Protein AF-A0A813K759-F1 (afdb_monomer_lite)

Structure (mmCIF, N/CA/C/O backbone):
data_AF-A0A813K759-F1
#
_entry.id   AF-A0A813K759-F1
#
loop_
_atom_site.group_PDB
_atom_site.id
_atom_site.type_symbol
_atom_site.label_atom_id
_atom_site.label_alt_id
_atom_site.label_comp_id
_atom_site.label_asym_id
_atom_site.label_entity_id
_atom_site.label_seq_id
_atom_site.pdbx_PDB_ins_code
_atom_site.Cartn_x
_atom_site.Cartn_y
_atom_site.Cartn_z
_atom_site.occupancy
_atom_site.B_iso_or_equiv
_atom_site.auth_seq_id
_atom_site.auth_comp_id
_atom_site.auth_asym_id
_atom_site.auth_atom_id
_atom_site.pdbx_PDB_model_num
ATOM 1 N N . MET A 1 1 ? -4.776 25.142 25.916 1.00 70.75 1 MET A N 1
ATOM 2 C CA . MET A 1 1 ? -4.117 26.171 25.071 1.00 70.75 1 MET A CA 1
ATOM 3 C C . MET A 1 1 ? -2.811 26.699 25.660 1.00 70.75 1 MET A C 1
ATOM 5 O O . MET A 1 1 ? -1.801 26.489 25.009 1.00 70.75 1 MET A O 1
ATOM 9 N N . LEU A 1 2 ? -2.775 27.335 26.846 1.00 80.38 2 LEU A N 1
ATOM 10 C CA . LEU A 1 2 ? -1.529 27.923 27.394 1.00 80.38 2 LEU A CA 1
ATOM 11 C C . LEU A 1 2 ? -0.340 26.954 27.397 1.00 80.38 2 LEU A C 1
ATOM 13 O O . LEU A 1 2 ? 0.755 27.316 26.984 1.00 80.38 2 LEU A O 1
ATOM 17 N N . ARG A 1 3 ? -0.578 25.700 27.784 1.00 83.56 3 ARG A N 1
ATOM 18 C CA . ARG A 1 3 ? 0.448 24.656 27.794 1.00 83.56 3 ARG A CA 1
ATOM 19 C C . ARG A 1 3 ? 1.053 24.363 26.417 1.00 83.56 3 ARG A C 1
ATOM 21 O O . ARG A 1 3 ? 2.258 24.180 26.320 1.00 83.56 3 ARG A O 1
ATOM 28 N N . VAL A 1 4 ? 0.232 24.357 25.363 1.00 83.62 4 VAL A N 1
ATOM 29 C CA . VAL A 1 4 ? 0.685 24.142 23.977 1.00 83.62 4 VAL A CA 1
ATOM 30 C C . VAL A 1 4 ? 1.629 25.267 23.560 1.00 83.62 4 VAL A C 1
ATOM 32 O O . VAL A 1 4 ? 2.707 25.005 23.038 1.00 83.62 4 VAL A O 1
ATOM 35 N N . PHE A 1 5 ? 1.256 26.519 23.843 1.00 85.25 5 PHE A N 1
ATOM 36 C CA . PHE A 1 5 ? 2.098 27.678 23.544 1.00 85.25 5 PHE A CA 1
ATOM 37 C C . PHE A 1 5 ? 3.389 27.686 24.364 1.00 85.25 5 PHE A C 1
ATOM 39 O O . PHE A 1 5 ? 4.449 27.971 23.817 1.00 85.25 5 PHE A O 1
ATOM 46 N N . TRP A 1 6 ? 3.322 27.323 25.646 1.00 89.81 6 TRP A N 1
ATOM 47 C CA . TRP A 1 6 ? 4.504 27.188 26.495 1.00 89.81 6 TRP A CA 1
ATOM 48 C C . TRP A 1 6 ? 5.460 26.106 25.978 1.00 89.81 6 TRP A C 1
ATOM 50 O O . TRP A 1 6 ? 6.651 26.368 25.820 1.00 89.81 6 TRP A O 1
ATOM 60 N N . ALA A 1 7 ? 4.942 24.919 25.647 1.00 86.19 7 ALA A N 1
ATOM 61 C CA . ALA A 1 7 ? 5.741 23.821 25.113 1.00 86.19 7 ALA A CA 1
ATOM 62 C C . ALA A 1 7 ? 6.399 24.204 23.779 1.00 86.19 7 ALA A C 1
ATOM 64 O O . ALA A 1 7 ? 7.601 24.008 23.605 1.00 86.19 7 ALA A O 1
ATOM 65 N N . ALA A 1 8 ? 5.641 24.816 22.866 1.00 83.19 8 ALA A N 1
ATOM 66 C CA . ALA A 1 8 ? 6.173 25.301 21.597 1.00 83.19 8 ALA A CA 1
ATOM 67 C C . ALA A 1 8 ? 7.227 26.405 21.788 1.00 83.19 8 ALA A C 1
ATOM 69 O O . ALA A 1 8 ? 8.268 26.380 21.133 1.00 83.19 8 ALA A O 1
ATOM 70 N N . GLY A 1 9 ? 6.999 27.334 22.721 1.00 85.12 9 GLY A N 1
ATOM 71 C CA . GLY A 1 9 ? 7.954 28.382 23.077 1.00 85.12 9 GLY A CA 1
ATOM 72 C C . GLY A 1 9 ? 9.261 27.818 23.636 1.00 85.12 9 GLY A C 1
ATOM 73 O O . GLY A 1 9 ? 10.335 28.238 23.217 1.00 85.12 9 GLY A O 1
ATOM 74 N N . MET A 1 10 ? 9.194 26.813 24.514 1.00 87.38 10 MET A N 1
ATOM 75 C CA . MET A 1 10 ? 10.377 26.125 25.047 1.00 87.38 10 MET A CA 1
ATOM 76 C C . MET A 1 10 ? 11.209 25.457 23.949 1.00 87.38 10 MET A C 1
ATOM 78 O O . MET A 1 10 ? 12.435 25.591 23.938 1.00 87.38 10 MET A O 1
ATOM 82 N N . VAL A 1 11 ? 10.550 24.756 23.021 1.00 85.50 11 VAL A N 1
ATOM 83 C CA . VAL A 1 11 ? 11.212 24.138 21.863 1.00 85.50 11 VAL A CA 1
ATOM 84 C C . VAL A 1 11 ? 11.891 25.214 21.017 1.00 85.50 11 VAL A C 1
ATOM 86 O O . VAL A 1 11 ? 13.083 25.109 20.732 1.00 85.50 11 VAL A O 1
ATOM 89 N N . TYR A 1 12 ? 11.164 26.281 20.679 1.00 84.00 12 TYR A N 1
ATOM 90 C CA . TYR A 1 12 ? 11.673 27.383 19.867 1.00 84.00 12 TYR A CA 1
ATOM 91 C C . TYR A 1 12 ? 12.899 28.058 20.496 1.00 84.00 12 TYR A C 1
ATOM 93 O O . TYR A 1 12 ? 13.926 28.219 19.836 1.00 84.00 12 TYR A O 1
ATOM 101 N N . VAL A 1 13 ? 12.832 28.388 21.790 1.00 87.50 13 VAL A N 1
ATOM 102 C CA . VAL A 1 13 ? 13.943 29.006 22.527 1.00 87.50 13 VAL A CA 1
ATOM 103 C C . VAL A 1 13 ? 15.171 28.100 22.515 1.00 87.50 13 VAL A C 1
ATOM 105 O O . VAL A 1 13 ? 16.265 28.570 22.216 1.00 87.50 13 VAL A O 1
ATOM 108 N N . LYS A 1 14 ? 15.017 26.796 22.774 1.00 88.62 14 LYS A N 1
ATOM 109 C CA . LYS A 1 14 ? 16.148 25.854 22.759 1.00 88.62 14 LYS A CA 1
ATOM 110 C C . LYS A 1 14 ? 16.779 25.716 21.371 1.00 88.62 14 LYS A C 1
ATOM 112 O O . LYS A 1 14 ? 18.002 25.699 21.269 1.00 88.62 14 LYS A O 1
ATOM 117 N N . VAL A 1 15 ? 15.968 25.678 20.313 1.00 85.62 15 VAL A N 1
ATOM 118 C CA . VAL A 1 15 ? 16.451 25.640 18.923 1.00 85.62 15 VAL A CA 1
ATOM 119 C C . VAL A 1 15 ? 17.219 26.919 18.568 1.00 85.62 15 VAL A C 1
ATOM 121 O O . VAL A 1 15 ? 18.301 26.838 17.988 1.00 85.62 15 VAL A O 1
ATOM 124 N N . LYS A 1 16 ? 16.712 28.101 18.945 1.00 84.88 16 LYS A N 1
ATOM 125 C CA . LYS A 1 16 ? 17.405 29.379 18.703 1.00 84.88 16 LYS A CA 1
ATOM 126 C C . LYS A 1 16 ? 18.686 29.510 19.528 1.00 84.88 16 LYS A C 1
ATOM 128 O O . LYS A 1 16 ? 19.692 29.954 18.985 1.00 84.88 16 LYS A O 1
ATOM 133 N N . LEU A 1 17 ? 18.684 29.074 20.789 1.00 88.38 17 LEU A N 1
ATOM 134 C CA . LEU A 1 17 ? 19.885 29.045 21.630 1.00 88.38 17 LEU A CA 1
ATOM 135 C C . LEU A 1 17 ? 20.963 28.133 21.041 1.00 88.38 17 LEU A C 1
ATOM 137 O O . LEU A 1 17 ? 22.130 28.515 21.032 1.00 88.38 17 LEU A O 1
ATOM 141 N N . LEU A 1 18 ? 20.585 26.966 20.507 1.00 87.25 18 LEU A N 1
ATOM 142 C CA . LEU A 1 18 ? 21.541 26.096 19.830 1.00 87.25 18 LEU A CA 1
ATOM 143 C C . LEU A 1 18 ? 22.076 26.742 18.549 1.00 87.25 18 LEU A C 1
ATOM 145 O O . LEU A 1 18 ? 23.286 26.773 18.365 1.00 87.25 18 LEU A O 1
ATOM 149 N N . ARG A 1 19 ? 21.215 27.313 17.693 1.00 84.62 19 ARG A N 1
ATOM 150 C CA . ARG A 1 19 ? 21.674 28.042 16.492 1.00 84.62 19 ARG A CA 1
ATOM 151 C C . ARG A 1 19 ? 22.650 29.164 16.847 1.00 84.62 19 ARG A C 1
ATOM 153 O O . ARG A 1 19 ? 23.684 29.290 16.201 1.00 84.62 19 ARG A O 1
ATOM 160 N N . TRP A 1 20 ? 22.345 29.940 17.887 1.00 85.75 20 TRP A N 1
ATOM 161 C CA . TRP A 1 20 ? 23.231 30.992 18.377 1.00 85.75 20 TRP A CA 1
ATOM 162 C C . TRP A 1 20 ? 24.560 30.434 18.891 1.00 85.75 20 TRP A C 1
ATOM 164 O O . TRP A 1 20 ? 25.599 30.990 18.563 1.00 85.75 20 TRP A O 1
ATOM 174 N N . ARG A 1 21 ? 24.547 29.319 19.634 1.00 85.81 21 ARG A N 1
ATOM 175 C CA . ARG A 1 21 ? 25.760 28.655 20.133 1.00 85.81 21 ARG A CA 1
ATOM 176 C C . ARG A 1 21 ? 26.629 28.093 19.010 1.00 85.81 21 ARG A C 1
ATOM 178 O O . ARG A 1 21 ? 27.842 28.235 19.063 1.00 85.81 21 ARG A O 1
ATOM 185 N N . LEU A 1 22 ? 26.024 27.459 18.008 1.00 86.00 22 LEU A N 1
ATOM 186 C CA . LEU A 1 22 ? 26.751 26.944 16.847 1.00 86.00 22 LEU A CA 1
ATOM 187 C C . LEU A 1 22 ? 27.431 28.082 16.084 1.00 86.00 22 LEU A C 1
ATOM 189 O O . LEU A 1 22 ? 28.597 27.963 15.727 1.00 86.00 22 LEU A O 1
ATOM 193 N N . TRP A 1 23 ? 26.720 29.199 15.907 1.00 84.69 23 TRP A N 1
ATOM 194 C CA . TRP A 1 23 ? 27.266 30.397 15.279 1.00 84.69 23 TRP A CA 1
ATOM 195 C C . TRP A 1 23 ? 28.364 31.061 16.124 1.00 84.69 23 TRP A C 1
ATOM 197 O O . TRP A 1 23 ? 29.421 31.383 15.596 1.00 84.69 23 TRP A O 1
ATOM 207 N N . SER A 1 24 ? 28.157 31.238 17.433 1.00 84.81 24 SER A N 1
ATOM 208 C CA . SER A 1 24 ? 29.118 31.927 18.306 1.00 84.81 24 SER A CA 1
ATOM 209 C C . SER A 1 24 ? 30.388 31.121 18.575 1.00 84.81 24 SER A C 1
ATOM 211 O O . SER A 1 24 ? 31.442 31.708 18.801 1.00 84.81 24 SER A O 1
ATOM 213 N N . ALA A 1 25 ? 30.299 29.791 18.534 1.00 84.81 25 ALA A N 1
ATOM 214 C CA . ALA A 1 25 ? 31.434 28.889 18.691 1.00 84.81 25 ALA A CA 1
ATOM 215 C C . ALA A 1 25 ? 32.054 28.439 17.353 1.00 84.81 25 ALA A C 1
ATOM 217 O O . ALA A 1 25 ? 32.980 27.632 17.373 1.00 84.81 25 ALA A O 1
ATOM 218 N N . SER A 1 26 ? 31.547 28.925 16.209 1.00 84.88 26 SER A N 1
ATOM 219 C CA . SER A 1 26 ? 31.965 28.517 14.855 1.00 84.88 26 SER A CA 1
ATOM 220 C C . SER A 1 26 ? 32.021 26.992 14.665 1.00 84.88 26 SER A C 1
ATOM 222 O O . SER A 1 26 ? 32.930 26.462 14.028 1.00 84.88 26 SER A O 1
ATOM 224 N N . LEU A 1 27 ? 31.067 26.272 15.264 1.00 80.19 27 LEU A N 1
ATOM 225 C CA . LEU A 1 27 ? 30.991 24.816 15.173 1.00 80.19 27 LEU A CA 1
ATOM 226 C C . LEU A 1 27 ? 30.359 24.422 13.838 1.00 80.19 27 LEU A C 1
ATOM 228 O O . LEU A 1 27 ? 29.204 24.754 13.568 1.00 80.19 27 LEU A O 1
ATOM 232 N N . GLU A 1 28 ? 31.095 23.659 13.034 1.00 80.62 28 GLU A N 1
ATOM 233 C CA . GLU A 1 28 ? 30.667 23.191 11.714 1.00 80.62 28 GLU A CA 1
ATOM 234 C C . GLU A 1 28 ? 30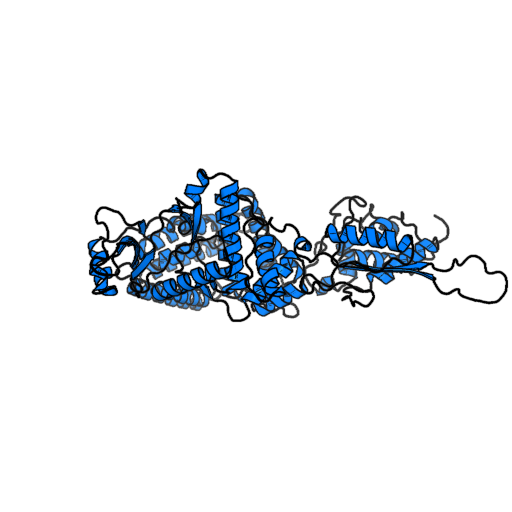.870 21.676 11.555 1.00 80.62 28 GLU A C 1
ATOM 236 O O . GLU A 1 28 ? 31.492 21.001 12.379 1.00 80.62 28 GLU A O 1
ATOM 241 N N . GLY A 1 29 ? 30.310 21.106 10.487 1.00 81.19 29 GLY A N 1
ATOM 242 C CA . GLY A 1 29 ? 30.503 19.698 10.148 1.00 81.19 29 GLY A CA 1
ATOM 243 C C . GLY A 1 29 ? 30.003 18.736 11.233 1.00 81.19 29 GLY A C 1
ATOM 244 O O . GLY A 1 29 ? 28.847 18.793 11.652 1.00 81.19 29 GLY A O 1
ATOM 245 N N . LYS A 1 30 ? 30.863 17.804 11.660 1.00 77.75 30 LYS A N 1
ATOM 246 C CA . LYS A 1 30 ? 30.482 16.707 12.568 1.00 77.75 30 LYS A CA 1
ATOM 247 C C . LYS A 1 30 ? 30.082 17.189 13.964 1.00 77.75 30 LYS A C 1
ATOM 249 O O . LYS A 1 30 ? 29.148 16.631 14.537 1.00 77.75 30 LYS A O 1
ATOM 254 N N . ASP A 1 31 ? 30.728 18.232 14.476 1.00 78.19 31 ASP A N 1
ATOM 255 C CA . ASP A 1 31 ? 30.485 18.727 15.836 1.00 78.19 31 ASP A CA 1
ATOM 256 C C . ASP A 1 31 ? 29.140 19.453 15.931 1.00 78.19 31 ASP A C 1
ATOM 258 O O . ASP A 1 31 ? 28.370 19.239 16.870 1.00 78.19 31 ASP A O 1
ATOM 262 N N . ALA A 1 32 ? 28.784 20.216 14.893 1.00 78.12 32 ALA A N 1
ATOM 263 C CA . ALA A 1 32 ? 27.457 20.813 14.779 1.00 78.12 32 ALA A CA 1
ATOM 264 C C . ALA A 1 32 ? 26.353 19.745 14.724 1.00 78.12 32 ALA A C 1
ATOM 266 O O . ALA A 1 32 ? 25.326 19.869 15.392 1.00 78.12 32 ALA A O 1
ATOM 267 N N . VAL A 1 33 ? 26.571 18.669 13.957 1.00 78.69 33 VAL A N 1
ATOM 268 C CA . VAL A 1 33 ? 25.629 17.541 13.862 1.00 78.69 33 VAL A CA 1
ATOM 269 C C . VAL A 1 33 ? 25.470 16.829 15.209 1.00 78.69 33 VAL A C 1
ATOM 271 O O . VAL A 1 33 ? 24.354 16.452 15.570 1.00 78.69 33 VAL A O 1
ATOM 274 N N . ALA A 1 34 ? 26.549 16.665 15.977 1.00 83.88 34 ALA A N 1
ATOM 275 C CA . ALA A 1 34 ? 26.499 16.053 17.303 1.00 83.88 34 ALA A CA 1
ATOM 276 C C . ALA A 1 34 ? 25.655 16.876 18.295 1.00 83.88 34 ALA A C 1
ATOM 278 O O . ALA A 1 34 ? 24.796 16.318 18.981 1.00 83.88 34 ALA A O 1
ATOM 279 N N . GLU A 1 35 ? 25.830 18.199 18.322 1.00 86.50 35 GLU A N 1
ATOM 280 C CA . GLU A 1 35 ? 25.031 19.103 19.164 1.00 86.50 35 GLU A CA 1
ATOM 281 C C . GLU A 1 35 ? 23.541 19.105 18.761 1.00 86.50 35 GLU A C 1
ATOM 283 O O . GLU A 1 35 ? 22.663 19.041 19.627 1.00 86.50 35 GLU A O 1
ATOM 288 N N . TRP A 1 36 ? 23.228 19.081 17.456 1.00 85.75 36 TRP A N 1
ATOM 289 C CA . TRP A 1 36 ? 21.848 18.911 16.974 1.00 85.75 36 TRP A CA 1
ATOM 290 C C . TRP A 1 36 ? 21.233 17.586 17.421 1.00 85.75 36 TRP A C 1
ATOM 292 O O . TRP A 1 36 ? 20.102 17.569 17.909 1.00 85.75 36 TRP A O 1
ATOM 302 N N . ASN A 1 37 ? 21.974 16.483 17.299 1.00 85.62 37 ASN A N 1
ATOM 303 C CA . ASN A 1 37 ? 21.507 15.164 17.722 1.00 85.62 37 ASN A CA 1
ATOM 304 C C . ASN A 1 37 ? 21.220 15.110 19.229 1.00 85.62 37 ASN A C 1
ATOM 306 O O . ASN A 1 37 ? 20.182 14.577 19.622 1.00 85.62 37 ASN A O 1
ATOM 310 N N . SER A 1 38 ? 22.090 15.706 20.050 1.00 88.88 38 SER A N 1
ATOM 311 C CA . SER A 1 38 ? 21.897 15.817 21.501 1.00 88.88 38 SER A CA 1
ATOM 312 C C . SER A 1 38 ? 20.634 16.615 21.843 1.00 88.88 38 SER A C 1
ATOM 314 O O . SER A 1 38 ? 19.792 16.172 22.630 1.00 88.88 38 SER A O 1
ATOM 316 N N . LEU A 1 39 ? 20.422 17.759 21.179 1.00 89.38 39 LEU A N 1
ATOM 317 C CA . LEU A 1 39 ? 19.199 18.535 21.368 1.00 89.38 39 LEU A CA 1
ATOM 318 C C . LEU A 1 39 ? 17.953 17.751 20.929 1.00 89.38 39 LEU A C 1
ATOM 320 O O . LEU A 1 39 ? 16.938 17.788 21.624 1.00 89.38 39 LEU A O 1
ATOM 324 N N . HIS A 1 40 ? 18.006 17.041 19.800 1.00 87.56 40 HIS A N 1
ATOM 325 C CA . HIS A 1 40 ? 16.892 16.223 19.316 1.00 87.56 40 HIS A CA 1
ATOM 326 C C . HIS A 1 40 ? 16.530 15.084 20.273 1.00 87.56 40 HIS A C 1
ATOM 328 O O . HIS A 1 40 ? 15.351 14.766 20.394 1.00 87.56 40 HIS A O 1
ATOM 334 N N . GLU A 1 41 ? 17.493 14.511 20.993 1.00 88.88 41 GLU A N 1
ATOM 335 C CA . GLU A 1 41 ? 17.228 13.484 22.006 1.00 88.88 41 GLU A CA 1
ATOM 336 C C . GLU A 1 41 ? 16.443 14.050 23.197 1.00 88.88 41 GLU A C 1
ATOM 338 O O . GLU A 1 41 ? 15.406 13.505 23.589 1.00 88.88 41 GLU A O 1
ATOM 343 N N . VAL A 1 42 ? 16.855 15.217 23.702 1.00 90.69 42 VAL A N 1
ATOM 344 C CA . VAL A 1 42 ? 16.142 15.916 24.783 1.00 90.69 42 VAL A CA 1
ATOM 345 C C . VAL A 1 42 ? 14.752 16.369 24.332 1.00 90.69 42 VAL A C 1
ATOM 347 O O . VAL A 1 42 ? 13.765 16.185 25.050 1.00 90.69 42 VAL A O 1
ATOM 350 N N . LEU A 1 43 ? 14.655 16.968 23.143 1.00 89.12 43 LEU A N 1
ATOM 351 C CA . LEU A 1 43 ? 13.391 17.470 22.611 1.00 89.12 43 LEU A CA 1
ATOM 352 C C . LEU A 1 43 ? 12.428 16.343 22.235 1.00 89.12 43 LEU A C 1
ATOM 354 O O . LEU A 1 43 ? 11.229 16.516 22.430 1.00 89.12 43 LEU A O 1
ATOM 358 N N . GLY A 1 44 ? 12.919 15.197 21.757 1.00 86.19 44 GLY A N 1
ATOM 359 C CA . GLY A 1 44 ? 12.098 14.019 21.475 1.00 86.19 44 GLY A CA 1
ATOM 360 C C . GLY A 1 44 ? 11.376 13.520 22.725 1.00 86.19 44 GLY A C 1
ATOM 361 O O . GLY A 1 44 ? 10.151 13.383 22.719 1.00 86.19 44 GLY A O 1
ATOM 362 N N . CYS A 1 45 ? 12.112 13.354 23.828 1.00 89.06 45 CYS A N 1
ATOM 363 C CA . CYS A 1 45 ? 11.540 12.958 25.116 1.00 89.06 45 CYS A CA 1
ATOM 364 C C . CYS A 1 45 ? 10.552 14.013 25.645 1.00 89.06 45 CYS A C 1
ATOM 366 O O . CYS A 1 45 ? 9.429 13.691 26.039 1.00 89.06 45 CYS A O 1
ATOM 368 N N . PHE A 1 46 ? 10.925 15.298 25.586 1.00 90.31 46 PHE A N 1
ATOM 369 C CA . PHE A 1 46 ? 10.037 16.394 25.981 1.00 90.31 46 PHE A CA 1
ATOM 370 C C . PHE A 1 46 ? 8.730 16.391 25.176 1.00 90.31 46 PHE A C 1
ATOM 372 O O . PHE A 1 46 ? 7.646 16.509 25.750 1.00 90.31 46 PHE A O 1
ATOM 379 N N . PHE A 1 47 ? 8.820 16.221 23.856 1.00 87.06 47 PHE A N 1
ATOM 380 C CA . PHE A 1 47 ? 7.672 16.210 22.959 1.00 87.06 47 PHE A CA 1
ATOM 381 C C . PHE A 1 47 ? 6.744 15.021 23.240 1.00 87.06 47 PHE A C 1
ATOM 383 O O . PHE A 1 47 ? 5.527 15.205 23.297 1.00 87.06 47 PHE A O 1
ATOM 390 N N . TYR A 1 48 ? 7.296 13.831 23.497 1.00 86.50 48 TYR A N 1
ATOM 391 C CA . TYR A 1 48 ? 6.527 12.663 23.935 1.00 86.50 48 TYR A CA 1
ATOM 392 C C . TYR A 1 48 ? 5.747 12.946 25.228 1.00 86.50 48 TYR A C 1
ATOM 394 O O . TYR A 1 48 ? 4.528 12.774 25.259 1.00 86.50 48 TYR A O 1
ATOM 402 N N . LEU A 1 49 ? 6.415 13.461 26.267 1.00 87.31 49 LEU A N 1
ATOM 403 C CA . LEU A 1 49 ? 5.776 13.764 27.553 1.00 87.31 49 LEU A CA 1
ATOM 404 C C . LEU A 1 49 ? 4.639 14.781 27.406 1.00 87.31 49 LEU A C 1
ATOM 406 O O . LEU A 1 49 ? 3.543 14.561 27.921 1.00 87.31 49 LEU A O 1
ATOM 410 N N . GLN A 1 50 ? 4.866 15.866 26.654 1.00 88.00 50 GLN A N 1
ATOM 411 C CA . GLN A 1 50 ? 3.809 16.850 26.401 1.00 88.00 50 GLN A CA 1
ATOM 412 C C . GLN A 1 50 ? 2.642 16.239 25.622 1.00 88.00 50 GLN A C 1
ATOM 414 O O . GLN A 1 50 ? 1.487 16.554 25.897 1.00 88.00 50 GLN A O 1
ATOM 419 N N . THR A 1 51 ? 2.927 15.339 24.683 1.00 82.56 51 THR A N 1
ATOM 420 C CA . THR A 1 51 ? 1.908 14.667 23.876 1.00 82.56 51 THR A CA 1
ATOM 421 C C . THR A 1 51 ? 1.009 13.756 24.717 1.00 82.56 51 THR A C 1
ATOM 423 O O . THR A 1 51 ? -0.217 13.841 24.615 1.00 82.56 51 THR A O 1
ATOM 426 N N . VAL A 1 52 ? 1.600 12.928 25.585 1.00 80.44 52 VAL A N 1
ATOM 427 C CA . VAL A 1 52 ? 0.860 12.052 26.514 1.00 80.44 52 VAL A CA 1
ATOM 428 C C . VAL A 1 52 ? -0.035 12.868 27.441 1.00 80.44 52 VAL A C 1
ATOM 430 O O . VAL A 1 52 ? -1.174 12.489 27.719 1.00 80.44 52 VAL A O 1
ATOM 433 N N . GLU A 1 53 ? 0.468 14.000 27.918 1.00 80.94 53 GLU A N 1
ATOM 434 C CA . GLU A 1 53 ? -0.240 14.818 28.890 1.00 80.94 53 GLU A CA 1
ATOM 435 C C . GLU A 1 53 ? -1.371 15.646 28.272 1.00 80.94 53 GLU A C 1
ATOM 437 O O . GLU A 1 53 ? -2.428 15.793 28.886 1.00 80.94 53 GLU A O 1
ATOM 442 N N . LEU A 1 54 ? -1.182 16.150 27.049 1.00 79.00 54 LEU A N 1
ATOM 443 C CA . LEU A 1 54 ? -2.213 16.886 26.315 1.00 79.00 54 LEU A CA 1
ATOM 444 C C . LEU A 1 54 ? -3.338 15.976 25.790 1.00 79.00 54 LEU A C 1
ATOM 446 O O . LEU A 1 54 ? -4.475 16.430 25.691 1.00 79.00 54 LEU A O 1
ATOM 450 N N . ARG A 1 55 ? -3.044 14.694 25.523 1.00 75.00 55 ARG A N 1
ATOM 451 C CA . ARG A 1 55 ? -3.997 13.670 25.051 1.00 75.00 55 ARG A CA 1
ATOM 452 C C . ARG A 1 55 ? -4.671 14.012 23.707 1.00 75.00 55 ARG A C 1
ATOM 454 O O . ARG A 1 55 ? -4.337 14.984 23.032 1.00 75.00 55 ARG A O 1
ATOM 461 N N . GLY A 1 56 ? -5.577 13.131 23.270 1.00 74.56 56 GLY A N 1
ATOM 462 C CA . GLY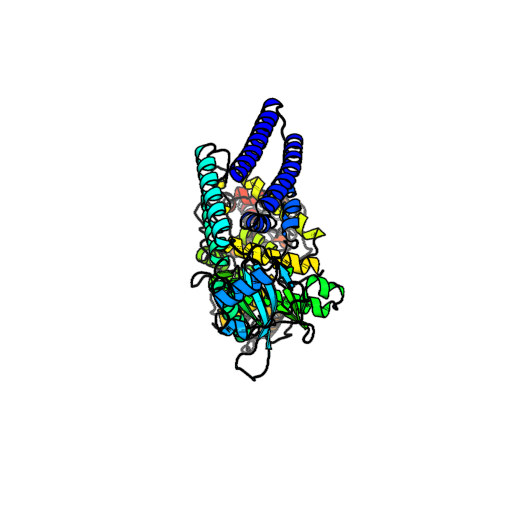 A 1 56 ? -6.418 13.274 22.075 1.00 74.56 56 GLY A CA 1
ATOM 463 C C . GLY A 1 56 ? -5.672 13.651 20.800 1.00 74.56 56 GLY A C 1
ATOM 464 O O . GLY A 1 56 ? -4.916 12.832 20.280 1.00 74.56 56 GLY A O 1
ATOM 465 N N . PHE A 1 57 ? -5.900 14.870 20.291 1.00 76.31 57 PHE A N 1
ATOM 466 C CA . PHE A 1 57 ? -5.331 15.317 19.015 1.00 76.31 57 PHE A CA 1
ATOM 467 C C . PHE A 1 57 ? -3.807 15.211 19.015 1.00 76.31 57 PHE A C 1
ATOM 469 O O . PHE A 1 57 ? -3.225 14.785 18.022 1.00 76.31 57 PHE A O 1
ATOM 476 N N . TRP A 1 58 ? -3.159 15.547 20.131 1.00 80.12 58 TRP A N 1
ATOM 477 C CA . TRP A 1 58 ? -1.705 15.509 20.226 1.00 80.12 58 TRP A CA 1
ATOM 478 C C . TRP A 1 58 ? -1.176 14.080 20.174 1.00 80.12 58 TRP A C 1
ATOM 480 O O . TRP A 1 58 ? -0.182 13.845 19.495 1.00 80.12 58 TRP A O 1
ATOM 490 N N . ILE A 1 59 ? -1.858 13.117 20.809 1.00 77.19 59 ILE A N 1
ATOM 491 C CA . ILE A 1 59 ? -1.495 11.694 20.701 1.00 77.19 59 ILE A CA 1
ATOM 492 C C . ILE A 1 59 ? -1.615 11.237 19.249 1.00 77.19 59 ILE A C 1
ATOM 494 O O . ILE A 1 59 ? -0.677 10.637 18.732 1.00 77.19 59 ILE A O 1
ATOM 498 N N . LYS A 1 60 ? -2.713 11.576 18.562 1.00 73.62 60 LYS A N 1
ATOM 499 C CA . LYS A 1 60 ? -2.889 11.226 17.144 1.00 73.62 60 LYS A CA 1
ATOM 500 C C . LYS A 1 60 ? -1.828 11.892 16.263 1.00 73.62 60 LYS A C 1
ATOM 502 O O . LYS A 1 60 ? -1.265 11.241 15.391 1.00 73.62 60 LYS A O 1
ATOM 507 N N . LEU A 1 61 ? -1.494 13.158 16.517 1.00 76.19 61 LEU A N 1
ATOM 508 C CA . LEU A 1 61 ? -0.396 13.848 15.841 1.00 76.19 61 LEU A CA 1
ATOM 509 C C . LEU A 1 61 ? 0.934 13.126 16.077 1.00 76.19 61 LEU A C 1
ATOM 511 O O . LEU A 1 61 ? 1.660 12.867 15.127 1.00 76.19 61 LEU A O 1
ATOM 515 N N . GLY A 1 62 ? 1.235 12.760 17.320 1.00 76.00 62 GLY A N 1
ATOM 516 C CA . GLY A 1 62 ? 2.437 12.014 17.672 1.00 76.00 62 GLY A CA 1
ATOM 517 C C . GLY A 1 62 ? 2.504 10.637 17.007 1.00 76.00 62 GLY A C 1
ATOM 518 O O . GLY A 1 62 ? 3.561 10.272 16.511 1.00 76.00 62 GLY A O 1
ATOM 519 N N . GLN A 1 63 ? 1.381 9.920 16.901 1.00 72.50 63 GLN A N 1
ATOM 520 C CA . GLN A 1 63 ? 1.271 8.661 16.150 1.00 72.50 63 GLN A CA 1
ATOM 521 C C . GLN A 1 63 ? 1.514 8.866 14.646 1.00 72.50 63 GLN A C 1
ATOM 523 O O . GLN A 1 63 ? 2.224 8.092 14.018 1.00 72.50 63 GLN A O 1
ATOM 528 N N . GLN A 1 64 ? 0.986 9.945 14.065 1.00 69.75 64 GLN A N 1
ATOM 529 C CA . GLN A 1 64 ? 1.219 10.283 12.656 1.00 69.75 64 GLN A CA 1
ATOM 530 C C . GLN A 1 64 ? 2.660 10.736 12.382 1.00 69.75 64 GLN A C 1
ATOM 532 O O . GLN A 1 64 ? 3.156 10.584 11.267 1.00 69.75 64 GLN A O 1
ATOM 537 N N . LEU A 1 65 ? 3.326 11.312 13.384 1.00 70.62 65 LEU A N 1
ATOM 538 C CA . LEU A 1 65 ? 4.722 11.732 13.320 1.00 70.62 65 LEU A CA 1
ATOM 539 C C . LEU A 1 65 ? 5.699 10.594 13.656 1.00 70.62 65 LEU A C 1
ATOM 541 O O . LEU A 1 65 ? 6.822 10.617 13.163 1.00 70.62 65 LEU A O 1
ATOM 545 N N . SER A 1 66 ? 5.299 9.578 14.428 1.00 65.88 66 SER A N 1
ATOM 546 C CA . SER A 1 66 ? 6.163 8.433 14.759 1.00 65.88 66 SER A CA 1
ATOM 547 C C . SER A 1 66 ? 6.501 7.557 13.556 1.00 65.88 66 SER A C 1
ATOM 549 O O . SER A 1 66 ? 7.454 6.793 13.611 1.00 65.88 66 SER A O 1
ATOM 551 N N . VAL A 1 67 ? 5.759 7.699 12.461 1.00 53.22 67 VAL A N 1
ATOM 552 C CA . VAL A 1 67 ? 6.005 7.024 11.180 1.00 53.22 67 VAL A CA 1
ATOM 553 C C . VAL A 1 67 ? 6.606 7.964 10.128 1.00 53.22 67 VAL A C 1
ATOM 555 O O . VAL A 1 67 ? 6.700 7.619 8.961 1.00 53.22 67 VAL A O 1
ATOM 558 N N . ASN A 1 68 ? 6.983 9.195 10.495 1.00 56.03 68 ASN A N 1
ATOM 559 C CA . ASN A 1 68 ? 7.515 10.159 9.535 1.00 56.03 68 ASN A CA 1
ATOM 560 C C . ASN A 1 68 ? 9.044 10.054 9.423 1.00 56.03 68 ASN A C 1
ATOM 562 O O . ASN A 1 68 ? 9.773 10.549 10.281 1.00 56.03 68 ASN A O 1
ATOM 566 N N . ILE A 1 69 ? 9.521 9.486 8.313 1.00 46.16 69 ILE A N 1
ATOM 567 C CA . ILE A 1 69 ? 10.951 9.337 7.990 1.00 46.16 69 ILE A CA 1
ATOM 568 C C . ILE A 1 69 ? 11.723 10.660 7.852 1.00 46.16 69 ILE A C 1
ATOM 570 O O . ILE A 1 69 ? 12.951 10.650 7.890 1.00 46.16 69 ILE A O 1
ATOM 574 N N . MET A 1 70 ? 11.031 11.792 7.682 1.00 51.66 70 MET A N 1
ATOM 575 C CA . MET A 1 70 ? 11.654 13.116 7.573 1.00 51.66 70 MET A CA 1
ATOM 576 C C . MET A 1 70 ? 11.907 13.768 8.938 1.00 51.66 70 MET A C 1
ATOM 578 O O . MET A 1 70 ? 12.571 14.803 9.008 1.00 51.66 70 MET A O 1
ATOM 582 N N . LEU A 1 71 ? 11.380 13.202 10.030 1.00 62.72 71 LEU A N 1
ATOM 583 C CA . LEU A 1 71 ? 11.715 13.666 11.373 1.00 62.72 71 LEU A CA 1
ATOM 584 C C . LEU A 1 71 ? 13.060 13.093 11.830 1.00 62.72 71 LEU A C 1
ATOM 586 O O . LEU A 1 71 ? 13.388 11.951 11.499 1.00 62.72 71 LEU A O 1
ATOM 590 N N . PRO A 1 72 ? 13.825 13.833 12.658 1.00 74.44 72 PRO A N 1
ATOM 591 C CA . PRO A 1 72 ? 15.027 13.278 13.256 1.00 74.44 72 PRO A CA 1
ATOM 592 C C . PRO A 1 72 ? 14.697 11.980 14.017 1.00 74.44 72 PRO A C 1
ATOM 594 O O . PRO A 1 72 ? 13.690 11.930 14.737 1.00 74.44 72 PRO A O 1
ATOM 597 N N . PRO A 1 73 ? 15.526 10.926 13.887 1.00 71.75 73 PRO A N 1
ATOM 598 C CA . PRO A 1 73 ? 15.222 9.583 14.391 1.00 71.75 73 PRO A CA 1
ATOM 599 C C . PRO A 1 73 ? 14.968 9.544 15.904 1.00 71.75 73 PRO A C 1
ATOM 601 O O . PRO A 1 73 ? 14.261 8.665 16.396 1.00 71.75 73 PRO A O 1
ATOM 604 N N . GLN A 1 74 ? 15.505 10.517 16.643 1.00 85.38 74 GLN A N 1
ATOM 605 C CA . GLN A 1 74 ? 15.275 10.695 18.072 1.00 85.38 74 GLN A CA 1
ATOM 606 C C . GLN A 1 74 ? 13.790 10.946 18.392 1.00 85.38 74 GLN A C 1
ATOM 608 O O . GLN A 1 74 ? 13.275 10.385 19.357 1.00 85.38 74 GLN A O 1
ATOM 613 N N . TYR A 1 75 ? 13.077 11.727 17.569 1.00 79.00 75 TYR A N 1
ATOM 614 C CA . TYR A 1 75 ? 11.637 11.957 17.747 1.00 79.00 75 TYR A CA 1
ATOM 615 C C . TYR A 1 75 ? 10.830 10.709 17.413 1.00 79.00 75 TYR A C 1
ATOM 617 O O . TYR A 1 75 ? 9.950 10.337 18.181 1.00 79.00 75 TYR A O 1
ATOM 625 N N . VAL A 1 76 ? 11.147 10.046 16.297 1.00 71.38 76 VAL A N 1
ATOM 626 C CA . VAL A 1 76 ? 10.478 8.811 15.855 1.00 71.38 76 VAL A CA 1
ATOM 627 C C . VAL A 1 76 ? 10.540 7.738 16.945 1.00 71.38 76 VAL A C 1
ATOM 629 O O . VAL A 1 76 ? 9.512 7.175 17.324 1.00 71.38 76 VAL A O 1
ATOM 632 N N . LYS A 1 77 ? 11.730 7.524 17.522 1.00 78.69 77 LYS A N 1
ATOM 633 C CA . LYS A 1 77 ? 11.949 6.587 18.631 1.00 78.69 77 LYS A CA 1
ATOM 634 C C . LYS A 1 77 ? 11.033 6.881 19.821 1.00 78.69 77 LYS A C 1
ATOM 636 O O . LYS A 1 77 ? 10.380 5.973 20.323 1.00 78.69 77 LYS A O 1
ATOM 641 N N . GLU A 1 78 ? 10.968 8.130 20.270 1.00 84.06 78 GLU A N 1
ATOM 642 C CA . GLU A 1 78 ? 10.169 8.507 21.442 1.00 84.06 78 GLU A CA 1
ATOM 643 C C . GLU A 1 78 ? 8.662 8.486 21.159 1.00 84.06 78 GLU A C 1
ATOM 645 O O . GLU A 1 78 ? 7.886 7.976 21.963 1.00 84.06 78 GLU A O 1
ATOM 650 N N . LEU A 1 79 ? 8.242 8.965 19.988 1.00 80.19 79 LEU A N 1
ATOM 651 C CA . LEU A 1 79 ? 6.840 9.004 19.578 1.00 80.19 79 LEU A CA 1
ATOM 652 C C . LEU A 1 79 ? 6.253 7.617 19.294 1.00 80.19 79 LEU A C 1
ATOM 654 O O . LEU A 1 79 ? 5.043 7.443 19.430 1.00 80.19 79 LEU A O 1
ATOM 658 N N . SER A 1 80 ? 7.076 6.624 18.940 1.00 71.81 80 SER A N 1
ATOM 659 C CA . SER A 1 80 ? 6.617 5.239 18.741 1.00 71.81 80 SER A CA 1
ATOM 660 C C . SER A 1 80 ? 5.919 4.658 19.980 1.00 71.81 80 SER A C 1
ATOM 662 O O . SER A 1 80 ? 4.959 3.905 19.846 1.00 71.81 80 SER A O 1
ATOM 664 N N . LYS A 1 81 ? 6.296 5.114 21.184 1.00 77.38 81 LYS A N 1
ATOM 665 C CA . LYS A 1 81 ? 5.678 4.737 22.469 1.00 77.38 81 LYS A CA 1
ATOM 666 C C . LYS A 1 81 ? 4.205 5.158 22.581 1.00 77.38 81 LYS A C 1
ATOM 668 O O . LYS A 1 81 ? 3.459 4.597 23.372 1.00 77.38 81 LYS A O 1
ATOM 673 N N . LEU A 1 82 ? 3.748 6.133 21.787 1.00 72.50 82 LEU A N 1
ATOM 674 C CA . LEU A 1 82 ? 2.341 6.572 21.767 1.00 72.50 82 LEU A CA 1
ATOM 675 C C . LEU A 1 82 ? 1.393 5.562 21.109 1.00 72.50 82 LEU A C 1
ATOM 677 O O . LEU A 1 82 ? 0.184 5.799 21.057 1.00 72.50 82 LEU A O 1
ATOM 681 N N . GLN A 1 83 ? 1.927 4.471 20.564 1.00 63.31 83 GLN A N 1
ATOM 682 C CA . GLN A 1 83 ? 1.137 3.357 20.045 1.00 63.31 83 GLN A CA 1
ATOM 683 C C . GLN A 1 83 ? 0.640 2.428 21.177 1.00 63.31 83 GLN A C 1
ATOM 685 O O . GLN A 1 83 ? -0.217 1.582 20.929 1.00 63.31 83 GLN A O 1
ATOM 690 N N . ASP A 1 84 ? 1.106 2.619 22.421 1.00 59.53 84 ASP A N 1
ATOM 691 C CA . ASP A 1 84 ? 0.689 1.833 23.588 1.00 59.53 84 ASP A CA 1
ATOM 692 C C . ASP A 1 84 ? -0.681 2.247 24.169 1.00 59.53 84 ASP A C 1
ATOM 694 O O . ASP A 1 84 ? -1.199 3.345 23.943 1.00 59.53 84 ASP A O 1
ATOM 698 N N . LYS A 1 85 ? -1.294 1.330 24.937 1.00 58.34 85 LYS A N 1
ATOM 699 C CA . LYS A 1 85 ? -2.684 1.421 25.422 1.00 58.34 85 LYS A CA 1
ATOM 700 C C . LYS A 1 85 ? -2.947 2.683 26.254 1.00 58.34 85 LYS A C 1
ATOM 702 O O . LYS A 1 85 ? -2.359 2.896 27.312 1.00 58.34 85 LYS A O 1
ATOM 707 N N . ILE A 1 86 ? -3.937 3.458 25.819 1.00 64.50 86 ILE A N 1
ATOM 708 C CA . ILE A 1 86 ? -4.471 4.614 26.549 1.00 64.50 86 ILE A CA 1
ATOM 709 C C . ILE A 1 86 ? -5.418 4.120 27.663 1.00 64.50 86 ILE A C 1
ATOM 711 O O . ILE A 1 86 ? -6.124 3.125 27.461 1.00 64.50 86 ILE A O 1
ATOM 715 N N . PRO A 1 87 ? -5.479 4.796 28.830 1.00 69.31 87 PRO A N 1
ATOM 716 C CA . PRO A 1 87 ? -6.425 4.454 29.891 1.00 69.31 87 PRO A CA 1
ATOM 717 C C . PRO A 1 87 ? -7.877 4.407 29.394 1.00 69.31 87 PRO A C 1
ATOM 719 O O . PRO A 1 87 ? -8.326 5.302 28.677 1.00 69.31 87 PRO A O 1
ATOM 722 N N . SER A 1 88 ? -8.617 3.369 29.785 1.00 82.25 88 SER A N 1
ATOM 723 C CA . SER A 1 88 ? -10.021 3.169 29.410 1.00 82.25 88 SER A CA 1
ATOM 724 C C . SER A 1 88 ? -10.981 4.021 30.241 1.00 82.25 88 SER A C 1
ATOM 726 O O . SER A 1 88 ? -10.726 4.295 31.414 1.00 82.25 88 SER A O 1
ATOM 728 N N . MET A 1 89 ? -12.131 4.377 29.663 1.00 87.19 89 MET A N 1
ATOM 729 C CA . MET A 1 89 ? -13.226 4.982 30.420 1.00 87.19 89 MET A CA 1
ATOM 730 C C . MET A 1 89 ? -13.963 3.930 31.263 1.00 87.19 89 MET A C 1
ATOM 732 O O . MET A 1 89 ? -13.998 2.754 30.880 1.00 87.19 89 MET A O 1
ATOM 736 N N . PRO A 1 90 ? -14.614 4.339 32.369 1.00 90.31 90 PRO A N 1
ATOM 737 C CA . PRO A 1 90 ? -15.513 3.469 33.117 1.00 90.31 90 PRO A CA 1
ATOM 738 C C . PRO A 1 90 ? -16.653 2.938 32.239 1.00 90.31 90 PRO A C 1
ATOM 740 O O . PRO A 1 90 ? -17.208 3.668 31.412 1.00 90.31 90 PRO A O 1
ATOM 743 N N . LEU A 1 91 ? -17.055 1.685 32.463 1.00 89.62 91 LEU A N 1
ATOM 744 C CA . LEU A 1 91 ? -18.132 1.037 31.706 1.00 89.62 91 LEU A CA 1
ATOM 745 C C . LEU A 1 91 ? -19.466 1.796 31.801 1.00 89.62 91 LEU A C 1
ATOM 747 O O . LEU A 1 91 ? -20.204 1.868 30.823 1.00 89.62 91 LEU A O 1
ATOM 751 N N . SER A 1 92 ? -19.762 2.423 32.941 1.00 91.81 92 SER A N 1
ATOM 752 C CA . SER A 1 92 ? -20.965 3.247 33.118 1.00 91.81 92 SER A CA 1
ATOM 753 C C . SER A 1 92 ? -21.047 4.391 32.100 1.00 91.81 92 SER A C 1
ATOM 755 O O . SER A 1 92 ? -22.109 4.632 31.523 1.00 91.81 92 SER A O 1
ATOM 757 N N . THR A 1 93 ? -19.920 5.050 31.814 1.00 92.25 93 THR A N 1
ATOM 758 C CA . THR A 1 93 ? -19.819 6.094 30.786 1.00 92.25 93 THR A CA 1
ATOM 759 C C . THR A 1 93 ? -20.041 5.520 29.390 1.00 92.25 93 THR A C 1
ATOM 761 O O . THR A 1 93 ? -20.763 6.110 28.588 1.00 92.25 93 THR A O 1
ATOM 764 N N . VAL A 1 94 ? -19.470 4.347 29.104 1.00 92.62 94 VAL A N 1
ATOM 765 C CA . VAL A 1 94 ? -19.645 3.649 27.820 1.00 92.62 94 VAL A CA 1
ATOM 766 C C . VAL A 1 94 ? -21.122 3.325 27.590 1.00 92.62 94 VAL A C 1
ATOM 768 O O . VAL A 1 94 ? -21.673 3.700 26.558 1.00 92.62 94 VAL A O 1
ATOM 771 N N . LEU A 1 95 ? -21.789 2.704 28.567 1.00 93.25 95 LEU A N 1
ATOM 772 C CA . LEU A 1 95 ? -23.209 2.350 28.489 1.00 93.25 95 LEU A CA 1
ATOM 773 C C . LEU A 1 95 ? -24.105 3.584 28.315 1.00 93.25 95 LEU A C 1
ATOM 775 O O . LEU A 1 95 ? -25.070 3.540 27.550 1.00 93.25 95 LEU A O 1
ATOM 779 N N . ALA A 1 96 ? -23.771 4.703 28.964 1.00 93.88 96 ALA A N 1
ATOM 780 C CA . ALA A 1 96 ? -24.490 5.962 28.783 1.00 93.88 96 ALA A CA 1
ATOM 781 C C . ALA A 1 96 ? -24.386 6.488 27.340 1.00 93.88 96 ALA A C 1
ATOM 783 O O . ALA A 1 96 ? -25.393 6.919 26.774 1.00 93.88 96 ALA A O 1
ATOM 784 N N . ILE A 1 97 ? -23.202 6.415 26.719 1.00 94.25 97 ILE A N 1
ATOM 785 C CA . ILE A 1 97 ? -23.007 6.825 25.319 1.00 94.25 97 ILE A CA 1
ATOM 786 C C . ILE A 1 97 ? -23.736 5.869 24.368 1.00 94.25 97 ILE A C 1
ATOM 788 O O . ILE A 1 97 ? -24.436 6.331 23.469 1.00 94.25 97 ILE A O 1
ATOM 792 N N . VAL A 1 98 ? -23.635 4.555 24.588 1.00 95.06 98 VAL A N 1
ATOM 793 C CA . VAL A 1 98 ? -24.340 3.527 23.799 1.00 95.06 98 VAL A CA 1
ATOM 794 C C . VAL A 1 98 ? -25.851 3.764 23.832 1.00 95.06 98 VAL A C 1
ATOM 796 O O . VAL A 1 98 ? -26.491 3.789 22.780 1.00 95.06 98 VAL A O 1
ATOM 799 N N . LYS A 1 99 ? -26.421 4.026 25.016 1.00 95.12 99 LYS A N 1
ATOM 800 C CA . LYS A 1 99 ? -27.842 4.364 25.179 1.00 95.12 99 LYS A CA 1
ATOM 801 C C . LYS A 1 99 ? -28.219 5.651 24.448 1.00 95.12 99 LYS A C 1
ATOM 803 O O . LYS A 1 99 ? -29.260 5.697 23.798 1.00 95.12 99 LYS A O 1
ATOM 808 N N . ALA A 1 100 ? -27.381 6.682 24.538 1.00 94.88 100 ALA A N 1
ATOM 809 C CA . ALA A 1 100 ? -27.635 7.968 23.895 1.00 94.88 100 ALA A CA 1
ATOM 810 C C . ALA A 1 100 ? -27.580 7.896 22.358 1.00 94.88 100 ALA A C 1
ATOM 812 O O . ALA A 1 100 ? -28.384 8.543 21.696 1.00 94.88 100 ALA A O 1
ATOM 813 N N . GLU A 1 101 ? -26.649 7.129 21.783 1.00 95.31 101 GLU A N 1
ATOM 814 C CA . GLU A 1 101 ? -26.475 7.036 20.327 1.00 95.31 101 GLU A CA 1
ATOM 815 C C . GLU A 1 101 ? -27.452 6.045 19.678 1.00 95.31 101 GLU A C 1
ATOM 817 O O . GLU A 1 101 ? -28.042 6.339 18.635 1.00 95.31 101 GLU A O 1
ATOM 822 N N . PHE A 1 102 ? -27.638 4.864 20.276 1.00 94.62 102 PHE A N 1
ATOM 823 C CA . PHE A 1 102 ? -28.441 3.794 19.675 1.00 94.62 102 PHE A CA 1
ATOM 824 C C . PHE A 1 102 ? -29.909 3.780 20.123 1.00 94.62 102 PHE A C 1
ATOM 826 O O . PHE A 1 102 ? -30.710 3.072 19.512 1.00 94.62 102 PHE A O 1
ATOM 833 N N . GLY A 1 103 ? -30.293 4.561 21.139 1.00 91.81 103 GLY A N 1
ATOM 834 C CA . GLY A 1 103 ? -31.681 4.658 21.599 1.00 91.81 103 GLY A CA 1
ATOM 835 C C . GLY A 1 103 ? -32.245 3.295 22.009 1.00 91.81 103 GLY A C 1
ATOM 836 O O . GLY A 1 103 ? -31.627 2.570 22.787 1.00 91.81 103 GLY A O 1
ATOM 837 N N . GLU A 1 104 ? -33.397 2.911 21.457 1.00 86.81 104 GLU A N 1
ATOM 838 C CA . GLU A 1 104 ? -34.042 1.620 21.748 1.00 86.81 104 GLU A CA 1
ATOM 839 C C . GLU A 1 104 ? -33.174 0.404 21.394 1.00 86.81 104 GLU A C 1
ATOM 841 O O . GLU A 1 104 ? -33.256 -0.631 22.058 1.00 86.81 104 GLU A O 1
ATOM 846 N N . ALA A 1 105 ? -32.301 0.515 20.385 1.00 87.94 105 ALA A N 1
ATOM 847 C CA . ALA A 1 105 ? -31.421 -0.585 19.998 1.00 87.94 105 ALA A CA 1
ATOM 848 C C . ALA A 1 105 ? -30.362 -0.890 21.070 1.00 87.94 105 ALA A C 1
ATOM 850 O O . ALA A 1 105 ? -29.889 -2.023 21.140 1.00 87.94 105 ALA A O 1
ATOM 851 N N . ALA A 1 106 ? -30.039 0.072 21.945 1.00 90.50 106 ALA A N 1
ATOM 852 C CA . ALA A 1 106 ? -29.100 -0.132 23.046 1.00 90.50 106 ALA A CA 1
ATOM 853 C C . ALA A 1 106 ? -29.584 -1.189 24.046 1.00 90.50 106 ALA A C 1
ATOM 855 O O . ALA A 1 106 ? -28.770 -1.939 24.571 1.00 90.50 106 ALA A O 1
ATOM 856 N N . ALA A 1 107 ? -30.900 -1.303 24.267 1.00 89.00 107 ALA A N 1
ATOM 857 C CA . ALA A 1 107 ? -31.471 -2.321 25.155 1.00 89.00 107 ALA A CA 1
ATOM 858 C C . ALA A 1 107 ? -31.251 -3.755 24.639 1.00 89.00 107 ALA A C 1
ATOM 860 O O . ALA A 1 107 ? -31.392 -4.715 25.389 1.00 89.00 107 ALA A O 1
ATOM 861 N N . ARG A 1 108 ? -30.903 -3.897 23.355 1.00 90.75 108 ARG A N 1
ATOM 862 C CA . ARG A 1 108 ? -30.626 -5.176 22.692 1.00 90.75 108 ARG A CA 1
ATOM 863 C C . ARG A 1 108 ? -29.132 -5.472 22.583 1.00 90.75 108 ARG A C 1
ATOM 865 O O . ARG A 1 108 ? -28.760 -6.427 21.905 1.00 90.75 108 ARG A O 1
ATOM 872 N N . ILE A 1 109 ? -28.289 -4.629 23.176 1.00 93.19 109 ILE A N 1
ATOM 873 C CA . ILE A 1 109 ? -26.838 -4.782 23.217 1.00 93.19 109 ILE A CA 1
ATOM 874 C C . ILE A 1 109 ? -26.452 -5.112 24.652 1.00 93.19 109 ILE A C 1
ATOM 876 O O . ILE A 1 109 ? -26.713 -4.334 25.566 1.00 93.19 109 ILE A O 1
ATOM 880 N N . ILE A 1 110 ? -25.791 -6.247 24.838 1.00 93.00 110 ILE A N 1
ATOM 881 C CA . ILE A 1 110 ? -25.280 -6.673 26.137 1.00 93.00 110 ILE A CA 1
ATOM 882 C C . ILE A 1 110 ? -23.757 -6.647 26.053 1.00 93.00 110 ILE A C 1
ATOM 884 O O . ILE A 1 110 ? -23.156 -7.466 25.354 1.00 93.00 110 ILE A O 1
ATOM 888 N N . ILE A 1 111 ? -23.151 -5.671 26.731 1.00 92.25 111 ILE A N 1
ATOM 889 C CA . ILE A 1 111 ? -21.705 -5.607 26.965 1.00 92.25 111 ILE A CA 1
ATOM 890 C C . ILE A 1 111 ? -21.435 -6.347 28.271 1.00 92.25 111 ILE A C 1
ATOM 892 O O . ILE A 1 111 ? -22.073 -6.048 29.281 1.00 92.25 111 ILE A O 1
ATOM 896 N N . ASP A 1 112 ? -20.518 -7.306 28.235 1.00 86.56 112 ASP A N 1
ATOM 897 C CA . ASP A 1 112 ? -20.122 -8.067 29.417 1.00 86.56 112 ASP A CA 1
ATOM 898 C C . ASP A 1 112 ? -19.363 -7.150 30.397 1.00 86.56 112 ASP A C 1
ATOM 900 O O . ASP A 1 112 ? -18.340 -6.578 30.007 1.00 86.56 112 ASP A O 1
ATOM 904 N N . PRO A 1 113 ? -19.857 -6.958 31.634 1.00 83.88 113 PRO A N 1
ATOM 905 C CA . PRO A 1 113 ? -19.222 -6.070 32.597 1.00 83.88 113 PRO A CA 1
ATOM 906 C C . PRO A 1 113 ? -17.900 -6.603 33.156 1.00 83.88 113 PRO A C 1
ATOM 908 O O . PRO A 1 113 ? -17.091 -5.800 33.624 1.00 83.88 113 PRO A O 1
ATOM 911 N N . ASP A 1 114 ? -17.672 -7.916 33.091 1.00 84.00 114 ASP A N 1
ATOM 912 C CA . ASP A 1 114 ? -16.473 -8.562 33.629 1.00 84.00 114 ASP A CA 1
ATOM 913 C C . ASP A 1 114 ? -15.325 -8.587 32.608 1.00 84.00 114 ASP A C 1
ATOM 915 O O . ASP A 1 114 ? -14.169 -8.850 32.957 1.00 84.00 114 ASP A O 1
ATOM 919 N N . LEU A 1 115 ? -15.612 -8.272 31.339 1.00 83.81 115 LEU A N 1
ATOM 920 C CA . LEU A 1 115 ? -14.602 -8.190 30.292 1.00 83.81 115 LEU A CA 1
ATOM 921 C C . LEU A 1 115 ? -14.013 -6.775 30.186 1.00 83.81 115 LEU A C 1
ATOM 923 O O . LEU A 1 115 ? -14.745 -5.801 29.983 1.00 83.81 115 LEU A O 1
ATOM 927 N N . PRO A 1 116 ? -12.674 -6.628 30.233 1.00 85.81 116 PRO A N 1
ATOM 928 C CA . PRO A 1 116 ? -12.044 -5.361 29.901 1.00 85.81 116 PRO A CA 1
ATOM 929 C C . PRO A 1 116 ? -12.293 -5.018 28.421 1.00 85.81 116 PRO A C 1
ATOM 931 O O . PRO A 1 116 ? -12.552 -5.911 27.605 1.00 85.81 116 PRO A O 1
ATOM 934 N N . PRO A 1 117 ? -12.167 -3.737 28.027 1.00 88.06 117 PRO A N 1
ATOM 935 C CA . PRO A 1 117 ? -12.239 -3.374 26.618 1.00 88.06 117 PRO A CA 1
ATOM 936 C C . PRO A 1 117 ? -11.217 -4.161 25.793 1.00 88.06 117 PRO A C 1
ATOM 938 O O . PRO A 1 117 ? -10.062 -4.315 26.195 1.00 88.06 117 PRO A O 1
ATOM 941 N N . LEU A 1 118 ? -11.635 -4.594 24.601 1.00 85.31 118 LEU A N 1
ATOM 942 C CA . LEU A 1 118 ? -10.771 -5.282 23.639 1.00 85.31 118 LEU A CA 1
ATOM 943 C C . LEU A 1 118 ? -9.602 -4.385 23.210 1.00 85.31 118 LEU A C 1
ATOM 945 O O . LEU A 1 118 ? -8.488 -4.858 22.995 1.00 85.31 118 LEU A O 1
ATOM 949 N N . GLY A 1 119 ? -9.851 -3.077 23.129 1.00 82.00 119 GLY A N 1
ATOM 950 C CA . GLY A 1 119 ? -8.841 -2.077 22.827 1.00 82.00 119 GLY A CA 1
ATOM 951 C C . GLY A 1 119 ? -9.287 -0.672 23.213 1.00 82.00 119 GLY A C 1
ATOM 952 O O . GLY A 1 119 ? -10.479 -0.360 23.233 1.00 82.00 119 GLY A O 1
ATOM 953 N N . THR A 1 120 ? -8.308 0.183 23.493 1.00 75.31 120 THR A N 1
ATOM 954 C CA . THR A 1 120 ? -8.509 1.618 23.701 1.00 75.31 120 THR A CA 1
ATOM 955 C C . THR A 1 120 ? -7.585 2.361 22.748 1.00 75.31 120 THR A C 1
ATOM 957 O O . THR A 1 120 ? -6.366 2.292 22.888 1.00 75.31 120 THR A O 1
ATOM 960 N N . ALA A 1 121 ? -8.174 3.043 21.774 1.00 71.94 121 ALA A N 1
ATOM 961 C CA . ALA A 1 121 ? -7.491 3.881 20.800 1.00 71.94 121 ALA A CA 1
ATOM 962 C C . ALA A 1 121 ? -7.532 5.362 21.223 1.00 71.94 121 ALA A C 1
ATOM 964 O O . ALA A 1 121 ? -8.114 5.731 22.249 1.00 71.94 121 ALA A O 1
ATOM 965 N N . SER A 1 122 ? -6.926 6.226 20.405 1.00 69.75 122 SER A N 1
ATOM 966 C CA . SER A 1 122 ? -6.798 7.672 20.651 1.00 69.75 122 SER A CA 1
ATOM 967 C C . SER A 1 122 ? -8.137 8.398 20.806 1.00 69.75 122 SER A C 1
ATOM 969 O O . SER A 1 122 ? -8.245 9.309 21.629 1.00 69.75 122 SER A O 1
ATOM 971 N N . ILE A 1 123 ? -9.165 7.979 20.063 1.00 79.62 123 ILE A N 1
ATOM 972 C CA . ILE A 1 123 ? -10.492 8.615 20.068 1.00 79.62 123 ILE A CA 1
ATOM 973 C C . ILE A 1 123 ? -11.613 7.725 20.604 1.00 79.62 123 ILE A C 1
ATOM 975 O O . ILE A 1 123 ? -12.710 8.227 20.849 1.00 79.62 123 ILE A O 1
ATOM 979 N N . ALA A 1 124 ? -11.361 6.427 20.786 1.00 87.56 124 ALA A N 1
ATOM 980 C CA . ALA A 1 124 ? -12.406 5.441 21.024 1.00 87.56 124 ALA A CA 1
ATOM 981 C C . ALA A 1 124 ? -11.969 4.288 21.925 1.00 87.56 124 ALA A C 1
ATOM 983 O O . ALA A 1 124 ? -10.790 3.956 22.018 1.00 87.56 124 ALA A O 1
ATOM 984 N N . GLN A 1 125 ? -12.951 3.622 22.513 1.00 89.94 125 GLN A N 1
ATOM 985 C CA . GLN A 1 125 ? -12.815 2.363 23.229 1.00 89.94 125 GLN A CA 1
ATOM 986 C C . GLN A 1 125 ? -13.681 1.301 22.551 1.00 89.94 125 GLN A C 1
ATOM 988 O O . GLN A 1 125 ? -14.779 1.591 22.077 1.00 89.94 125 GLN A O 1
ATOM 993 N N . VAL A 1 126 ? -13.180 0.072 22.501 1.00 91.88 126 VAL A N 1
ATOM 994 C CA . VAL A 1 126 ? -13.775 -1.041 21.764 1.00 91.88 126 VAL A CA 1
ATOM 995 C C . VAL A 1 126 ? -14.187 -2.134 22.744 1.00 91.88 126 VAL A C 1
ATOM 997 O O . VAL A 1 126 ? -13.364 -2.609 23.525 1.00 91.88 126 VAL A O 1
ATOM 1000 N N . HIS A 1 127 ? -15.453 -2.544 22.696 1.00 94.19 127 HIS A N 1
ATOM 1001 C CA . HIS A 1 127 ? -16.032 -3.533 23.608 1.00 94.19 127 HIS A CA 1
ATOM 1002 C C . HIS A 1 127 ? -16.590 -4.730 22.859 1.00 94.19 127 HIS A C 1
ATOM 1004 O O . HIS A 1 127 ? -17.262 -4.565 21.842 1.00 94.19 127 HIS A O 1
ATOM 1010 N N . LYS A 1 128 ? -16.365 -5.932 23.396 1.00 94.38 128 LYS A N 1
ATOM 1011 C CA . LYS A 1 128 ? -17.092 -7.126 22.965 1.00 94.38 128 LYS A CA 1
ATOM 1012 C C . LYS A 1 128 ? -18.520 -7.035 23.491 1.00 94.38 128 LYS A C 1
ATOM 1014 O O . LYS A 1 128 ? -18.729 -6.712 24.658 1.00 94.38 128 LYS A O 1
ATOM 1019 N N . ALA A 1 129 ? -19.494 -7.324 22.643 1.00 94.69 129 ALA A N 1
ATOM 1020 C CA . ALA A 1 129 ? -20.890 -7.337 23.036 1.00 94.69 129 ALA A CA 1
ATOM 1021 C C . ALA A 1 129 ? -21.651 -8.446 22.311 1.00 94.69 129 ALA A C 1
ATOM 1023 O O . ALA A 1 129 ? -21.194 -9.017 21.319 1.00 94.69 129 ALA A O 1
ATOM 1024 N N . THR A 1 130 ? -22.849 -8.730 22.796 1.00 94.62 130 THR A N 1
ATOM 1025 C CA . THR A 1 130 ? -23.839 -9.500 22.047 1.00 94.62 130 THR A CA 1
ATOM 1026 C C . THR A 1 130 ? -24.975 -8.581 21.638 1.00 94.62 130 THR A C 1
ATOM 1028 O O . THR A 1 130 ? -25.364 -7.685 22.385 1.00 94.62 130 THR A O 1
ATOM 1031 N N . TRP A 1 131 ? -25.481 -8.770 20.424 1.00 94.69 131 TRP A N 1
ATOM 1032 C CA . TRP A 1 131 ? -26.596 -8.002 19.892 1.00 94.69 131 TRP A CA 1
ATOM 1033 C C . TRP A 1 131 ? -27.715 -8.920 19.438 1.00 94.69 131 TRP A C 1
ATOM 1035 O O . TRP A 1 131 ? -27.474 -9.923 18.763 1.00 94.69 131 TRP A O 1
ATOM 1045 N N . GLN A 1 132 ? -28.941 -8.557 19.801 1.00 92.75 132 GLN A N 1
ATOM 1046 C CA . GLN A 1 132 ? -30.150 -9.253 19.390 1.00 92.75 132 GLN A CA 1
ATOM 1047 C C . GLN A 1 132 ? -30.943 -8.365 18.413 1.00 92.75 132 GLN A C 1
ATOM 1049 O O . GLN A 1 132 ? -31.570 -7.393 18.838 1.00 92.75 132 GLN A O 1
ATOM 1054 N N . PRO A 1 133 ? -30.938 -8.652 17.097 1.00 86.44 133 PRO A N 1
ATOM 1055 C CA . PRO A 1 133 ? -31.599 -7.787 16.118 1.00 86.44 133 PRO A CA 1
ATOM 1056 C C . PRO A 1 133 ? -33.110 -7.682 16.361 1.00 86.44 133 PRO A C 1
ATOM 1058 O O . PRO A 1 133 ? -33.686 -6.592 16.300 1.00 86.44 133 PRO A O 1
ATOM 1061 N N . VAL A 1 134 ? -33.731 -8.819 16.687 1.00 85.94 134 VAL A N 1
ATOM 1062 C CA . VAL A 1 134 ? -35.171 -8.976 16.920 1.00 85.94 134 VAL A CA 1
ATOM 1063 C C . VAL A 1 134 ? -35.391 -9.537 18.327 1.00 85.94 134 VAL A C 1
ATOM 1065 O O . VAL A 1 134 ? -34.716 -10.506 18.676 1.00 85.94 134 VAL A O 1
ATOM 1068 N N . PRO A 1 135 ? -36.318 -8.985 19.133 1.00 82.56 135 PRO A N 1
ATOM 1069 C CA . PRO A 1 135 ? -36.642 -9.535 20.448 1.00 82.56 135 PRO A CA 1
ATOM 1070 C C . PRO A 1 135 ? -36.976 -11.031 20.375 1.00 82.56 135 PRO A C 1
ATOM 1072 O O . PRO A 1 135 ? -37.790 -11.442 19.552 1.00 82.56 135 PRO A O 1
ATOM 1075 N N . GLY A 1 136 ? -36.325 -11.847 21.206 1.00 78.50 136 GLY A N 1
ATOM 1076 C CA . GLY A 1 136 ? -36.495 -13.308 21.207 1.00 78.50 136 GLY A CA 1
ATOM 1077 C C . GLY A 1 136 ? -35.819 -14.054 20.044 1.00 78.50 136 GLY A C 1
ATOM 1078 O O . GLY A 1 136 ? -35.899 -15.276 19.985 1.00 78.50 136 GLY A O 1
ATOM 1079 N N . GLY A 1 137 ? -35.142 -13.350 19.132 1.00 83.94 137 GLY A N 1
ATOM 1080 C CA . GLY A 1 137 ? -34.390 -13.935 18.020 1.00 83.94 137 GLY A CA 1
ATOM 1081 C C . GLY A 1 137 ? -32.962 -14.374 18.388 1.00 83.94 137 GLY A C 1
ATOM 1082 O O . GLY A 1 137 ? -32.533 -14.206 19.534 1.00 83.94 137 GLY A O 1
ATOM 1083 N N . PRO A 1 138 ? -32.194 -14.906 17.418 1.00 87.75 138 PRO A N 1
ATOM 1084 C CA . PRO A 1 138 ? -30.816 -15.327 17.644 1.00 87.75 138 PRO A CA 1
ATOM 1085 C C . PRO A 1 138 ? -29.926 -14.138 18.020 1.00 87.75 138 PRO A C 1
ATOM 1087 O O . PRO A 1 138 ? -30.018 -13.052 17.440 1.00 87.75 138 PRO A O 1
ATOM 1090 N N . THR A 1 139 ? -29.052 -14.357 18.998 1.00 90.50 139 THR A N 1
ATOM 1091 C CA . THR A 1 139 ? -28.023 -13.395 19.386 1.00 90.50 139 THR A CA 1
ATOM 1092 C C . THR A 1 139 ? -26.816 -13.511 18.469 1.00 90.50 139 THR A C 1
ATOM 1094 O O . THR A 1 139 ? -26.518 -14.560 17.898 1.00 90.50 139 THR A O 1
ATOM 1097 N N . ARG A 1 140 ? -26.106 -12.398 18.324 1.00 91.00 140 ARG A N 1
ATOM 1098 C CA . ARG A 1 140 ? -24.919 -12.301 17.489 1.00 91.00 140 ARG A CA 1
ATOM 1099 C C . ARG A 1 140 ? -23.778 -11.658 18.257 1.00 91.00 140 ARG A C 1
ATOM 1101 O O . ARG A 1 140 ? -23.984 -10.635 18.903 1.00 91.00 140 ARG A O 1
ATOM 1108 N N . GLY A 1 141 ? -22.577 -12.222 18.149 1.00 94.38 141 GLY A N 1
ATOM 1109 C CA . GLY A 1 141 ? -21.362 -11.575 18.639 1.00 94.38 141 GLY A CA 1
ATOM 1110 C C . GLY A 1 141 ? -21.042 -10.334 17.807 1.00 94.38 141 GLY A C 1
ATOM 1111 O O . GLY A 1 141 ? -20.901 -10.422 16.587 1.00 94.38 141 GLY A O 1
ATOM 1112 N N . ILE A 1 142 ? -20.937 -9.185 18.465 1.00 95.94 142 ILE A N 1
ATOM 1113 C CA . ILE A 1 142 ? -20.557 -7.919 17.842 1.00 95.94 142 ILE A CA 1
ATOM 1114 C C . ILE A 1 142 ? -19.456 -7.236 18.651 1.00 95.94 142 ILE A C 1
ATOM 1116 O O . ILE A 1 142 ? -19.169 -7.574 19.801 1.00 95.94 142 ILE A O 1
ATOM 1120 N N . VAL A 1 143 ? -18.860 -6.230 18.040 1.00 95.38 143 VAL A N 1
ATOM 1121 C CA . VAL A 1 143 ? -18.009 -5.250 18.689 1.00 95.38 143 VAL A CA 1
ATOM 1122 C C . VAL A 1 143 ? -18.716 -3.906 18.663 1.00 95.38 143 VAL A C 1
ATOM 1124 O O . VAL A 1 143 ? -19.296 -3.530 17.646 1.00 95.38 143 VAL A O 1
ATOM 1127 N N . VAL A 1 144 ? -18.646 -3.177 19.774 1.00 95.50 144 VAL A N 1
ATOM 1128 C CA . VAL A 1 144 ? -19.134 -1.802 19.883 1.00 95.50 144 VAL A CA 1
ATOM 1129 C C . VAL A 1 144 ? -17.945 -0.874 20.121 1.00 95.50 144 VAL A C 1
ATOM 1131 O O . VAL A 1 144 ? -17.313 -0.911 21.178 1.00 95.50 144 VAL A O 1
ATOM 1134 N N . LYS A 1 145 ? -17.639 -0.040 19.126 1.00 94.75 145 LYS A N 1
ATOM 1135 C CA . LYS A 1 145 ? -16.657 1.050 19.199 1.00 94.75 145 LYS A CA 1
ATOM 1136 C C . LYS A 1 145 ? -17.377 2.308 19.680 1.00 94.75 145 LYS A C 1
ATOM 1138 O O . LYS A 1 145 ? -18.373 2.708 19.085 1.00 94.75 145 LYS A O 1
ATOM 1143 N N . VAL A 1 146 ? -16.899 2.924 20.758 1.00 94.19 146 VAL A N 1
ATOM 1144 C CA . VAL A 1 146 ? -17.522 4.091 21.408 1.00 94.19 146 VAL A CA 1
ATOM 1145 C C . VAL A 1 146 ? -16.486 5.192 21.571 1.00 94.19 146 VAL A C 1
ATOM 1147 O O . VAL A 1 146 ? -15.400 4.937 22.083 1.00 94.19 146 VAL A O 1
ATOM 1150 N N . GLN A 1 147 ? -16.804 6.416 21.151 1.00 92.00 147 GLN A N 1
ATOM 1151 C CA . GLN A 1 147 ? -15.896 7.553 21.312 1.00 92.00 147 GLN A CA 1
ATOM 1152 C C . GLN A 1 147 ? -15.681 7.921 22.781 1.00 92.00 147 GLN A C 1
ATOM 1154 O O . GLN A 1 147 ? -16.597 7.831 23.599 1.00 92.00 147 GLN A O 1
ATOM 1159 N N . HIS A 1 148 ? -14.485 8.420 23.097 1.00 87.50 148 HIS A N 1
ATOM 1160 C CA . HIS A 1 148 ? -14.194 8.988 24.410 1.00 87.50 148 HIS A CA 1
ATOM 1161 C C . HIS A 1 148 ? -15.092 10.194 24.708 1.00 87.50 148 HIS A C 1
ATOM 1163 O O . HIS A 1 148 ? -15.356 11.040 23.848 1.00 87.50 148 HIS A O 1
ATOM 1169 N N . GLN A 1 149 ? -15.562 10.309 25.949 1.00 85.56 149 GLN A N 1
ATOM 1170 C CA . GLN A 1 149 ? -16.411 11.423 26.357 1.00 85.56 149 GLN A CA 1
ATOM 1171 C C . GLN A 1 149 ? -15.653 12.754 26.220 1.00 85.56 149 GLN A C 1
ATOM 1173 O O . GLN A 1 149 ? -14.543 12.910 26.718 1.00 85.56 149 GLN A O 1
ATOM 1178 N N . GLY A 1 150 ? -16.260 13.732 25.541 1.00 81.44 150 GLY A N 1
ATOM 1179 C CA . GLY A 1 150 ? -15.680 15.072 25.373 1.00 81.44 150 GLY A CA 1
ATOM 1180 C C . GLY A 1 150 ? -14.545 15.177 24.343 1.00 81.44 150 GLY A C 1
ATOM 1181 O O . GLY A 1 150 ? -13.997 16.270 24.167 1.00 81.44 150 GLY A O 1
ATOM 1182 N N . VAL A 1 151 ? -14.220 14.092 23.625 1.00 81.94 151 VAL A N 1
ATOM 1183 C CA . VAL A 1 151 ? -13.109 14.068 22.657 1.00 81.94 151 VAL A CA 1
ATOM 1184 C C . VAL A 1 151 ? -13.277 15.100 21.536 1.00 81.94 151 VAL A C 1
ATOM 1186 O O . VAL A 1 151 ? -12.326 15.797 21.203 1.00 81.94 151 VAL A O 1
ATOM 1189 N N . ASP A 1 152 ? -14.501 15.300 21.039 1.00 81.38 152 ASP A N 1
ATOM 1190 C CA . ASP A 1 152 ? -14.831 16.265 19.977 1.00 81.38 152 ASP A CA 1
ATOM 1191 C C . ASP A 1 152 ? -14.511 17.715 20.384 1.00 81.38 152 ASP A C 1
ATOM 1193 O O . ASP A 1 152 ? -13.816 18.447 19.674 1.00 81.38 152 ASP A O 1
ATOM 1197 N N . SER A 1 153 ? -14.948 18.134 21.578 1.00 81.62 153 SER A N 1
ATOM 1198 C CA . SER A 1 153 ? -14.650 19.474 22.096 1.00 81.62 153 SER A CA 1
ATOM 1199 C C . SER A 1 153 ? -13.155 19.694 22.313 1.00 81.62 153 SER A C 1
ATOM 1201 O O . SER A 1 153 ? -12.650 20.771 21.994 1.00 81.62 153 SER A O 1
ATOM 1203 N N . MET A 1 154 ? -12.451 18.677 22.815 1.00 79.31 154 MET A N 1
ATOM 1204 C CA . MET A 1 154 ? -11.014 18.741 23.069 1.00 79.31 154 MET A CA 1
ATOM 1205 C C . MET A 1 154 ? -10.233 18.858 21.754 1.00 79.31 154 MET A C 1
ATOM 1207 O O . MET A 1 154 ? -9.485 19.817 21.568 1.00 79.31 154 MET A O 1
ATOM 1211 N N . PHE A 1 155 ? -10.524 17.991 20.778 1.00 80.31 155 PHE A N 1
ATOM 1212 C CA . PHE A 1 155 ? -9.914 18.019 19.445 1.00 80.31 155 PHE A CA 1
ATOM 1213 C C . PHE A 1 155 ? -10.109 19.366 18.748 1.00 80.31 155 PHE A C 1
ATOM 1215 O O . PHE A 1 155 ? -9.159 19.933 18.208 1.00 80.31 155 PHE A O 1
ATOM 1222 N N . ARG A 1 156 ? -11.322 19.934 18.777 1.00 82.69 156 ARG A N 1
ATOM 1223 C CA . ARG A 1 156 ? -11.581 21.248 18.163 1.00 82.69 156 ARG A CA 1
ATOM 1224 C C . ARG A 1 156 ? -10.774 22.368 18.816 1.00 82.69 156 ARG A C 1
ATOM 1226 O O . ARG A 1 156 ? -10.362 23.295 18.116 1.00 82.69 156 ARG A O 1
ATOM 1233 N N . GLN A 1 157 ? -10.564 22.318 20.130 1.00 82.94 157 GLN A N 1
ATOM 1234 C CA . GLN A 1 157 ? -9.741 23.301 20.837 1.00 82.94 157 GLN A CA 1
ATOM 1235 C C . GLN A 1 157 ? -8.254 23.132 20.510 1.00 82.94 157 GLN A C 1
ATOM 1237 O O . GLN A 1 157 ? -7.582 24.129 20.242 1.00 82.94 157 GLN A O 1
ATOM 1242 N N . ASP A 1 158 ? -7.763 21.896 20.454 1.00 84.06 158 ASP A N 1
ATOM 1243 C CA . ASP A 1 158 ? -6.372 21.590 20.111 1.00 84.06 158 ASP A CA 1
ATOM 1244 C C . ASP A 1 158 ? -6.034 21.975 18.670 1.00 84.06 158 ASP A C 1
ATOM 1246 O O . ASP A 1 158 ? -5.037 22.652 18.422 1.00 84.06 158 ASP A O 1
ATOM 1250 N N . LEU A 1 159 ? -6.920 21.665 17.722 1.00 82.88 159 LEU A N 1
ATOM 1251 C CA . LEU A 1 159 ? -6.784 22.063 16.320 1.00 82.88 159 LEU A CA 1
ATOM 1252 C C . LEU A 1 159 ? -6.770 23.587 16.149 1.00 82.88 159 LEU A C 1
ATOM 1254 O O . LEU A 1 159 ? -6.032 24.118 15.316 1.00 82.88 159 LEU A O 1
ATOM 1258 N N . ARG A 1 160 ? -7.562 24.318 16.947 1.00 84.75 160 ARG A N 1
ATOM 1259 C CA . ARG A 1 160 ? -7.501 25.789 16.984 1.00 84.75 160 ARG A CA 1
ATOM 1260 C C . ARG A 1 160 ? -6.156 26.270 17.521 1.00 84.75 160 ARG A C 1
ATOM 1262 O O . ARG A 1 160 ? -5.580 27.177 16.927 1.00 84.75 160 ARG A O 1
ATOM 1269 N N . ALA A 1 161 ? -5.655 25.666 18.598 1.00 83.69 161 ALA A N 1
ATOM 1270 C CA . ALA A 1 161 ? -4.360 26.014 19.177 1.00 83.69 161 ALA A CA 1
ATOM 1271 C C . ALA A 1 161 ? -3.220 25.789 18.173 1.00 83.69 161 ALA A C 1
ATOM 1273 O O . ALA A 1 161 ? -2.421 26.695 17.946 1.00 83.69 161 ALA A O 1
ATOM 1274 N N . ALA A 1 162 ? -3.205 24.634 17.502 1.00 82.75 162 ALA A N 1
ATOM 1275 C CA . ALA A 1 162 ? -2.234 24.305 16.466 1.00 82.75 162 ALA A CA 1
ATOM 1276 C C . ALA A 1 162 ? -2.290 25.312 15.300 1.00 82.75 162 ALA A C 1
ATOM 1278 O O . ALA A 1 162 ? -1.265 25.849 14.885 1.00 82.75 162 ALA A O 1
ATOM 1279 N N . ALA A 1 163 ? -3.491 25.650 14.816 1.00 83.56 163 ALA A N 1
ATOM 1280 C CA . ALA A 1 163 ? -3.663 26.618 13.731 1.00 83.56 163 ALA A CA 1
ATOM 1281 C C . ALA A 1 163 ? -3.229 28.047 14.104 1.00 83.56 163 ALA A C 1
ATOM 1283 O O . ALA A 1 163 ? -2.791 28.798 13.231 1.00 83.56 163 ALA A O 1
ATOM 1284 N N . ILE A 1 164 ? -3.384 28.449 15.370 1.00 85.75 164 ILE A N 1
ATOM 1285 C CA . ILE A 1 164 ? -2.871 29.731 15.873 1.00 85.75 164 ILE A CA 1
ATOM 1286 C C . ILE A 1 164 ? -1.344 29.675 15.957 1.00 85.75 164 ILE A C 1
ATOM 1288 O O . ILE A 1 164 ? -0.686 30.591 15.476 1.00 85.75 164 ILE A O 1
ATOM 1292 N N . LEU A 1 165 ? -0.781 28.591 16.495 1.00 82.50 165 LEU A N 1
ATOM 1293 C CA . LEU A 1 165 ? 0.663 28.418 16.622 1.00 82.50 165 LEU A CA 1
ATOM 1294 C C . LEU A 1 165 ? 1.371 28.474 15.263 1.00 82.50 165 LEU A C 1
ATOM 1296 O O . LEU A 1 165 ? 2.348 29.202 15.127 1.00 82.50 165 LEU A O 1
ATOM 1300 N N . ALA A 1 166 ? 0.853 27.790 14.239 1.00 80.50 166 ALA A N 1
ATOM 1301 C CA . ALA A 1 166 ? 1.429 27.872 12.895 1.00 80.50 166 ALA A CA 1
ATOM 1302 C C . ALA A 1 166 ? 1.373 29.284 12.305 1.00 80.50 166 ALA A C 1
ATOM 1304 O O . ALA A 1 166 ? 2.307 29.691 11.624 1.00 80.50 166 ALA A O 1
ATOM 1305 N N . ARG A 1 167 ? 0.310 30.054 12.579 1.00 83.38 167 ARG A N 1
ATOM 1306 C CA . ARG A 1 167 ? 0.226 31.460 12.152 1.00 83.38 167 ARG A CA 1
ATOM 1307 C C . ARG A 1 167 ? 1.246 32.342 12.868 1.00 83.38 167 ARG A C 1
ATOM 1309 O O . ARG A 1 167 ? 1.853 33.183 12.220 1.00 83.38 167 ARG A O 1
ATOM 1316 N N . ILE A 1 168 ? 1.440 32.136 14.170 1.00 82.62 168 ILE A N 1
ATOM 1317 C CA . ILE A 1 168 ? 2.449 32.852 14.963 1.00 82.62 168 ILE A CA 1
ATOM 1318 C C . ILE A 1 168 ? 3.849 32.536 14.427 1.00 82.62 168 ILE A C 1
ATOM 1320 O O . ILE A 1 168 ? 4.596 33.459 14.129 1.00 82.62 168 ILE A O 1
ATOM 1324 N N . LEU A 1 169 ? 4.185 31.256 14.240 1.00 76.25 169 LEU A N 1
ATOM 1325 C CA . LEU A 1 169 ? 5.498 30.843 13.729 1.00 76.25 169 LEU A CA 1
ATOM 1326 C C . LEU A 1 169 ? 5.769 31.395 12.324 1.00 76.25 169 LEU A C 1
ATOM 1328 O O . LEU A 1 169 ? 6.839 31.946 12.092 1.00 76.25 169 LEU A O 1
ATOM 1332 N N . ALA A 1 170 ? 4.781 31.329 11.426 1.00 76.56 170 ALA A N 1
ATOM 1333 C CA . ALA A 1 170 ? 4.906 31.877 10.076 1.00 76.56 170 ALA A CA 1
ATOM 1334 C C . ALA A 1 170 ? 5.078 33.408 10.054 1.00 76.56 170 ALA A C 1
ATOM 1336 O O . ALA A 1 170 ? 5.640 33.938 9.102 1.00 76.56 170 ALA A O 1
ATOM 1337 N N . TRP A 1 171 ? 4.583 34.125 11.070 1.00 78.31 171 TRP A N 1
ATOM 1338 C CA . TRP A 1 171 ? 4.738 35.579 11.172 1.00 78.31 171 TRP A CA 1
ATOM 1339 C C . TRP A 1 171 ? 6.058 35.993 11.840 1.00 78.31 171 TRP A C 1
ATOM 1341 O O . TRP A 1 171 ? 6.695 36.936 11.386 1.00 78.31 171 TRP A O 1
ATOM 1351 N N . PHE A 1 172 ? 6.475 35.294 12.902 1.00 75.00 172 PHE A N 1
ATOM 1352 C CA . PHE A 1 172 ? 7.654 35.653 13.701 1.00 75.00 172 PHE A CA 1
ATOM 1353 C C . PHE A 1 172 ? 8.985 35.107 13.163 1.00 75.00 172 PHE A C 1
ATOM 1355 O O . PHE A 1 172 ? 10.022 35.698 13.450 1.00 75.00 172 PHE A O 1
ATOM 1362 N N . ASP A 1 173 ? 8.986 33.980 12.446 1.00 69.62 173 ASP A N 1
ATOM 1363 C CA . ASP A 1 173 ? 10.214 33.342 11.943 1.00 69.62 173 ASP A CA 1
ATOM 1364 C C . ASP A 1 173 ? 10.018 32.745 10.533 1.00 69.62 173 ASP A C 1
ATOM 1366 O O . ASP A 1 173 ? 10.235 31.544 10.339 1.00 69.62 173 ASP A O 1
ATOM 1370 N N . PRO A 1 174 ? 9.593 33.557 9.540 1.00 64.31 174 PRO A N 1
ATOM 1371 C CA . PRO A 1 174 ? 9.247 33.078 8.198 1.00 64.31 174 PRO A CA 1
ATOM 1372 C C . PRO A 1 174 ? 10.412 32.395 7.466 1.00 64.31 174 PRO A C 1
ATOM 1374 O O . PRO A 1 174 ? 10.181 31.520 6.638 1.00 64.31 174 PRO A O 1
ATOM 1377 N N . GLU A 1 175 ? 11.657 32.764 7.778 1.00 64.31 175 GLU A N 1
ATOM 1378 C CA . GLU A 1 175 ? 12.867 32.175 7.184 1.00 64.31 175 GLU A CA 1
ATOM 1379 C C . GLU A 1 175 ? 13.412 30.982 7.992 1.00 64.31 175 GLU A C 1
ATOM 1381 O O . GLU A 1 175 ? 14.216 30.196 7.491 1.00 64.31 175 GLU A O 1
ATOM 1386 N N . GLY A 1 176 ? 13.006 30.837 9.259 1.00 62.53 176 GLY A N 1
ATOM 1387 C CA . GLY A 1 176 ? 13.586 29.867 10.188 1.00 62.53 176 GLY A CA 1
ATOM 1388 C C . GLY A 1 176 ? 12.771 28.592 10.406 1.00 62.53 176 GLY A C 1
ATOM 1389 O O . GLY A 1 176 ? 13.372 27.581 10.798 1.00 62.53 176 GLY A O 1
ATOM 1390 N N . VAL A 1 177 ? 11.455 28.627 10.149 1.00 63.09 177 VAL A N 1
ATOM 1391 C CA . VAL A 1 177 ? 10.513 27.509 10.328 1.00 63.09 177 VAL A CA 1
ATOM 1392 C C . VAL A 1 177 ? 9.692 27.293 9.045 1.00 63.09 177 VAL A C 1
ATOM 1394 O O . VAL A 1 177 ? 9.104 28.250 8.546 1.00 63.09 177 VAL A O 1
ATOM 1397 N N . PRO A 1 178 ? 9.589 26.052 8.526 1.00 62.84 178 PRO A N 1
ATOM 1398 C CA . PRO A 1 178 ? 8.731 25.747 7.380 1.00 62.84 178 PRO A CA 1
ATOM 1399 C C . PRO A 1 178 ? 7.272 26.150 7.620 1.00 62.84 178 PRO A C 1
ATOM 1401 O O . PRO A 1 178 ? 6.767 26.037 8.738 1.00 62.84 178 PRO A O 1
ATOM 1404 N N . ASP A 1 179 ? 6.557 26.560 6.570 1.00 65.62 179 ASP A N 1
ATOM 1405 C CA . ASP A 1 179 ? 5.138 26.893 6.692 1.00 65.62 179 ASP A CA 1
ATOM 1406 C C . ASP A 1 179 ? 4.301 25.654 7.056 1.00 65.62 179 ASP A C 1
ATOM 1408 O O . ASP A 1 179 ? 4.021 24.787 6.229 1.00 65.62 179 ASP A O 1
ATOM 1412 N N . LEU A 1 180 ? 3.866 25.586 8.315 1.00 70.56 180 LEU A N 1
ATOM 1413 C CA . LEU A 1 180 ? 3.076 24.471 8.842 1.00 70.56 180 LEU A CA 1
ATOM 1414 C C . LEU A 1 180 ? 1.574 24.595 8.542 1.00 70.56 180 LEU A C 1
ATOM 1416 O O . LEU A 1 180 ? 0.811 23.672 8.840 1.00 70.56 180 LEU A O 1
ATOM 1420 N N . ARG A 1 181 ? 1.101 25.718 7.979 1.00 75.19 181 ARG A N 1
ATOM 1421 C CA . ARG A 1 181 ? -0.337 25.955 7.753 1.00 75.19 181 ARG A CA 1
ATOM 1422 C C . ARG A 1 181 ? -0.981 24.900 6.839 1.00 75.19 181 ARG A C 1
ATOM 1424 O O . ARG A 1 181 ? -2.059 24.422 7.211 1.00 75.19 181 ARG A O 1
ATOM 1431 N N . PRO A 1 182 ? -0.375 24.487 5.704 1.00 66.69 182 PRO A N 1
ATOM 1432 C CA . PRO A 1 182 ? -0.939 23.439 4.852 1.00 66.69 182 PRO A CA 1
ATOM 1433 C C . PRO A 1 182 ? -1.052 22.099 5.587 1.00 66.69 182 PRO A C 1
ATOM 1435 O O . PRO A 1 182 ? -2.111 21.474 5.564 1.00 66.69 182 PRO A O 1
ATOM 1438 N N . LEU A 1 183 ? -0.009 21.711 6.330 1.00 68.44 183 LEU A N 1
ATOM 1439 C CA . LEU A 1 183 ? 0.008 20.480 7.123 1.00 68.44 183 LEU A CA 1
ATOM 1440 C C . LEU A 1 183 ? -1.117 20.469 8.166 1.00 68.44 183 LEU A C 1
ATOM 1442 O O . LEU A 1 183 ? -1.879 19.507 8.246 1.00 68.44 183 LEU A O 1
ATOM 1446 N N . ILE A 1 184 ? -1.270 21.549 8.938 1.00 72.94 184 ILE A N 1
ATOM 1447 C CA . ILE A 1 184 ? -2.327 21.643 9.956 1.00 72.94 184 ILE A CA 1
ATOM 1448 C C . ILE A 1 184 ? -3.717 21.624 9.323 1.00 72.94 184 ILE A C 1
ATOM 1450 O O . ILE A 1 184 ? -4.636 21.041 9.896 1.00 72.94 184 ILE A O 1
ATOM 1454 N N . LYS A 1 185 ? -3.895 22.227 8.143 1.00 74.12 185 LYS A N 1
ATOM 1455 C CA . LYS A 1 185 ? -5.164 22.166 7.408 1.00 74.12 185 LYS A CA 1
ATOM 1456 C C . LYS A 1 185 ? -5.515 20.723 7.031 1.00 74.12 185 LYS A C 1
ATOM 1458 O O . LYS A 1 185 ? -6.655 20.315 7.253 1.00 74.12 185 LYS A O 1
ATOM 1463 N N . THR A 1 186 ? -4.551 19.955 6.527 1.00 69.88 186 THR A N 1
ATOM 1464 C CA . THR A 1 186 ? -4.735 18.536 6.187 1.00 69.88 186 THR A CA 1
ATOM 1465 C C . THR A 1 186 ? -5.028 17.695 7.428 1.00 69.88 186 THR A C 1
ATOM 1467 O O . THR A 1 186 ? -6.032 16.990 7.466 1.00 69.88 186 THR A O 1
ATOM 1470 N N . LEU A 1 187 ? -4.227 17.839 8.489 1.00 71.31 187 LEU A N 1
ATOM 1471 C CA . LEU A 1 187 ? -4.429 17.125 9.755 1.00 71.31 187 LEU A CA 1
ATOM 1472 C C . LEU A 1 187 ? -5.780 17.443 10.395 1.00 71.31 187 LEU A C 1
ATOM 1474 O O . LEU A 1 187 ? -6.435 16.556 10.931 1.00 71.31 187 LEU A O 1
ATOM 1478 N N . ARG A 1 188 ? -6.221 18.702 10.314 1.00 76.19 188 ARG A N 1
ATOM 1479 C CA . ARG A 1 188 ? -7.540 19.119 10.791 1.00 76.19 188 ARG A CA 1
ATOM 1480 C C . ARG A 1 188 ? -8.663 18.395 10.064 1.00 76.19 188 ARG A C 1
ATOM 1482 O O . ARG A 1 188 ? -9.642 18.054 10.714 1.00 76.19 188 ARG A O 1
ATOM 1489 N N . LYS A 1 189 ? -8.551 18.215 8.747 1.00 77.06 189 LYS A N 1
ATOM 1490 C CA . LYS A 1 189 ? -9.557 17.490 7.967 1.00 77.06 189 LYS A CA 1
ATOM 1491 C C . LYS A 1 189 ? -9.639 16.040 8.450 1.00 77.06 189 LYS A C 1
ATOM 1493 O O . LYS A 1 189 ? -10.681 15.643 8.949 1.00 77.06 189 LYS A O 1
ATOM 1498 N N . VAL A 1 190 ? -8.507 15.331 8.444 1.00 73.50 190 VAL A N 1
ATOM 1499 C CA . VAL A 1 190 ? -8.423 13.922 8.875 1.00 73.50 190 VAL A CA 1
ATOM 1500 C C . VAL A 1 190 ? -8.946 13.729 10.300 1.00 73.50 190 VAL A C 1
ATOM 1502 O O . VAL A 1 190 ? -9.793 12.881 10.545 1.00 73.50 190 VAL A O 1
ATOM 1505 N N . ALA A 1 191 ? -8.503 14.564 11.242 1.00 75.38 191 ALA A N 1
ATOM 1506 C CA . ALA A 1 191 ? -8.904 14.445 12.640 1.00 75.38 191 ALA A CA 1
ATOM 1507 C C . ALA A 1 191 ? -10.398 14.734 12.876 1.00 75.38 191 ALA A C 1
ATOM 1509 O O . ALA A 1 191 ? -10.965 14.241 13.845 1.00 75.38 191 ALA A O 1
ATOM 1510 N N . LEU A 1 192 ? -11.033 15.564 12.040 1.00 81.31 192 LEU A N 1
ATOM 1511 C CA . LEU A 1 192 ? -12.473 15.815 12.125 1.00 81.31 192 LEU A CA 1
ATOM 1512 C C . LEU A 1 192 ? -13.284 14.687 11.486 1.00 81.31 192 LEU A C 1
ATOM 1514 O O . LEU A 1 192 ? -14.343 14.360 12.017 1.00 81.31 192 LEU A O 1
ATOM 1518 N N . ASP A 1 193 ? -12.784 14.097 10.401 1.00 83.75 193 ASP A N 1
ATOM 1519 C CA . ASP A 1 193 ? -13.417 12.954 9.742 1.00 83.75 193 ASP A CA 1
ATOM 1520 C C . ASP A 1 193 ? -13.426 11.728 10.682 1.00 83.75 193 ASP A C 1
ATOM 1522 O O . ASP A 1 193 ? -14.447 11.057 10.820 1.00 83.75 193 ASP A O 1
ATOM 1526 N N . GLU A 1 194 ? -12.355 11.512 11.455 1.00 82.81 194 GLU A N 1
ATOM 1527 C CA . GLU A 1 194 ? -12.284 10.444 12.471 1.00 82.81 194 GLU A CA 1
ATOM 1528 C C . GLU A 1 194 ? -13.300 10.592 13.625 1.00 82.81 194 GLU A C 1
ATOM 1530 O O . GLU A 1 194 ? -13.654 9.613 14.284 1.00 82.81 194 GLU A O 1
ATOM 1535 N N . LEU A 1 195 ? -13.812 11.803 13.883 1.00 87.31 195 LEU A N 1
ATOM 1536 C CA . LEU A 1 195 ? -14.838 12.046 14.909 1.00 87.31 195 LEU A CA 1
ATOM 1537 C C . LEU A 1 195 ? -16.259 11.689 14.446 1.00 87.31 195 LEU A C 1
ATOM 1539 O O . LEU A 1 195 ? -17.218 11.887 15.205 1.00 87.31 195 LEU A O 1
ATOM 1543 N N . ASP A 1 196 ? -16.420 11.175 13.229 1.00 92.12 196 ASP A N 1
ATOM 1544 C CA . ASP A 1 196 ? -17.691 10.699 12.703 1.00 92.12 196 ASP A CA 1
ATOM 1545 C C . ASP A 1 196 ? -17.584 9.244 12.237 1.00 92.12 196 ASP A C 1
ATOM 1547 O O . ASP A 1 196 ? -17.235 8.956 11.093 1.00 92.12 196 ASP A O 1
ATOM 1551 N N . PHE A 1 197 ? -17.966 8.300 13.103 1.00 94.69 197 PHE A N 1
ATOM 1552 C CA . PHE A 1 197 ? -17.909 6.872 12.766 1.00 94.69 197 PHE A CA 1
ATOM 1553 C C . PHE A 1 197 ? -18.843 6.448 11.625 1.00 94.69 197 PHE A C 1
ATOM 1555 O O . PHE A 1 197 ? -18.745 5.321 11.144 1.00 94.69 197 PHE A O 1
ATOM 1562 N N . ARG A 1 198 ? -19.728 7.328 11.141 1.00 95.44 198 ARG A N 1
ATOM 1563 C CA . ARG A 1 198 ? -20.494 7.068 9.914 1.00 95.44 198 ARG A CA 1
ATOM 1564 C C . ARG A 1 198 ? -19.587 7.050 8.683 1.00 95.44 198 ARG A C 1
ATOM 1566 O O . ARG A 1 198 ? -19.845 6.279 7.760 1.00 95.44 198 ARG A O 1
ATOM 1573 N N . LEU A 1 199 ? -18.532 7.869 8.678 1.00 93.56 199 LEU A N 1
ATOM 1574 C CA . LEU A 1 199 ? -17.530 7.889 7.612 1.00 93.56 199 LEU A CA 1
ATOM 1575 C C . LEU A 1 199 ? -16.707 6.600 7.626 1.00 93.56 199 LEU A C 1
ATOM 1577 O O . LEU A 1 199 ? -16.616 5.938 6.596 1.00 93.56 199 LEU A O 1
ATOM 1581 N N . GLU A 1 200 ? -16.219 6.189 8.801 1.00 93.31 200 GLU A N 1
ATOM 1582 C CA . GLU A 1 200 ? -15.527 4.904 8.986 1.00 93.31 200 GLU A CA 1
ATOM 1583 C C . GLU A 1 200 ? -16.400 3.721 8.543 1.00 93.31 200 GLU A C 1
ATOM 1585 O O . GLU A 1 200 ? -15.954 2.872 7.777 1.00 93.31 200 GLU A O 1
ATOM 1590 N N . ALA A 1 201 ? -17.672 3.692 8.954 1.00 95.56 201 ALA A N 1
ATOM 1591 C CA . ALA A 1 201 ? -18.614 2.651 8.551 1.00 95.56 201 ALA A CA 1
ATOM 1592 C C . ALA A 1 201 ? -18.799 2.582 7.026 1.00 95.56 201 ALA A C 1
ATOM 1594 O O . ALA A 1 201 ? -18.840 1.495 6.455 1.00 95.56 201 ALA A O 1
ATOM 1595 N N . THR A 1 202 ? -18.886 3.740 6.366 1.00 95.50 202 THR A N 1
ATOM 1596 C CA . THR A 1 202 ? -19.036 3.829 4.906 1.00 95.50 202 THR A CA 1
ATOM 1597 C C . THR A 1 202 ? -17.782 3.323 4.193 1.00 95.50 202 THR A C 1
ATOM 1599 O O . THR A 1 202 ? -17.892 2.539 3.251 1.00 95.50 202 THR A O 1
ATOM 1602 N N . ALA A 1 203 ? -16.597 3.718 4.668 1.00 94.25 203 ALA A N 1
ATOM 1603 C CA . ALA A 1 203 ? -15.314 3.249 4.146 1.00 94.25 203 ALA A CA 1
ATOM 1604 C C . ALA A 1 203 ? -15.158 1.728 4.309 1.00 94.25 203 ALA A C 1
ATOM 1606 O O . ALA A 1 203 ? -14.818 1.032 3.356 1.00 94.25 203 ALA A O 1
ATOM 1607 N N . GLN A 1 204 ? -15.505 1.193 5.483 1.00 95.12 204 GLN A N 1
ATOM 1608 C CA . GLN A 1 204 ? -15.455 -0.241 5.769 1.00 95.12 204 GLN A CA 1
ATOM 1609 C C . GLN A 1 204 ? -16.423 -1.051 4.896 1.00 95.12 204 GLN A C 1
ATOM 1611 O O . GLN A 1 204 ? -16.072 -2.128 4.420 1.00 95.12 204 GLN A O 1
ATOM 1616 N N . MET A 1 205 ? -17.638 -0.542 4.663 1.00 95.56 205 MET A N 1
ATOM 1617 C CA . MET A 1 205 ? -18.600 -1.184 3.762 1.00 95.56 205 MET A CA 1
ATOM 1618 C C . MET A 1 205 ? -18.081 -1.217 2.321 1.00 95.56 205 MET A C 1
ATOM 1620 O O . MET A 1 205 ? -18.081 -2.282 1.712 1.00 95.56 205 MET A O 1
ATOM 1624 N N . ARG A 1 206 ? -17.552 -0.093 1.816 1.00 94.81 206 ARG A N 1
ATOM 1625 C CA . ARG A 1 206 ? -16.930 -0.029 0.484 1.00 94.81 206 ARG A CA 1
ATOM 1626 C C . ARG A 1 206 ? -15.766 -1.009 0.353 1.00 94.81 206 ARG A C 1
ATOM 1628 O O . ARG A 1 206 ? -15.666 -1.712 -0.646 1.00 94.81 206 ARG A O 1
ATOM 1635 N N . ALA A 1 207 ? -14.915 -1.093 1.372 1.00 93.81 207 ALA A N 1
ATOM 1636 C CA . ALA A 1 207 ? -13.805 -2.033 1.383 1.00 93.81 207 ALA A CA 1
ATOM 1637 C C . ALA A 1 207 ? -14.268 -3.495 1.358 1.00 93.81 207 ALA A C 1
ATOM 1639 O O . ALA A 1 207 ? -13.691 -4.309 0.638 1.00 93.81 207 ALA A O 1
ATOM 1640 N N . ALA A 1 208 ? -15.320 -3.835 2.109 1.00 94.12 208 ALA A N 1
ATOM 1641 C CA . ALA A 1 208 ? -15.907 -5.172 2.087 1.00 94.12 208 ALA A CA 1
ATOM 1642 C C . ALA A 1 208 ? -16.466 -5.529 0.696 1.00 94.12 208 ALA A C 1
ATOM 1644 O O . ALA A 1 208 ? -16.256 -6.649 0.222 1.00 94.12 208 ALA A O 1
ATOM 1645 N N . ASP A 1 209 ? -17.117 -4.577 0.024 1.00 93.62 209 ASP A N 1
ATOM 1646 C CA . ASP A 1 209 ? -17.604 -4.750 -1.347 1.00 93.62 209 ASP A CA 1
ATOM 1647 C C . ASP A 1 209 ? -16.437 -4.928 -2.334 1.00 93.62 209 ASP A C 1
ATOM 1649 O O . ASP A 1 209 ? -16.423 -5.894 -3.098 1.00 93.62 209 ASP A O 1
ATOM 1653 N N . ALA A 1 210 ? -15.392 -4.098 -2.247 1.00 91.56 210 ALA A N 1
ATOM 1654 C CA . ALA A 1 210 ? -14.201 -4.203 -3.093 1.00 91.56 210 ALA A CA 1
ATOM 1655 C C . ALA A 1 210 ? -13.466 -5.546 -2.921 1.00 91.56 210 ALA A C 1
ATOM 1657 O O . ALA A 1 210 ? -12.998 -6.142 -3.896 1.00 91.56 210 ALA A O 1
ATOM 1658 N N . VAL A 1 211 ? -13.382 -6.065 -1.693 1.00 91.62 211 VAL A N 1
ATOM 1659 C CA . VAL A 1 211 ? -12.820 -7.396 -1.404 1.00 91.62 211 VAL A CA 1
ATOM 1660 C C . VAL A 1 211 ? -13.650 -8.490 -2.070 1.00 91.62 211 VAL A C 1
ATOM 1662 O O . VAL A 1 211 ? -13.092 -9.364 -2.737 1.00 91.62 211 VAL A O 1
ATOM 1665 N N . LYS A 1 212 ? -14.979 -8.413 -1.952 1.00 90.81 212 LYS A N 1
ATOM 1666 C CA . LYS A 1 212 ? -15.901 -9.374 -2.563 1.00 90.81 212 LYS A CA 1
ATOM 1667 C C . LYS A 1 212 ? -15.819 -9.361 -4.091 1.00 90.81 212 LYS A C 1
ATOM 1669 O O . LYS A 1 212 ? -15.801 -10.426 -4.701 1.00 90.81 212 LYS A O 1
ATOM 1674 N N . GLU A 1 213 ? -15.766 -8.183 -4.706 1.00 89.69 213 GLU A N 1
ATOM 1675 C CA . GLU A 1 213 ? -15.708 -8.024 -6.165 1.00 89.69 213 GLU A CA 1
ATOM 1676 C C . GLU A 1 213 ? -14.362 -8.455 -6.755 1.00 89.69 213 GLU A C 1
ATOM 1678 O O . GLU A 1 213 ? -14.314 -9.056 -7.826 1.00 89.69 213 GLU A O 1
ATOM 1683 N N . SER A 1 214 ? -13.262 -8.168 -6.057 1.00 86.75 214 SER A N 1
ATOM 1684 C CA . SER A 1 214 ? -11.907 -8.496 -6.517 1.00 86.75 214 SER A CA 1
ATOM 1685 C C . SER A 1 214 ? -11.466 -9.928 -6.200 1.00 86.75 214 SER A C 1
ATOM 1687 O O . SER A 1 214 ? -10.485 -10.408 -6.788 1.00 86.75 214 SER A O 1
ATOM 1689 N N . GLY A 1 215 ? -12.142 -10.595 -5.260 1.00 88.75 215 GLY A N 1
ATOM 1690 C CA . GLY A 1 215 ? -11.756 -11.905 -4.736 1.00 88.75 215 GLY A CA 1
ATOM 1691 C C . GLY A 1 215 ? -10.460 -11.886 -3.918 1.00 88.75 215 GLY A C 1
ATOM 1692 O O . GLY A 1 215 ? -9.731 -12.873 -3.934 1.00 88.75 215 GLY A O 1
ATOM 1693 N N . ALA A 1 216 ? -10.124 -10.763 -3.274 1.00 89.19 216 ALA A N 1
ATOM 1694 C CA . ALA A 1 216 ? -8.953 -10.672 -2.397 1.00 89.19 216 ALA A CA 1
ATOM 1695 C C . ALA A 1 216 ? -9.110 -11.587 -1.161 1.00 89.19 216 ALA A C 1
ATOM 1697 O O . ALA A 1 216 ? -10.187 -11.648 -0.572 1.00 89.19 216 ALA A O 1
ATOM 1698 N N . ASP A 1 217 ? -8.038 -12.272 -0.741 1.00 91.62 217 ASP A N 1
ATOM 1699 C CA . ASP A 1 217 ? -8.048 -13.209 0.404 1.00 91.62 217 ASP A CA 1
ATOM 1700 C C . ASP A 1 217 ? -7.914 -12.490 1.761 1.00 91.62 217 ASP A C 1
ATOM 1702 O O . ASP A 1 217 ? -7.022 -12.759 2.566 1.00 91.62 217 ASP A O 1
ATOM 1706 N N . VAL A 1 218 ? -8.793 -11.521 2.006 1.00 93.62 218 VAL A N 1
ATOM 1707 C CA . VAL A 1 218 ? -8.864 -10.789 3.273 1.00 93.62 218 VAL A CA 1
ATOM 1708 C C . VAL A 1 218 ? -10.304 -10.713 3.766 1.00 93.62 218 VAL A C 1
ATOM 1710 O O . VAL A 1 218 ? -11.252 -10.755 2.988 1.00 93.62 218 VAL A O 1
ATOM 1713 N N . MET A 1 219 ? -10.475 -10.566 5.073 1.00 95.50 219 MET A N 1
ATOM 1714 C CA . MET A 1 219 ? -11.757 -10.366 5.727 1.00 95.50 219 MET A CA 1
ATOM 1715 C C . MET A 1 219 ? -11.878 -8.922 6.204 1.00 95.50 219 MET A C 1
ATOM 1717 O O . MET A 1 219 ? -11.014 -8.403 6.912 1.00 95.50 219 MET A O 1
ATOM 1721 N N . VAL A 1 220 ? -13.005 -8.297 5.880 1.00 95.69 220 VAL A N 1
ATOM 1722 C CA . VAL A 1 220 ? -13.426 -7.023 6.467 1.00 95.69 220 VAL A CA 1
ATOM 1723 C C . VAL A 1 220 ? -14.669 -7.301 7.314 1.00 95.69 220 VAL A C 1
ATOM 1725 O O . VAL A 1 220 ? -15.656 -7.803 6.766 1.00 95.69 220 VAL A O 1
ATOM 1728 N N . PRO A 1 221 ? -14.665 -7.032 8.636 1.00 95.25 221 PRO A N 1
ATOM 1729 C CA . PRO A 1 221 ? -15.830 -7.295 9.476 1.00 95.25 221 PRO A CA 1
ATOM 1730 C C . PRO A 1 221 ? -17.061 -6.550 8.960 1.00 95.25 221 PRO A C 1
ATOM 1732 O O . PRO A 1 221 ? -16.974 -5.386 8.564 1.00 95.25 221 PRO A O 1
ATOM 1735 N N . ARG A 1 222 ? -18.236 -7.183 8.990 1.00 95.50 222 ARG A N 1
ATOM 1736 C CA . ARG A 1 222 ? -19.454 -6.526 8.511 1.00 95.50 222 ARG A CA 1
ATOM 1737 C C . ARG A 1 222 ? -19.894 -5.449 9.497 1.00 95.50 222 ARG A C 1
ATOM 1739 O O . ARG A 1 222 ? -20.096 -5.717 10.680 1.00 95.50 222 ARG A O 1
ATOM 1746 N N . VAL A 1 223 ? -20.109 -4.239 8.994 1.00 96.94 223 VAL A N 1
ATOM 1747 C CA . VAL A 1 223 ? -20.780 -3.172 9.744 1.00 96.94 223 VAL A CA 1
ATOM 1748 C C . VAL A 1 223 ? -22.233 -3.573 10.000 1.00 96.94 223 VAL A C 1
ATOM 1750 O O . VAL A 1 223 ? -22.893 -4.113 9.115 1.00 96.94 223 VAL A O 1
ATOM 1753 N N . VAL A 1 224 ? -22.757 -3.297 11.195 1.00 95.56 224 VAL A N 1
ATOM 1754 C CA . VAL A 1 224 ? -24.179 -3.476 11.511 1.00 95.56 224 VAL A CA 1
ATOM 1755 C C . VAL A 1 224 ? -24.902 -2.154 11.236 1.00 95.56 224 VAL A C 1
ATOM 1757 O O . VAL A 1 224 ? -24.811 -1.255 12.070 1.00 95.56 224 VAL A O 1
ATOM 1760 N N . PRO A 1 225 ? -25.662 -1.995 10.131 1.00 94.31 225 PRO A N 1
ATOM 1761 C CA . PRO A 1 225 ? -26.181 -0.683 9.717 1.00 94.31 225 PRO A CA 1
ATOM 1762 C C . PRO A 1 225 ? -27.093 -0.023 10.762 1.00 94.31 225 PRO A C 1
ATOM 1764 O O . PRO A 1 225 ? -27.077 1.193 10.945 1.00 94.31 225 PRO A O 1
ATOM 1767 N N . ALA A 1 226 ? -27.844 -0.835 11.514 1.00 92.88 226 ALA A N 1
ATOM 1768 C CA . ALA A 1 226 ? -28.688 -0.366 12.613 1.00 92.88 226 ALA A CA 1
ATOM 1769 C C . ALA A 1 226 ? -27.892 0.299 13.756 1.00 92.88 226 ALA A C 1
ATOM 1771 O O . ALA A 1 226 ? -28.444 1.126 14.482 1.00 92.88 226 ALA A O 1
ATOM 1772 N N . LEU A 1 227 ? -26.605 -0.033 13.893 1.00 95.75 227 LEU A N 1
ATOM 1773 C CA . LEU A 1 227 ? -25.697 0.411 14.951 1.00 95.75 227 LEU A CA 1
ATOM 1774 C C . LEU A 1 227 ? -24.606 1.355 14.422 1.00 95.75 227 LEU A C 1
ATOM 1776 O O . LEU A 1 227 ? -23.489 1.366 14.932 1.00 95.75 227 LEU A O 1
ATOM 1780 N N . VAL A 1 228 ? -24.916 2.159 13.404 1.00 97.00 228 VAL A N 1
ATOM 1781 C CA . VAL A 1 228 ? -24.010 3.191 12.880 1.00 97.00 228 VAL A CA 1
ATOM 1782 C C . VAL A 1 228 ? -24.487 4.566 13.330 1.00 97.00 228 VAL A C 1
ATOM 1784 O O . VAL A 1 228 ? -25.563 5.030 12.940 1.00 97.00 228 VAL A O 1
ATOM 1787 N N . ARG A 1 229 ? -23.704 5.233 14.175 1.00 96.56 229 ARG A N 1
ATOM 1788 C CA . ARG A 1 229 ? -23.966 6.593 14.663 1.00 96.56 229 ARG A CA 1
ATOM 1789 C C . ARG A 1 229 ? -22.674 7.398 14.687 1.00 96.56 229 ARG A C 1
ATOM 1791 O O . ARG A 1 229 ? -21.605 6.874 14.405 1.00 96.56 229 ARG A O 1
ATOM 1798 N N . ARG A 1 230 ? -22.766 8.690 15.008 1.00 94.50 230 ARG A N 1
ATOM 1799 C CA . ARG A 1 230 ? -21.599 9.582 14.983 1.00 94.50 230 ARG A CA 1
ATOM 1800 C C . ARG A 1 230 ? -20.555 9.167 16.020 1.00 94.50 230 ARG A C 1
ATOM 1802 O O . ARG A 1 230 ? -19.371 9.186 15.708 1.00 94.50 230 ARG A O 1
ATOM 1809 N N . ARG A 1 231 ? -20.992 8.810 17.237 1.00 94.19 231 ARG A N 1
ATOM 1810 C CA . ARG A 1 231 ? -20.098 8.516 18.376 1.00 94.19 231 ARG A CA 1
ATOM 1811 C C . ARG A 1 231 ? -20.037 7.041 18.771 1.00 94.19 231 ARG A C 1
ATOM 1813 O O . ARG A 1 231 ? -19.310 6.701 19.705 1.00 94.19 231 ARG A O 1
ATOM 1820 N N . ALA A 1 232 ? -20.793 6.178 18.095 1.00 95.62 232 ALA A N 1
ATOM 1821 C CA . ALA A 1 232 ? -20.799 4.744 18.351 1.00 95.62 232 ALA A CA 1
ATOM 1822 C C . ALA A 1 232 ? -21.000 3.940 17.055 1.00 95.62 232 ALA A C 1
ATOM 1824 O O . ALA A 1 232 ? -21.819 4.312 16.213 1.00 95.62 232 ALA A O 1
ATOM 1825 N N . LEU A 1 233 ? -20.257 2.840 16.914 1.00 96.62 233 LEU A N 1
ATOM 1826 C CA . LEU A 1 233 ? -20.265 1.954 15.749 1.00 96.62 233 LEU A CA 1
ATOM 1827 C C . LEU A 1 233 ? -20.308 0.488 16.187 1.00 96.62 233 LEU A C 1
ATOM 1829 O O . LEU A 1 233 ? -19.463 0.046 16.964 1.00 96.62 233 LEU A O 1
ATOM 1833 N N . GLY A 1 234 ? -21.289 -0.257 15.680 1.00 96.19 234 GLY A N 1
ATOM 1834 C CA . GLY A 1 234 ? -21.399 -1.705 15.823 1.00 96.19 234 GLY A CA 1
ATOM 1835 C C . GLY A 1 234 ? -20.933 -2.445 14.568 1.00 96.19 234 GLY A C 1
ATOM 1836 O O . GLY A 1 234 ? -21.366 -2.127 13.460 1.00 96.19 234 GLY A O 1
ATOM 1837 N N . MET A 1 235 ? -20.095 -3.463 14.739 1.00 96.38 235 MET A N 1
ATOM 1838 C CA . MET A 1 235 ? -19.641 -4.353 13.663 1.00 96.38 235 MET A CA 1
ATOM 1839 C C . MET A 1 235 ? -19.515 -5.793 14.162 1.00 96.38 235 MET A C 1
ATOM 1841 O O . MET A 1 235 ? -19.592 -6.044 15.362 1.00 96.38 235 MET A O 1
ATOM 1845 N N . ASP A 1 236 ? -19.326 -6.743 13.260 1.00 95.56 236 ASP A N 1
ATOM 1846 C CA . ASP A 1 236 ? -19.125 -8.146 13.619 1.00 95.56 236 ASP A CA 1
ATOM 1847 C C . ASP A 1 236 ? -17.914 -8.341 14.526 1.00 95.56 236 ASP A C 1
ATOM 1849 O O . ASP A 1 236 ? -16.846 -7.775 14.295 1.00 95.56 236 ASP A O 1
ATOM 1853 N N . TYR A 1 237 ? -18.078 -9.179 15.548 1.00 95.38 237 TYR A N 1
ATOM 1854 C CA . TYR A 1 237 ? -16.937 -9.653 16.313 1.00 95.38 237 TYR A CA 1
ATOM 1855 C C . TYR A 1 237 ? -16.201 -10.727 15.521 1.00 95.38 237 TYR A C 1
ATOM 1857 O O . TYR A 1 237 ? -16.807 -11.708 15.091 1.00 95.38 237 TYR A O 1
ATOM 1865 N N . VAL A 1 238 ? -14.891 -10.548 15.387 1.00 94.81 238 VAL A N 1
ATOM 1866 C CA . VAL A 1 238 ? -13.987 -11.542 14.817 1.00 94.81 238 VAL A CA 1
ATOM 1867 C C . VAL A 1 238 ? -13.106 -12.084 15.935 1.00 94.81 238 VAL A C 1
ATOM 1869 O O . VAL A 1 238 ? -12.418 -11.319 16.614 1.00 94.81 238 VAL A O 1
ATOM 1872 N N . ASP A 1 239 ? -13.136 -13.402 16.138 1.00 93.88 239 ASP A N 1
ATOM 1873 C CA . ASP A 1 239 ? -12.203 -14.077 17.039 1.00 93.88 239 ASP A CA 1
ATOM 1874 C C . ASP A 1 239 ? -10.869 -14.275 16.319 1.00 93.88 239 ASP A C 1
ATOM 1876 O O . ASP A 1 239 ? -10.658 -15.234 15.572 1.00 93.88 239 ASP A O 1
ATOM 1880 N N . GLY A 1 240 ? -9.986 -13.299 16.500 1.00 93.06 240 GLY A N 1
ATOM 1881 C CA . GLY A 1 240 ? -8.684 -13.265 15.863 1.00 93.06 240 GLY A CA 1
ATOM 1882 C C . GLY A 1 240 ? -7.566 -12.941 16.838 1.00 93.06 240 GLY A C 1
ATOM 1883 O O . GLY A 1 240 ? -7.770 -12.436 17.944 1.00 93.06 240 GLY A O 1
ATOM 1884 N N . GLU A 1 241 ? -6.352 -13.229 16.399 1.00 91.88 241 GLU A N 1
ATOM 1885 C CA . GLU A 1 241 ? -5.125 -12.866 17.091 1.00 91.88 241 GLU A CA 1
ATOM 1886 C C . GLU A 1 241 ? -4.319 -11.885 16.249 1.00 91.88 241 GLU A C 1
ATOM 1888 O O . GLU A 1 241 ? -4.292 -12.008 15.031 1.00 91.88 241 GLU A O 1
ATOM 1893 N N . GLN A 1 242 ? -3.652 -10.914 16.875 1.00 91.12 242 GLN A N 1
ATOM 1894 C CA . GLN A 1 242 ? -2.834 -9.942 16.146 1.00 91.12 242 GLN A CA 1
ATOM 1895 C C . GLN A 1 242 ? -1.806 -10.636 15.253 1.00 91.12 242 GLN A C 1
ATOM 1897 O O . GLN A 1 242 ? -1.092 -11.526 15.718 1.00 91.12 242 GLN A O 1
ATOM 1902 N N . LEU A 1 243 ? -1.697 -10.185 14.002 1.00 90.56 243 LEU A N 1
ATOM 1903 C CA . LEU A 1 243 ? -0.851 -10.791 12.973 1.00 90.56 243 LEU A CA 1
ATOM 1904 C C . LEU A 1 243 ? 0.598 -10.993 13.441 1.00 90.56 243 LEU A C 1
ATOM 1906 O O . LEU A 1 243 ? 1.155 -12.073 13.275 1.00 90.56 243 LEU A O 1
ATOM 1910 N N . VAL A 1 244 ? 1.185 -9.990 14.097 1.00 86.62 244 VAL A N 1
ATOM 1911 C CA . VAL A 1 244 ? 2.566 -10.048 14.615 1.00 86.62 244 VAL A CA 1
ATOM 1912 C C . VAL A 1 244 ? 2.729 -11.101 15.720 1.00 86.62 244 VAL A C 1
ATOM 1914 O O . VAL A 1 244 ? 3.777 -11.736 15.833 1.00 86.62 244 VAL A O 1
ATOM 1917 N N . THR A 1 245 ? 1.702 -11.310 16.543 1.00 89.00 245 THR A N 1
ATOM 1918 C CA . THR A 1 245 ? 1.722 -12.304 17.628 1.00 89.00 245 THR A CA 1
ATOM 1919 C C . THR A 1 245 ? 1.478 -13.708 17.085 1.00 89.00 245 THR A C 1
ATOM 1921 O O . THR A 1 245 ? 2.233 -14.627 17.408 1.00 89.00 245 THR A O 1
ATOM 1924 N N . ALA A 1 246 ? 0.480 -13.862 16.210 1.00 89.06 246 ALA A N 1
ATOM 1925 C CA . ALA A 1 246 ? 0.196 -15.111 15.513 1.00 89.06 246 ALA A CA 1
ATOM 1926 C C . ALA A 1 246 ? 1.405 -15.567 14.687 1.00 89.06 246 ALA A C 1
ATOM 1928 O O . ALA A 1 246 ? 1.786 -16.737 14.727 1.00 89.06 246 ALA A O 1
ATOM 1929 N N . GLY A 1 247 ? 2.077 -14.627 14.020 1.00 87.56 247 GLY A N 1
ATOM 1930 C CA . GLY A 1 247 ? 3.188 -14.920 13.130 1.00 87.56 247 GLY A CA 1
ATOM 1931 C C . GLY A 1 247 ? 4.415 -15.540 13.796 1.00 87.56 247 GLY A C 1
ATOM 1932 O O . GLY A 1 247 ? 5.179 -16.225 13.132 1.00 87.56 247 GLY A O 1
ATOM 1933 N N . LYS A 1 248 ? 4.565 -15.416 15.122 1.00 88.69 248 LYS A N 1
ATOM 1934 C CA . LYS A 1 248 ? 5.620 -16.119 15.880 1.00 88.69 248 LYS A CA 1
ATOM 1935 C C . LYS A 1 248 ? 5.424 -17.637 15.937 1.00 88.69 248 LYS A C 1
ATOM 1937 O O . LYS A 1 248 ? 6.343 -18.350 16.326 1.00 88.69 248 LYS A O 1
ATOM 1942 N N . ARG A 1 249 ? 4.214 -18.121 15.642 1.00 90.69 249 ARG A N 1
ATOM 1943 C CA . ARG A 1 249 ? 3.814 -19.533 15.755 1.00 90.69 249 ARG A CA 1
ATOM 1944 C C . ARG A 1 249 ? 3.369 -20.134 14.424 1.00 90.69 249 ARG A C 1
ATOM 1946 O O . ARG A 1 249 ? 3.271 -21.353 14.332 1.00 90.69 249 ARG A O 1
ATOM 1953 N N . LEU A 1 250 ? 3.061 -19.299 13.433 1.00 91.69 250 LEU A N 1
ATOM 1954 C CA . LEU A 1 250 ? 2.615 -19.753 12.121 1.00 91.69 250 LEU A CA 1
ATOM 1955 C C . LEU A 1 250 ? 3.794 -20.292 11.289 1.00 91.69 250 LEU A C 1
ATOM 1957 O O . LEU A 1 250 ? 4.890 -19.730 11.348 1.00 91.69 250 LEU A O 1
ATOM 1961 N N . PRO A 1 251 ? 3.586 -21.356 10.496 1.00 92.69 251 PRO A N 1
ATOM 1962 C CA . PRO A 1 251 ? 4.531 -21.789 9.473 1.00 92.69 251 PRO A CA 1
ATOM 1963 C C . PRO A 1 251 ? 4.841 -20.682 8.458 1.00 92.69 251 PRO A C 1
ATOM 1965 O O . PRO A 1 251 ? 3.984 -19.858 8.141 1.00 92.69 251 PRO A O 1
ATOM 1968 N N . GLN A 1 252 ? 6.035 -20.726 7.857 1.00 89.00 252 GLN A N 1
ATOM 1969 C CA . GLN A 1 252 ? 6.451 -19.749 6.842 1.00 89.00 252 GLN A CA 1
ATOM 1970 C C . GLN A 1 252 ? 5.463 -19.650 5.668 1.00 89.00 252 GLN A C 1
ATOM 1972 O O . GLN A 1 252 ? 5.158 -18.553 5.219 1.00 89.00 252 GLN A O 1
ATOM 1977 N N . ALA A 1 253 ? 4.909 -20.778 5.213 1.00 89.12 253 ALA A N 1
ATOM 1978 C CA . ALA A 1 253 ? 3.949 -20.797 4.108 1.00 89.12 253 ALA A CA 1
ATOM 1979 C C . ALA A 1 253 ? 2.668 -19.993 4.411 1.00 89.12 253 ALA A C 1
ATOM 1981 O O . ALA A 1 253 ? 2.131 -19.327 3.524 1.00 89.12 253 ALA A O 1
ATOM 1982 N N . ASP A 1 254 ? 2.199 -20.012 5.662 1.00 91.31 254 ASP A N 1
ATOM 1983 C CA . ASP A 1 254 ? 1.036 -19.227 6.081 1.00 91.31 254 ASP A CA 1
ATOM 1984 C C . ASP A 1 254 ? 1.377 -17.740 6.170 1.00 91.31 254 ASP A C 1
ATOM 1986 O O . ASP A 1 254 ? 0.582 -16.903 5.747 1.00 91.31 254 ASP A O 1
ATOM 1990 N N . LEU A 1 255 ? 2.574 -17.402 6.657 1.00 91.25 255 LEU A N 1
ATOM 1991 C CA . LEU A 1 255 ? 3.071 -16.025 6.666 1.00 91.25 255 LEU A CA 1
ATOM 1992 C C . LEU A 1 255 ? 3.173 -15.452 5.248 1.00 91.25 255 LEU A C 1
ATOM 1994 O O . LEU A 1 255 ? 2.696 -14.345 4.995 1.00 91.25 255 LEU A O 1
ATOM 1998 N N . ASP A 1 256 ? 3.734 -16.224 4.316 1.00 89.19 256 ASP A N 1
ATOM 1999 C CA . ASP A 1 256 ? 3.866 -15.839 2.912 1.00 89.19 256 ASP A CA 1
ATOM 2000 C C . ASP A 1 256 ? 2.487 -15.606 2.275 1.00 89.19 256 ASP A C 1
ATOM 2002 O O . ASP A 1 256 ? 2.295 -14.613 1.566 1.00 89.19 256 ASP A O 1
ATOM 2006 N N . ARG A 1 257 ? 1.502 -16.470 2.573 1.00 91.38 257 ARG A N 1
ATOM 2007 C CA . ARG A 1 257 ? 0.110 -16.303 2.124 1.00 91.38 257 ARG A CA 1
ATOM 2008 C C . ARG A 1 257 ? -0.526 -15.037 2.698 1.00 91.38 257 ARG A C 1
ATOM 2010 O O . ARG A 1 257 ? -1.131 -14.280 1.945 1.00 91.38 257 ARG A O 1
ATOM 2017 N N . LEU A 1 258 ? -0.389 -14.791 4.002 1.00 92.69 258 LEU A N 1
ATOM 2018 C CA . LEU A 1 258 ? -0.976 -13.624 4.673 1.00 92.69 258 LEU A CA 1
ATOM 2019 C C . LEU A 1 258 ? -0.393 -12.310 4.137 1.00 92.69 258 LEU A C 1
ATOM 2021 O O . LEU A 1 258 ? -1.141 -11.372 3.865 1.00 92.69 258 LEU A O 1
ATOM 2025 N N . ILE A 1 259 ? 0.924 -12.241 3.927 1.00 90.75 259 ILE A N 1
ATOM 2026 C CA . ILE A 1 259 ? 1.559 -11.065 3.319 1.00 90.75 259 ILE A CA 1
ATOM 2027 C C . ILE A 1 259 ? 1.131 -10.898 1.862 1.00 90.75 259 ILE A C 1
ATOM 2029 O O . ILE A 1 259 ? 0.818 -9.782 1.450 1.00 90.75 259 ILE A O 1
ATOM 2033 N N . ALA A 1 260 ? 1.058 -11.985 1.088 1.00 89.69 260 ALA A N 1
ATOM 2034 C CA . ALA A 1 260 ? 0.568 -11.918 -0.284 1.00 89.69 260 ALA A CA 1
ATOM 2035 C C . ALA A 1 260 ? -0.877 -11.401 -0.353 1.00 89.69 260 ALA A C 1
ATOM 2037 O O . ALA A 1 260 ? -1.173 -10.548 -1.188 1.00 89.69 260 ALA A O 1
ATOM 2038 N N . ALA A 1 261 ? -1.747 -11.854 0.553 1.00 91.81 261 ALA A N 1
ATOM 2039 C CA . ALA A 1 261 ? -3.123 -11.381 0.663 1.00 91.81 261 ALA A CA 1
ATOM 2040 C C . ALA A 1 261 ? -3.201 -9.892 1.035 1.00 91.81 261 ALA A C 1
ATOM 2042 O O . ALA A 1 261 ? -3.976 -9.150 0.433 1.00 91.81 261 ALA A O 1
ATOM 2043 N N . LEU A 1 262 ? -2.363 -9.433 1.972 1.00 92.19 262 LEU A N 1
ATOM 2044 C CA . LEU A 1 262 ? -2.283 -8.021 2.348 1.00 92.19 262 LEU A CA 1
ATOM 2045 C C . LEU A 1 262 ? -1.851 -7.150 1.159 1.00 92.19 262 LEU A C 1
ATOM 2047 O O . LEU A 1 262 ? -2.509 -6.161 0.845 1.00 92.19 262 LEU A O 1
ATOM 2051 N N . VAL A 1 263 ? -0.762 -7.513 0.478 1.00 91.00 263 VAL A N 1
ATOM 2052 C CA . VAL A 1 263 ? -0.235 -6.736 -0.656 1.00 91.00 263 VAL A CA 1
ATOM 2053 C C . VAL A 1 263 ? -1.217 -6.738 -1.830 1.00 91.00 263 VAL A C 1
ATOM 2055 O O . VAL A 1 263 ? -1.426 -5.694 -2.449 1.00 91.00 263 VAL A O 1
ATOM 2058 N N . ASP A 1 264 ? -1.865 -7.871 -2.116 1.00 91.19 264 ASP A N 1
ATOM 2059 C CA . ASP A 1 264 ? -2.910 -7.963 -3.142 1.00 91.19 264 ASP A CA 1
ATOM 2060 C C . ASP A 1 264 ? -4.113 -7.071 -2.808 1.00 91.19 264 ASP A C 1
ATOM 2062 O O . ASP A 1 264 ? -4.595 -6.340 -3.675 1.00 91.19 264 ASP A O 1
ATOM 2066 N N . HIS A 1 265 ? -4.539 -7.046 -1.542 1.00 92.31 265 HIS A N 1
ATOM 2067 C CA . HIS A 1 265 ? -5.606 -6.167 -1.071 1.00 92.31 265 HIS A CA 1
ATOM 2068 C C . HIS A 1 265 ? -5.273 -4.680 -1.278 1.00 92.31 265 HIS A C 1
ATOM 2070 O O . HIS A 1 265 ? -6.105 -3.933 -1.793 1.00 92.31 265 HIS A O 1
ATOM 2076 N N . PHE A 1 266 ? -4.044 -4.248 -0.980 1.00 91.25 266 PHE A N 1
ATOM 2077 C CA . PHE A 1 266 ? -3.593 -2.889 -1.309 1.00 91.25 266 PHE A CA 1
ATOM 2078 C C . PHE A 1 266 ? -3.509 -2.645 -2.822 1.00 91.25 266 PHE A C 1
ATOM 2080 O O . PHE A 1 266 ? -3.833 -1.554 -3.289 1.00 91.25 266 PHE A O 1
ATOM 2087 N N . GLY A 1 267 ? -3.145 -3.660 -3.609 1.00 90.94 267 GLY A N 1
ATOM 2088 C CA . GLY A 1 267 ? -3.202 -3.600 -5.070 1.00 90.94 267 GLY A CA 1
ATOM 2089 C C 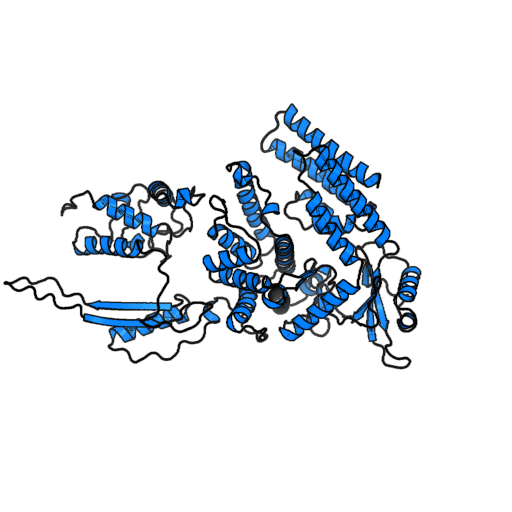. GLY A 1 267 ? -4.606 -3.299 -5.597 1.00 90.94 267 GLY A C 1
ATOM 2090 O O . GLY A 1 267 ? -4.753 -2.471 -6.495 1.00 90.94 267 GLY A O 1
ATOM 2091 N N . VAL A 1 268 ? -5.640 -3.905 -5.003 1.00 91.25 268 VAL A N 1
ATOM 2092 C CA . VAL A 1 268 ? -7.047 -3.594 -5.310 1.00 91.25 268 VAL A CA 1
ATOM 2093 C C . VAL A 1 268 ? -7.371 -2.146 -4.944 1.00 91.25 268 VAL A C 1
ATOM 2095 O O . VAL A 1 268 ? -7.906 -1.410 -5.770 1.00 91.25 268 VAL A O 1
ATOM 2098 N N . GLN A 1 269 ? -7.001 -1.705 -3.745 1.00 92.50 269 GLN A N 1
ATOM 2099 C CA . GLN A 1 269 ? -7.289 -0.346 -3.288 1.00 92.50 269 GLN A CA 1
ATOM 2100 C C . GLN A 1 269 ? -6.659 0.734 -4.187 1.00 92.50 269 GLN A C 1
ATOM 2102 O O . GLN A 1 269 ? -7.333 1.696 -4.552 1.00 92.50 269 GLN A O 1
ATOM 2107 N N . PHE A 1 270 ? -5.395 0.568 -4.597 1.00 90.75 270 PHE A N 1
ATOM 2108 C CA . PHE A 1 270 ? -4.694 1.560 -5.422 1.00 90.75 270 PHE A CA 1
ATOM 2109 C C . PHE A 1 270 ? -5.069 1.514 -6.898 1.00 90.75 270 PHE A C 1
ATOM 2111 O O . PHE A 1 270 ? -5.334 2.555 -7.493 1.00 90.75 270 PHE A O 1
ATOM 2118 N N . ALA A 1 271 ? -5.048 0.328 -7.506 1.00 89.38 271 ALA A N 1
ATOM 2119 C CA . ALA A 1 271 ? -5.148 0.193 -8.957 1.00 89.38 271 ALA A CA 1
ATOM 2120 C C . ALA A 1 271 ? -6.587 -0.018 -9.450 1.00 89.38 271 ALA A C 1
ATOM 2122 O O . ALA A 1 271 ? -6.846 0.107 -10.647 1.00 89.38 271 ALA A O 1
ATOM 2123 N N . VAL A 1 272 ? -7.519 -0.381 -8.560 1.00 87.25 272 VAL A N 1
ATOM 2124 C CA . VAL A 1 272 ? -8.860 -0.839 -8.947 1.00 87.25 272 VAL A CA 1
ATOM 2125 C C . VAL A 1 272 ? -9.970 0.011 -8.332 1.00 87.25 272 VAL A C 1
ATOM 2127 O O . VAL A 1 272 ? -10.726 0.614 -9.090 1.00 87.25 272 VAL A O 1
ATOM 2130 N N . ASP A 1 273 ? -10.071 0.059 -7.002 1.00 89.44 273 ASP A N 1
ATOM 2131 C CA . ASP A 1 273 ? -11.147 0.771 -6.291 1.00 89.44 273 ASP A CA 1
ATOM 2132 C C . ASP A 1 273 ? -10.875 2.282 -6.193 1.00 89.44 273 ASP A C 1
ATOM 2134 O O . ASP A 1 273 ? -11.784 3.104 -6.289 1.00 89.44 273 ASP A O 1
ATOM 2138 N N . GLY A 1 274 ? -9.611 2.676 -6.024 1.00 89.38 274 GLY A N 1
ATOM 2139 C CA . GLY A 1 274 ? -9.244 4.074 -5.805 1.00 89.38 274 GLY A CA 1
ATOM 2140 C C . GLY A 1 274 ? -9.626 4.593 -4.419 1.00 89.38 274 GLY A C 1
ATOM 2141 O O . GLY A 1 274 ? -9.652 5.800 -4.198 1.00 89.38 274 GLY A O 1
ATOM 2142 N N . HIS A 1 275 ? -9.929 3.706 -3.474 1.00 90.69 275 HIS A N 1
ATOM 2143 C CA . HIS A 1 275 ? -10.127 4.039 -2.072 1.00 90.69 275 HIS A CA 1
ATOM 2144 C C . HIS A 1 275 ? -9.217 3.154 -1.238 1.00 90.69 275 HIS A C 1
ATOM 2146 O O . HIS A 1 275 ? -9.328 1.930 -1.272 1.00 90.69 275 HIS A O 1
ATOM 2152 N N . PHE A 1 276 ? -8.277 3.774 -0.530 1.00 88.69 276 PHE A N 1
ATOM 2153 C CA . PHE A 1 276 ? -7.236 3.039 0.167 1.00 88.69 276 PHE A CA 1
ATOM 2154 C C . PHE A 1 276 ? -7.114 3.422 1.632 1.00 88.69 276 PHE A C 1
ATOM 2156 O O . PHE A 1 276 ? -7.345 4.563 2.035 1.00 88.69 276 PHE A O 1
ATOM 2163 N N . HIS A 1 277 ? -6.722 2.441 2.430 1.00 87.88 277 HIS A N 1
ATOM 2164 C CA . HIS A 1 277 ? -6.500 2.579 3.852 1.00 87.88 277 HIS A CA 1
ATOM 2165 C C . HIS A 1 277 ? -5.132 3.226 4.097 1.00 87.88 277 HIS A C 1
ATOM 2167 O O . HIS A 1 277 ? -4.105 2.716 3.664 1.00 87.88 277 HIS A O 1
ATOM 2173 N N . ALA A 1 278 ? -5.115 4.358 4.800 1.00 78.31 278 ALA A N 1
ATOM 2174 C CA . ALA A 1 278 ? -3.927 5.190 4.991 1.00 78.31 278 ALA A CA 1
ATOM 2175 C C . ALA A 1 278 ? -3.336 5.153 6.419 1.00 78.31 278 ALA A C 1
ATOM 2177 O O . ALA A 1 278 ? -2.402 5.907 6.701 1.00 78.31 278 ALA A O 1
ATOM 2178 N N . ASP A 1 279 ? -3.857 4.302 7.312 1.00 73.56 279 ASP A N 1
ATOM 2179 C CA . ASP A 1 279 ? -3.337 4.091 8.681 1.00 73.56 279 ASP A CA 1
ATOM 2180 C C . ASP A 1 279 ? -3.384 2.614 9.118 1.00 73.56 279 ASP A C 1
ATOM 2182 O O . ASP A 1 279 ? -3.985 2.281 10.142 1.00 73.56 279 ASP A O 1
ATOM 2186 N N . PRO A 1 280 ? -2.815 1.670 8.353 1.00 62.56 280 PRO A N 1
ATOM 2187 C CA . PRO A 1 280 ? -3.117 0.258 8.554 1.00 62.56 280 PRO A CA 1
ATOM 2188 C C . PRO A 1 280 ? -2.125 -0.371 9.547 1.00 62.56 280 PRO A C 1
ATOM 2190 O O . PRO A 1 280 ? -1.510 -1.395 9.282 1.00 62.56 280 PRO A O 1
ATOM 2193 N N . HIS A 1 281 ? -1.925 0.276 10.700 1.00 71.75 281 HIS A N 1
ATOM 2194 C CA . HIS A 1 281 ? -0.980 -0.134 11.743 1.00 71.75 281 HIS A CA 1
ATOM 2195 C C . HIS A 1 281 ? -1.078 -1.650 12.058 1.00 71.75 281 HIS A C 1
ATOM 2197 O O . HIS A 1 281 ? -2.191 -2.176 12.085 1.00 71.75 281 HIS A O 1
ATOM 2203 N N . PRO A 1 282 ? 0.024 -2.377 12.364 1.00 72.06 282 PRO A N 1
ATOM 2204 C CA . PRO A 1 282 ? -0.020 -3.830 12.593 1.00 72.06 282 PRO A CA 1
ATOM 2205 C C . PRO A 1 282 ? -1.024 -4.287 13.665 1.00 72.06 282 PRO A C 1
ATOM 2207 O O . PRO A 1 282 ? -1.504 -5.417 13.617 1.00 72.06 282 PRO A O 1
ATOM 2210 N N . GLY A 1 283 ? -1.375 -3.414 14.616 1.00 76.00 283 GLY A N 1
ATOM 2211 C CA . GLY A 1 283 ? -2.430 -3.659 15.606 1.00 76.00 283 GLY A CA 1
ATOM 2212 C C . GLY A 1 283 ? -3.849 -3.802 15.032 1.00 76.00 283 GLY A C 1
ATOM 2213 O O . GLY A 1 283 ? -4.693 -4.403 15.693 1.00 76.00 283 GLY A O 1
ATOM 2214 N N . ASN A 1 284 ? -4.091 -3.315 13.812 1.00 85.75 284 ASN A N 1
ATOM 2215 C CA . ASN A 1 284 ? -5.358 -3.412 13.082 1.00 85.75 284 ASN A CA 1
ATOM 2216 C C . ASN A 1 284 ? -5.425 -4.649 12.167 1.00 85.75 284 ASN A C 1
ATOM 2218 O O . ASN A 1 284 ? -6.405 -4.830 11.447 1.00 85.75 284 ASN A O 1
ATOM 2222 N N . LEU A 1 285 ? -4.403 -5.511 12.196 1.00 91.25 285 LEU A N 1
ATOM 2223 C CA . LEU A 1 285 ? -4.346 -6.748 11.422 1.00 91.25 285 LEU A CA 1
ATOM 2224 C C . LEU A 1 285 ? -4.495 -7.953 12.354 1.00 91.25 285 LEU A C 1
ATOM 2226 O O . LEU A 1 285 ? -3.663 -8.166 13.243 1.00 91.25 285 LEU A O 1
ATOM 2230 N N . LEU A 1 286 ? -5.534 -8.762 12.142 1.00 93.75 286 LEU A N 1
ATOM 2231 C CA . LEU A 1 286 ? -5.735 -10.020 12.865 1.00 93.75 286 LEU A CA 1
ATOM 2232 C C . LEU A 1 286 ? -5.628 -11.222 11.926 1.00 93.75 286 LEU A C 1
ATOM 2234 O O . LEU A 1 286 ? -5.902 -11.125 10.737 1.00 93.75 286 LEU A O 1
ATOM 2238 N N . VAL A 1 287 ? -5.285 -12.374 12.484 1.00 96.06 287 VAL A N 1
ATOM 2239 C CA . VAL A 1 287 ? -5.477 -13.686 11.869 1.00 96.06 287 VAL A CA 1
ATOM 2240 C C . VAL A 1 287 ? -6.666 -14.333 12.565 1.00 96.06 287 VAL A C 1
ATOM 2242 O O . VAL A 1 287 ? -6.634 -14.542 13.781 1.00 96.06 287 VAL A O 1
ATOM 2245 N N . GLU A 1 288 ? -7.731 -14.597 11.814 1.00 95.81 288 GLU A N 1
ATOM 2246 C CA . GLU A 1 288 ? -8.944 -15.240 12.324 1.00 95.81 288 GLU A CA 1
ATOM 2247 C C . GLU A 1 288 ? -8.632 -16.686 12.733 1.00 95.81 288 GLU A C 1
ATOM 2249 O O . GLU A 1 288 ? -7.987 -17.428 11.990 1.00 95.81 288 GLU A O 1
ATOM 2254 N N . ARG A 1 289 ? -9.018 -17.082 13.953 1.00 93.25 289 ARG A N 1
ATOM 2255 C CA . ARG A 1 289 ? -8.512 -18.321 14.570 1.00 93.25 289 ARG A CA 1
ATOM 2256 C C . ARG A 1 289 ? -8.974 -19.603 13.881 1.00 93.25 289 ARG A C 1
ATOM 2258 O O . ARG A 1 289 ? -8.282 -20.610 13.990 1.00 93.25 289 ARG A O 1
ATOM 2265 N N . SER A 1 290 ? -10.140 -19.593 13.243 1.00 90.62 290 SER A N 1
ATOM 2266 C CA . SER A 1 290 ? -10.783 -20.798 12.706 1.00 90.62 290 SER A CA 1
ATOM 2267 C C . SER A 1 290 ? -10.437 -21.057 11.240 1.00 90.62 290 SER A C 1
ATOM 2269 O O . SER A 1 290 ? -10.258 -22.200 10.831 1.00 90.62 290 SER A O 1
ATOM 2271 N N . THR A 1 291 ? -10.302 -19.989 10.463 1.00 92.06 291 THR A N 1
ATOM 2272 C CA . THR A 1 291 ? -10.054 -19.989 9.020 1.00 92.06 291 THR A CA 1
ATOM 2273 C C . THR A 1 291 ? -8.600 -19.674 8.689 1.00 92.06 291 THR A C 1
ATOM 2275 O O . THR A 1 291 ? -8.142 -19.983 7.593 1.00 92.06 291 THR A O 1
ATOM 2278 N N . GLY A 1 292 ? -7.871 -19.026 9.604 1.00 91.94 292 GLY A N 1
ATOM 2279 C CA . GLY A 1 292 ? -6.544 -18.482 9.334 1.00 91.94 292 GLY A CA 1
ATOM 2280 C C . GLY A 1 292 ? -6.566 -17.285 8.379 1.00 91.94 292 GLY A C 1
ATOM 2281 O O . GLY A 1 292 ? -5.514 -16.909 7.862 1.00 91.94 292 GLY A O 1
ATOM 2282 N N . GLN A 1 293 ? -7.730 -16.698 8.084 1.00 93.88 293 GLN A N 1
ATOM 2283 C CA . GLN A 1 293 ? -7.835 -15.576 7.153 1.00 93.88 293 GLN A CA 1
ATOM 2284 C C . GLN A 1 293 ? -7.290 -14.280 7.770 1.00 93.88 293 GLN A C 1
ATOM 2286 O O . GLN A 1 293 ? -7.428 -14.039 8.972 1.00 93.88 293 GLN A O 1
ATOM 2291 N N . LEU A 1 294 ? -6.672 -13.437 6.937 1.00 95.56 294 LEU A N 1
ATOM 2292 C CA . LEU A 1 294 ? -6.227 -12.105 7.337 1.00 95.56 294 LEU A CA 1
ATOM 2293 C C . LEU A 1 294 ? -7.434 -11.178 7.484 1.00 95.56 294 LEU A C 1
ATOM 2295 O O . LEU A 1 294 ? -8.225 -11.053 6.558 1.00 95.56 294 LEU A O 1
ATOM 2299 N N . VAL A 1 295 ? -7.548 -10.487 8.609 1.00 95.56 295 VAL A N 1
ATOM 2300 C CA . VAL A 1 295 ? -8.642 -9.562 8.915 1.00 95.56 295 VAL A CA 1
ATOM 2301 C C . VAL A 1 295 ? -8.078 -8.152 9.024 1.00 95.56 295 VAL A C 1
ATOM 2303 O O . VAL A 1 295 ? -7.132 -7.926 9.781 1.00 95.56 295 VAL A O 1
ATOM 2306 N N . VAL A 1 296 ? -8.681 -7.207 8.303 1.00 93.94 296 VAL A N 1
ATOM 2307 C CA . VAL A 1 296 ? -8.301 -5.787 8.326 1.00 93.94 296 VAL A CA 1
ATOM 2308 C C . VAL A 1 296 ? -9.354 -4.986 9.092 1.00 93.94 296 VAL A C 1
ATOM 2310 O O . VAL A 1 296 ? -10.530 -4.945 8.717 1.00 93.94 296 VAL A O 1
ATOM 2313 N N . LEU A 1 297 ? -8.925 -4.362 10.186 1.00 90.44 297 LEU A N 1
ATOM 2314 C CA . LEU A 1 297 ? -9.748 -3.547 11.079 1.00 90.44 297 LEU A CA 1
ATOM 2315 C C . LEU A 1 297 ? -9.484 -2.047 10.886 1.00 90.44 297 LEU A C 1
ATOM 2317 O O . LEU A 1 297 ? -8.504 -1.663 10.264 1.00 90.44 297 LEU A O 1
ATOM 2321 N N . ASP A 1 298 ? -10.337 -1.228 11.507 1.00 87.44 298 ASP A N 1
ATOM 2322 C CA . ASP A 1 298 ? -10.174 0.226 11.676 1.00 87.44 298 ASP A CA 1
ATOM 2323 C C . ASP A 1 298 ? -10.010 1.021 10.373 1.00 87.44 298 ASP A C 1
ATOM 2325 O O . ASP A 1 298 ? -8.940 1.490 9.999 1.00 87.44 298 ASP A O 1
ATOM 2329 N N . TRP A 1 299 ? -11.140 1.267 9.720 1.00 89.75 299 TRP A N 1
ATOM 2330 C CA . TRP A 1 299 ? -11.220 2.017 8.465 1.00 89.75 299 TRP A CA 1
ATOM 2331 C C . TRP A 1 299 ? -11.354 3.533 8.689 1.00 89.75 299 TRP A C 1
ATOM 2333 O O . TRP A 1 299 ? -11.831 4.261 7.817 1.00 89.75 299 TRP A O 1
ATOM 2343 N N . GLY A 1 300 ? -10.964 4.022 9.874 1.00 82.06 300 GLY A N 1
ATOM 2344 C CA . GLY A 1 300 ? -11.124 5.423 10.278 1.00 82.06 300 GLY A CA 1
ATOM 2345 C C . GLY A 1 300 ? -10.280 6.402 9.461 1.00 82.06 300 GLY A C 1
ATOM 2346 O O . GLY A 1 300 ? -10.633 7.574 9.346 1.00 82.06 300 GLY A O 1
ATOM 2347 N N . MET A 1 301 ? -9.199 5.920 8.844 1.00 82.56 301 MET A N 1
ATOM 2348 C CA . MET A 1 301 ? -8.308 6.728 8.020 1.00 82.56 301 MET A CA 1
ATOM 2349 C C . MET A 1 301 ? -8.137 6.098 6.638 1.00 82.56 301 MET A C 1
ATOM 2351 O O . MET A 1 301 ? -7.274 5.243 6.410 1.00 82.56 301 MET A O 1
ATOM 2355 N N . CYS A 1 302 ? -8.973 6.564 5.714 1.00 86.88 302 CYS A N 1
ATOM 2356 C CA . CYS A 1 302 ? -8.971 6.166 4.313 1.00 86.88 302 CYS A CA 1
ATOM 2357 C C . CYS A 1 302 ? -8.893 7.393 3.402 1.00 86.88 302 CYS A C 1
ATOM 2359 O O . CYS A 1 302 ? -9.359 8.482 3.747 1.00 86.88 302 CYS A O 1
ATOM 2361 N N . VAL A 1 303 ? -8.305 7.212 2.226 1.00 85.12 303 VAL A N 1
ATOM 2362 C CA . VAL A 1 303 ? -8.168 8.238 1.197 1.00 85.12 303 VAL A CA 1
ATOM 2363 C C . VAL A 1 303 ? -8.893 7.758 -0.047 1.00 85.12 303 VAL A C 1
ATOM 2365 O O . VAL A 1 303 ? -8.644 6.660 -0.537 1.00 85.12 303 VAL A O 1
ATOM 2368 N N . THR A 1 304 ? -9.795 8.591 -0.554 1.00 87.31 304 THR A N 1
ATOM 2369 C CA . THR A 1 304 ? -10.427 8.384 -1.858 1.00 87.31 304 THR A CA 1
ATOM 2370 C C . THR A 1 304 ? -9.674 9.205 -2.886 1.00 87.31 304 THR A C 1
ATOM 2372 O O . THR A 1 304 ? -9.582 10.425 -2.745 1.00 87.31 304 THR A O 1
ATOM 2375 N N . LEU A 1 305 ? -9.150 8.524 -3.895 1.00 85.62 305 LEU A N 1
ATOM 2376 C CA . LEU A 1 305 ? -8.506 9.127 -5.044 1.00 85.62 305 LEU A CA 1
ATOM 2377 C C . LEU A 1 305 ? -9.551 9.780 -5.972 1.00 85.62 305 LEU A C 1
ATOM 2379 O O . LEU A 1 305 ? -10.681 9.290 -6.057 1.00 85.62 305 LEU A O 1
ATOM 2383 N N . PRO A 1 306 ? -9.189 10.856 -6.690 1.00 84.88 306 PRO A N 1
ATOM 2384 C CA . PRO A 1 306 ? -10.004 11.430 -7.750 1.00 84.88 306 PRO A CA 1
ATOM 2385 C C . PRO A 1 306 ? -10.278 10.428 -8.873 1.00 84.88 306 PRO A C 1
ATOM 2387 O O . PRO A 1 306 ? -9.534 9.463 -9.079 1.00 84.88 306 PRO A O 1
ATOM 2390 N N . ASP A 1 307 ? -11.320 10.699 -9.653 1.00 80.75 307 ASP A N 1
ATOM 2391 C CA . ASP A 1 307 ? -11.649 9.892 -10.825 1.00 80.75 307 ASP A CA 1
ATOM 2392 C C . ASP A 1 307 ? -10.450 9.805 -11.783 1.00 80.75 307 ASP A C 1
ATOM 2394 O O . ASP A 1 307 ? -9.773 10.792 -12.066 1.00 80.75 307 ASP A O 1
ATOM 2398 N N . GLY A 1 308 ? -10.159 8.596 -12.267 1.00 83.06 308 GLY A N 1
ATOM 2399 C CA . GLY A 1 308 ? -9.019 8.323 -13.148 1.00 83.06 308 GLY A CA 1
ATOM 2400 C C . GLY A 1 308 ? -7.671 8.136 -12.438 1.00 83.06 308 GLY A C 1
ATOM 2401 O O . GLY A 1 308 ? -6.791 7.480 -12.994 1.00 83.06 308 GLY A O 1
ATOM 2402 N N . ALA A 1 309 ? -7.501 8.587 -11.191 1.00 86.31 309 ALA A N 1
ATOM 2403 C CA . ALA A 1 309 ? -6.225 8.432 -10.487 1.00 86.31 309 ALA A CA 1
ATOM 2404 C C . ALA A 1 309 ? -5.894 6.959 -10.178 1.00 86.31 309 ALA A C 1
ATOM 2406 O O . ALA A 1 309 ? -4.737 6.561 -10.291 1.00 86.31 309 ALA A O 1
ATOM 2407 N N . ALA A 1 310 ? -6.886 6.106 -9.895 1.00 89.50 310 ALA A N 1
ATOM 2408 C CA . ALA A 1 310 ? -6.661 4.661 -9.742 1.00 89.50 310 ALA A CA 1
ATOM 2409 C C . ALA A 1 310 ? -6.076 4.020 -11.018 1.00 89.50 310 ALA A C 1
ATOM 2411 O O . ALA A 1 310 ? -5.169 3.187 -10.958 1.00 89.50 310 ALA A O 1
ATOM 2412 N N . GLN A 1 311 ? -6.540 4.461 -12.193 1.00 90.38 311 GLN A N 1
ATOM 2413 C CA . GLN A 1 311 ? -5.982 4.034 -13.475 1.00 90.38 311 GLN A CA 1
ATOM 2414 C C . GLN A 1 311 ? -4.543 4.532 -13.647 1.00 90.38 311 GLN A C 1
ATOM 2416 O O . GLN A 1 311 ? -3.696 3.779 -14.122 1.00 90.38 311 GLN A O 1
ATOM 2421 N N . ALA A 1 312 ? -4.244 5.756 -13.213 1.00 90.50 312 ALA A N 1
ATOM 2422 C CA . ALA A 1 312 ? -2.884 6.277 -13.225 1.00 90.50 312 ALA A CA 1
ATOM 2423 C C . ALA A 1 312 ? -1.949 5.481 -12.296 1.00 90.50 312 ALA A C 1
ATOM 2425 O O . ALA A 1 312 ? -0.836 5.152 -12.695 1.00 90.50 312 ALA A O 1
ATOM 2426 N N . TYR A 1 313 ? -2.400 5.062 -11.107 1.00 91.31 313 TYR A N 1
ATOM 2427 C CA . TYR A 1 313 ? -1.637 4.140 -10.252 1.00 91.31 313 TYR A CA 1
ATOM 2428 C C . TYR A 1 313 ? -1.440 2.767 -10.909 1.00 91.31 313 TYR A C 1
ATOM 2430 O O . TYR A 1 313 ? -0.347 2.206 -10.847 1.00 91.31 313 TYR A O 1
ATOM 2438 N N . ALA A 1 314 ? -2.448 2.234 -11.603 1.00 91.94 314 ALA A N 1
ATOM 2439 C CA . ALA A 1 314 ? -2.283 1.001 -12.369 1.00 91.94 314 ALA A CA 1
ATOM 2440 C C . ALA A 1 314 ? -1.197 1.153 -13.455 1.00 91.94 314 ALA A C 1
ATOM 2442 O O . ALA A 1 314 ? -0.310 0.305 -13.591 1.00 91.94 314 ALA A O 1
ATOM 2443 N N . GLN A 1 315 ? -1.217 2.265 -14.195 1.00 91.94 315 GLN A N 1
ATOM 2444 C CA . GLN A 1 315 ? -0.197 2.592 -15.194 1.00 91.94 315 GLN A CA 1
ATOM 2445 C C . GLN A 1 315 ? 1.181 2.774 -14.554 1.00 91.94 315 GLN A C 1
ATOM 2447 O O . GLN A 1 315 ? 2.160 2.270 -15.096 1.00 91.94 315 GLN A O 1
ATOM 2452 N N . LEU A 1 316 ? 1.257 3.405 -13.379 1.00 91.50 316 LEU A N 1
ATOM 2453 C CA . LEU A 1 316 ? 2.479 3.575 -12.593 1.00 91.50 316 LEU A CA 1
ATOM 2454 C C . LEU A 1 316 ? 3.124 2.223 -12.271 1.00 91.50 316 LEU A C 1
ATOM 2456 O O . LEU A 1 316 ? 4.321 2.041 -12.500 1.00 91.50 316 LEU A O 1
ATOM 2460 N N . PHE A 1 317 ? 2.347 1.257 -11.773 1.00 91.50 317 PHE A N 1
ATOM 2461 C CA . PHE A 1 317 ? 2.857 -0.072 -11.429 1.00 91.50 317 PHE A CA 1
ATOM 2462 C C . PHE A 1 317 ? 3.285 -0.863 -12.665 1.00 91.50 317 PHE A C 1
ATOM 2464 O O . PHE A 1 317 ? 4.347 -1.490 -12.647 1.00 91.50 317 PHE A O 1
ATOM 2471 N N . VAL A 1 318 ? 2.526 -0.782 -13.764 1.00 89.75 318 VAL A N 1
ATOM 2472 C CA . VAL A 1 318 ? 2.927 -1.379 -15.048 1.00 89.75 318 VAL A CA 1
ATOM 2473 C C . VAL A 1 318 ? 4.200 -0.743 -15.590 1.00 89.75 318 VAL A C 1
ATOM 2475 O O . VAL A 1 318 ? 5.122 -1.462 -15.977 1.00 89.75 318 VAL A O 1
ATOM 2478 N N . ALA A 1 319 ? 4.300 0.581 -15.567 1.00 89.50 319 ALA A N 1
ATOM 2479 C CA . ALA A 1 319 ? 5.479 1.314 -15.996 1.00 89.50 319 ALA A CA 1
ATOM 2480 C C . ALA A 1 319 ? 6.706 0.936 -15.165 1.00 89.50 319 ALA A C 1
ATOM 2482 O O . ALA A 1 319 ? 7.770 0.661 -15.720 1.00 89.50 319 ALA A O 1
ATOM 2483 N N . CYS A 1 320 ? 6.542 0.838 -13.844 1.00 87.50 320 CYS A N 1
ATOM 2484 C CA . CYS A 1 320 ? 7.599 0.407 -12.943 1.00 87.50 320 CYS A CA 1
ATOM 2485 C C . CYS A 1 320 ? 8.042 -1.020 -13.246 1.00 87.50 320 CYS A C 1
ATOM 2487 O O . CYS A 1 320 ? 9.240 -1.236 -13.377 1.00 87.50 320 CYS A O 1
ATOM 2489 N N . ALA A 1 321 ? 7.123 -1.977 -13.404 1.00 86.25 321 ALA A N 1
ATOM 2490 C CA . ALA A 1 321 ? 7.457 -3.378 -13.669 1.00 86.25 321 ALA A CA 1
ATOM 2491 C C . ALA A 1 321 ? 8.143 -3.574 -15.032 1.00 86.25 321 ALA A C 1
ATOM 2493 O O . ALA A 1 321 ? 9.135 -4.298 -15.125 1.00 86.25 321 ALA A O 1
ATOM 2494 N N . THR A 1 322 ? 7.660 -2.876 -16.062 1.00 83.00 322 THR A N 1
ATOM 2495 C CA . THR A 1 322 ? 8.117 -3.005 -17.459 1.00 83.00 322 THR A CA 1
ATOM 2496 C C . THR A 1 322 ? 9.235 -2.032 -17.842 1.00 83.00 322 THR A C 1
ATOM 2498 O O . THR A 1 322 ? 9.740 -2.088 -18.961 1.00 83.00 322 THR A O 1
ATOM 2501 N N . SER A 1 323 ? 9.636 -1.144 -16.927 1.00 82.00 323 SER A N 1
ATOM 2502 C CA . SER A 1 323 ? 10.576 -0.042 -17.179 1.00 82.00 323 SER A CA 1
ATOM 2503 C C . SER A 1 323 ? 10.138 0.893 -18.318 1.00 82.00 323 SER A C 1
ATOM 2505 O O . SER A 1 323 ? 10.971 1.449 -19.035 1.00 82.00 323 SER A O 1
ATOM 2507 N N . ASN A 1 324 ? 8.827 1.077 -18.496 1.00 81.62 324 ASN A N 1
ATOM 2508 C CA . ASN A 1 324 ? 8.269 1.954 -19.522 1.00 81.62 324 ASN A CA 1
ATOM 2509 C C . ASN A 1 324 ? 8.228 3.410 -19.028 1.00 81.62 324 ASN A C 1
ATOM 2511 O O . ASN A 1 324 ? 7.308 3.818 -18.324 1.00 81.62 324 ASN A O 1
ATOM 2515 N N . ILE A 1 325 ? 9.236 4.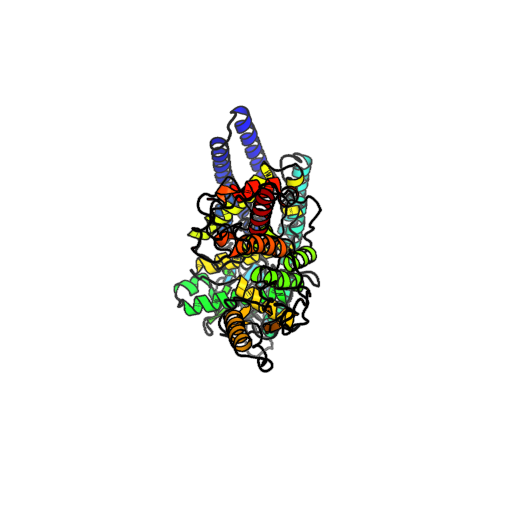193 -19.412 1.00 79.62 325 ILE A N 1
ATOM 2516 C CA . ILE A 1 325 ? 9.420 5.586 -18.969 1.00 79.62 325 ILE A CA 1
ATOM 2517 C C . ILE A 1 325 ? 8.277 6.495 -19.435 1.00 79.62 325 ILE A C 1
ATOM 2519 O O . ILE A 1 325 ? 7.851 7.374 -18.696 1.00 79.62 325 ILE A O 1
ATOM 2523 N N . TRP A 1 326 ? 7.754 6.289 -20.641 1.00 80.88 326 TRP A N 1
ATOM 2524 C CA . TRP A 1 326 ? 6.691 7.139 -21.181 1.00 80.88 326 TRP A CA 1
ATOM 2525 C C . TRP A 1 326 ? 5.371 6.914 -20.455 1.00 80.88 326 TRP A C 1
ATOM 2527 O O . TRP A 1 326 ? 4.710 7.873 -20.065 1.00 80.88 326 TRP A O 1
ATOM 2537 N N . LEU A 1 327 ? 5.041 5.647 -20.191 1.00 85.56 327 LEU A N 1
ATOM 2538 C CA . LEU A 1 327 ? 3.889 5.301 -19.366 1.00 85.56 327 LEU A CA 1
ATOM 2539 C C . LEU A 1 327 ? 4.052 5.833 -17.934 1.00 85.56 327 LEU A C 1
ATOM 2541 O O . LEU A 1 327 ? 3.077 6.269 -17.332 1.00 85.56 327 LEU A O 1
ATOM 2545 N N . LEU A 1 328 ? 5.282 5.841 -17.404 1.00 86.06 328 LEU A N 1
ATOM 2546 C CA . LEU A 1 328 ? 5.578 6.434 -16.100 1.00 86.06 328 LEU A CA 1
ATOM 2547 C C . LEU A 1 328 ? 5.282 7.939 -16.083 1.00 86.06 328 LEU A C 1
ATOM 2549 O O . LEU A 1 328 ? 4.637 8.408 -15.152 1.00 86.06 328 LEU A O 1
ATOM 2553 N N . ILE A 1 329 ? 5.745 8.686 -17.089 1.00 82.50 329 ILE A N 1
ATOM 2554 C CA . ILE A 1 329 ? 5.500 10.134 -17.194 1.00 82.50 329 ILE A CA 1
ATOM 2555 C C . ILE A 1 329 ? 3.994 10.403 -17.232 1.00 82.50 329 ILE A C 1
ATOM 2557 O O . ILE A 1 329 ? 3.498 11.156 -16.400 1.00 82.50 329 ILE A O 1
ATOM 2561 N N . GLN A 1 330 ? 3.263 9.710 -18.110 1.00 85.38 330 GLN A N 1
ATOM 2562 C CA . GLN A 1 330 ? 1.806 9.845 -18.230 1.00 85.38 330 GLN A CA 1
ATOM 2563 C C . GLN A 1 330 ? 1.080 9.548 -16.911 1.00 85.38 330 GLN A C 1
ATOM 2565 O O . GLN A 1 330 ? 0.175 10.286 -16.512 1.00 85.38 330 GLN A O 1
ATOM 2570 N N . ALA A 1 331 ? 1.488 8.484 -16.214 1.00 88.62 331 ALA A N 1
ATOM 2571 C CA . ALA A 1 331 ? 0.927 8.112 -14.922 1.00 88.62 331 ALA A CA 1
ATOM 2572 C C . ALA A 1 331 ? 1.185 9.190 -13.858 1.00 88.62 331 ALA A C 1
ATOM 2574 O O . ALA A 1 331 ? 0.276 9.569 -13.123 1.00 88.62 331 ALA A O 1
ATOM 2575 N N . LEU A 1 332 ? 2.412 9.710 -13.784 1.00 83.00 332 LEU A N 1
ATOM 2576 C CA . LEU A 1 332 ? 2.793 10.734 -12.812 1.00 83.00 332 LEU A CA 1
ATOM 2577 C C . LEU A 1 332 ? 2.084 12.068 -13.081 1.00 83.00 332 LEU A C 1
ATOM 2579 O O . LEU A 1 332 ? 1.569 12.672 -12.141 1.00 83.00 332 LEU A O 1
ATOM 2583 N N . GLU A 1 333 ? 1.980 12.490 -14.341 1.00 81.50 333 GLU A N 1
ATOM 2584 C CA . GLU A 1 333 ? 1.214 13.681 -14.735 1.00 81.50 333 GLU A CA 1
ATOM 2585 C C . GLU A 1 333 ? -0.263 13.554 -14.362 1.00 81.50 333 GLU A C 1
ATOM 2587 O O . GLU A 1 333 ? -0.847 14.484 -13.804 1.00 81.50 333 GLU A O 1
ATOM 2592 N N . SER A 1 334 ? -0.845 12.370 -14.567 1.00 83.38 334 SER A N 1
ATOM 2593 C CA . SER A 1 334 ? -2.237 12.081 -14.201 1.00 83.38 334 SER A CA 1
ATOM 2594 C C . SER A 1 334 ? -2.484 12.105 -12.684 1.00 83.38 334 SER A C 1
ATOM 2596 O O . SER A 1 334 ? -3.606 12.358 -12.254 1.00 83.38 334 SER A O 1
ATOM 2598 N N . ILE A 1 335 ? -1.448 11.881 -11.863 1.00 78.06 335 ILE A N 1
ATOM 2599 C CA . ILE A 1 335 ? -1.497 11.972 -10.386 1.00 78.06 335 ILE A CA 1
ATOM 2600 C C . ILE A 1 335 ? -1.096 13.388 -9.897 1.00 78.06 335 ILE A C 1
ATOM 2602 O O . ILE A 1 335 ? -1.075 13.675 -8.696 1.00 78.06 335 ILE A O 1
ATOM 2606 N N . GLY A 1 336 ? -0.829 14.315 -10.826 1.00 73.62 336 GLY A N 1
ATOM 2607 C CA . GLY A 1 336 ? -0.584 15.732 -10.550 1.00 73.62 336 GLY A CA 1
ATOM 2608 C C . GLY A 1 336 ? 0.889 16.139 -10.463 1.00 73.62 336 GLY A C 1
ATOM 2609 O O . GLY A 1 336 ? 1.179 17.248 -10.013 1.00 73.62 336 GLY A O 1
ATOM 2610 N N . VAL A 1 337 ? 1.825 15.284 -10.885 1.00 71.88 337 VAL A N 1
ATOM 2611 C CA . VAL A 1 337 ? 3.249 15.639 -10.986 1.00 71.88 337 VAL A CA 1
ATOM 2612 C C . VAL A 1 337 ? 3.481 16.441 -12.268 1.00 71.88 337 VAL A C 1
ATOM 2614 O O . VAL A 1 337 ? 3.213 15.967 -13.363 1.00 71.88 337 VAL A O 1
ATOM 2617 N N . SER A 1 338 ? 4.009 17.658 -12.150 1.00 66.19 338 SER A N 1
ATOM 2618 C CA . SER A 1 338 ? 4.366 18.492 -13.305 1.00 66.19 338 SER A CA 1
ATOM 2619 C C . SER A 1 338 ? 5.850 18.336 -13.626 1.00 66.19 338 SER A C 1
ATOM 2621 O O . SER A 1 338 ? 6.682 18.637 -12.776 1.00 66.19 338 SER A O 1
ATOM 2623 N N . PHE A 1 339 ? 6.178 17.978 -14.868 1.00 64.81 339 PHE A N 1
ATOM 2624 C CA . PHE A 1 339 ? 7.543 18.030 -15.400 1.00 64.81 339 PHE A CA 1
ATOM 2625 C C . PHE A 1 339 ? 7.724 19.339 -16.183 1.00 64.81 339 PHE A C 1
ATOM 2627 O O . PHE A 1 339 ? 7.190 19.480 -17.281 1.00 64.81 339 PHE A O 1
ATOM 2634 N N . LYS A 1 340 ? 8.403 20.346 -15.622 1.00 56.09 340 LYS A N 1
ATOM 2635 C CA . LYS A 1 340 ? 8.692 21.612 -16.322 1.00 56.09 340 LYS A CA 1
ATOM 2636 C C . LYS A 1 340 ? 10.075 21.593 -16.957 1.00 56.09 340 LYS A C 1
ATOM 2638 O O . LYS A 1 340 ? 11.005 20.948 -16.481 1.00 56.09 340 LYS A O 1
ATOM 2643 N N . GLU A 1 341 ? 10.227 22.352 -18.035 1.00 43.19 341 GLU A N 1
ATOM 2644 C CA . GLU A 1 341 ? 11.501 22.503 -18.731 1.00 43.19 341 GLU A CA 1
ATOM 2645 C C . GLU A 1 341 ? 12.546 23.152 -17.803 1.00 43.19 341 GLU A C 1
ATOM 2647 O O . GLU A 1 341 ? 12.342 24.242 -17.267 1.00 43.19 341 GLU A O 1
ATOM 2652 N N . GLY A 1 342 ? 13.655 22.447 -17.555 1.00 47.09 342 GLY A N 1
ATOM 2653 C CA . GLY A 1 342 ? 14.661 22.847 -16.567 1.00 47.09 342 GLY A CA 1
ATOM 2654 C C . GLY A 1 342 ? 14.414 22.338 -15.142 1.00 47.09 342 GLY A C 1
ATOM 2655 O O . GLY A 1 342 ? 15.230 22.641 -14.266 1.00 47.09 342 GLY A O 1
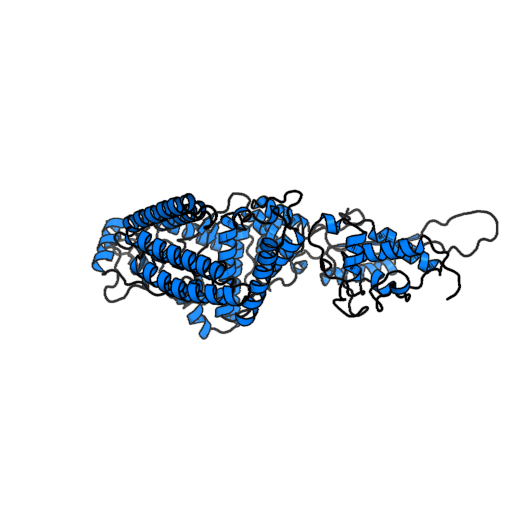ATOM 2656 N N . ASP A 1 343 ? 13.366 21.547 -14.899 1.00 47.09 343 ASP A N 1
ATOM 2657 C CA . ASP A 1 343 ? 13.271 20.741 -13.684 1.00 47.09 343 ASP A CA 1
ATOM 2658 C C . ASP A 1 343 ? 14.386 19.691 -13.659 1.00 47.09 343 ASP A C 1
ATOM 2660 O O . ASP A 1 343 ? 14.921 19.254 -14.674 1.00 47.09 343 ASP A O 1
ATOM 2664 N N . SER A 1 344 ? 14.785 19.319 -12.449 1.00 43.06 344 SER A N 1
ATOM 2665 C CA . SER A 1 344 ? 15.911 18.403 -12.204 1.00 43.06 344 SER A CA 1
ATOM 2666 C C . SER A 1 344 ? 15.458 16.949 -12.066 1.00 43.06 344 SER A C 1
ATOM 2668 O O . SER A 1 344 ? 16.242 16.070 -11.717 1.00 43.06 344 SER A O 1
ATOM 2670 N N . PHE A 1 345 ? 14.165 16.719 -12.283 1.00 55.28 345 PHE A N 1
ATOM 2671 C CA . PHE A 1 345 ? 13.482 15.454 -12.086 1.00 55.28 345 PHE A CA 1
ATOM 2672 C C . PHE A 1 345 ? 13.490 14.659 -13.386 1.00 55.28 345 PHE A C 1
ATOM 2674 O O . PHE A 1 345 ? 12.559 14.721 -14.182 1.00 55.28 345 PHE A O 1
ATOM 2681 N N . GLU A 1 346 ? 14.563 13.901 -13.589 1.00 61.03 346 GLU A N 1
ATOM 2682 C CA . GLU A 1 346 ? 14.666 12.955 -14.696 1.00 61.03 346 GLU A CA 1
ATOM 2683 C C . GLU A 1 346 ? 13.714 11.761 -14.456 1.00 61.03 346 GLU A C 1
ATOM 2685 O O . GLU A 1 346 ? 13.859 11.061 -13.444 1.00 61.03 346 GLU A O 1
ATOM 2690 N N . PRO A 1 347 ? 12.767 11.460 -15.367 1.00 66.31 347 PRO A N 1
ATOM 2691 C CA . PRO A 1 347 ? 11.840 10.329 -15.234 1.00 66.31 347 PRO A CA 1
ATOM 2692 C C . PRO A 1 347 ? 12.534 8.980 -14.996 1.00 66.31 347 PRO A C 1
ATOM 2694 O O . PRO A 1 347 ? 12.013 8.121 -14.288 1.00 66.31 347 PRO A O 1
ATOM 2697 N N . LEU A 1 348 ? 13.750 8.812 -15.525 1.00 62.94 348 LEU A N 1
ATOM 2698 C CA . LEU A 1 348 ? 14.611 7.652 -15.273 1.00 62.94 348 LEU A CA 1
ATOM 2699 C C . LEU A 1 348 ? 15.013 7.504 -13.799 1.00 62.94 348 LEU A C 1
ATOM 2701 O O . LEU A 1 348 ? 15.048 6.390 -13.276 1.00 62.94 348 LEU A O 1
ATOM 2705 N N . VAL A 1 349 ? 15.306 8.614 -13.119 1.00 62.38 349 VAL A N 1
ATOM 2706 C CA . VAL A 1 349 ? 15.657 8.616 -11.693 1.00 62.38 349 VAL A CA 1
ATOM 2707 C C . VAL A 1 349 ? 14.427 8.274 -10.858 1.00 62.38 349 VAL A C 1
ATOM 2709 O O . VAL A 1 349 ? 14.526 7.460 -9.941 1.00 62.38 349 VAL A O 1
ATOM 2712 N N . ILE A 1 350 ? 13.256 8.811 -11.216 1.00 68.88 350 ILE A N 1
ATOM 2713 C CA . ILE A 1 350 ? 11.988 8.480 -10.548 1.00 68.88 350 ILE A CA 1
ATOM 2714 C C . ILE A 1 350 ? 11.648 7.004 -10.736 1.00 68.88 350 ILE A C 1
ATOM 2716 O O . ILE A 1 350 ? 11.308 6.333 -9.766 1.00 68.88 350 ILE A O 1
ATOM 2720 N N . LEU A 1 351 ? 11.788 6.474 -11.954 1.00 72.00 351 LEU A N 1
ATOM 2721 C CA . LEU A 1 351 ? 11.589 5.054 -12.228 1.00 72.00 351 LEU A CA 1
ATOM 2722 C C . LEU A 1 351 ? 12.480 4.199 -11.323 1.00 72.00 351 LEU A C 1
ATOM 2724 O O . LEU A 1 351 ? 12.015 3.224 -10.738 1.00 72.00 351 LEU A O 1
ATOM 2728 N N . HIS A 1 352 ? 13.754 4.571 -11.185 1.00 63.91 352 HIS A N 1
ATOM 2729 C CA . HIS A 1 352 ? 14.688 3.844 -10.335 1.00 63.91 352 HIS A CA 1
ATOM 2730 C C . HIS A 1 352 ? 14.308 3.939 -8.852 1.00 63.91 352 HIS A C 1
ATOM 2732 O O . HIS A 1 352 ? 14.283 2.921 -8.164 1.00 63.91 352 HIS A O 1
ATOM 2738 N N . ALA A 1 353 ? 13.948 5.134 -8.378 1.00 64.50 353 ALA A N 1
ATOM 2739 C CA . ALA A 1 353 ? 13.508 5.364 -7.007 1.00 64.50 353 ALA A CA 1
ATOM 2740 C C . ALA A 1 353 ? 12.218 4.598 -6.685 1.00 64.50 353 ALA A C 1
ATOM 2742 O O . ALA A 1 353 ? 12.153 3.924 -5.665 1.00 64.50 353 ALA A O 1
ATOM 2743 N N . LEU A 1 354 ? 11.215 4.627 -7.564 1.00 73.69 354 LEU A N 1
ATOM 2744 C CA . LEU A 1 354 ? 9.966 3.888 -7.389 1.00 73.69 354 LEU A CA 1
ATOM 2745 C C . LEU A 1 354 ? 10.182 2.381 -7.456 1.00 73.69 354 LEU A C 1
ATOM 2747 O O . LEU A 1 354 ? 9.661 1.667 -6.611 1.00 73.69 354 LEU A O 1
ATOM 2751 N N . ARG A 1 355 ? 10.985 1.874 -8.398 1.00 75.50 355 ARG A N 1
ATOM 2752 C CA . ARG A 1 355 ? 11.338 0.445 -8.439 1.00 75.50 355 ARG A CA 1
ATOM 2753 C C . ARG A 1 355 ? 12.104 0.013 -7.194 1.00 75.50 355 ARG A C 1
ATOM 2755 O O . ARG A 1 355 ? 11.932 -1.112 -6.741 1.00 75.50 355 ARG A O 1
ATOM 2762 N N . PHE A 1 356 ? 12.930 0.892 -6.635 1.00 69.69 356 PHE A N 1
ATOM 2763 C CA . PHE A 1 356 ? 13.588 0.655 -5.360 1.00 69.69 356 PHE A CA 1
ATOM 2764 C C . PHE A 1 356 ? 12.586 0.673 -4.198 1.00 69.69 356 PHE A C 1
ATOM 2766 O O . PHE A 1 356 ? 12.635 -0.201 -3.343 1.00 69.69 356 PHE A O 1
ATOM 2773 N N . VAL A 1 357 ? 11.652 1.622 -4.166 1.00 69.19 357 VAL A N 1
ATOM 2774 C CA . VAL A 1 357 ? 10.614 1.691 -3.130 1.00 69.19 357 VAL A CA 1
ATOM 2775 C C . VAL A 1 357 ? 9.633 0.528 -3.244 1.00 69.19 357 VAL A C 1
ATOM 2777 O O . VAL A 1 357 ? 9.133 0.093 -2.228 1.00 69.19 357 VAL A O 1
ATOM 2780 N N . LEU A 1 358 ? 9.374 -0.006 -4.436 1.00 78.44 358 LEU A N 1
ATOM 2781 C CA . LEU A 1 358 ? 8.449 -1.120 -4.685 1.00 78.44 358 LEU A CA 1
ATOM 2782 C C . LEU A 1 358 ? 9.149 -2.486 -4.751 1.00 78.44 358 LEU A C 1
ATOM 2784 O O . LEU A 1 358 ? 8.526 -3.483 -5.117 1.00 78.44 358 LEU A O 1
ATOM 2788 N N . ARG A 1 359 ? 10.445 -2.542 -4.434 1.00 73.94 359 ARG A N 1
ATOM 2789 C CA . ARG A 1 359 ? 11.216 -3.790 -4.442 1.00 73.94 359 ARG A CA 1
ATOM 2790 C C . ARG A 1 359 ? 10.696 -4.780 -3.405 1.00 73.94 359 ARG A C 1
ATOM 2792 O O . ARG A 1 359 ? 9.958 -4.418 -2.491 1.00 73.94 359 ARG A O 1
ATOM 2799 N N . ASP A 1 360 ? 11.177 -6.011 -3.509 1.00 76.38 360 ASP A N 1
ATOM 2800 C CA . ASP A 1 360 ? 10.866 -7.072 -2.560 1.00 76.38 360 ASP A CA 1
ATOM 2801 C C . ASP A 1 360 ? 11.123 -6.630 -1.110 1.00 76.38 360 ASP A C 1
ATOM 2803 O O . ASP A 1 360 ? 12.159 -6.027 -0.795 1.00 76.38 360 ASP A O 1
ATOM 2807 N N . SER A 1 361 ? 10.188 -6.939 -0.210 1.00 68.19 361 SER A N 1
ATOM 2808 C CA . SER A 1 361 ? 10.340 -6.609 1.207 1.00 68.19 361 SER A CA 1
ATOM 2809 C C . SER A 1 361 ? 11.563 -7.322 1.804 1.00 68.19 361 SER A C 1
ATOM 2811 O O . SER A 1 361 ? 11.692 -8.545 1.735 1.00 68.19 361 SER A O 1
ATOM 2813 N N . LYS A 1 362 ? 12.490 -6.560 2.402 1.00 60.88 362 LYS A N 1
ATOM 2814 C CA . LYS A 1 362 ? 13.676 -7.104 3.088 1.00 60.88 362 LYS A CA 1
ATOM 2815 C C . LYS A 1 362 ? 13.555 -6.980 4.619 1.00 60.88 362 LYS A C 1
ATOM 2817 O O . LYS A 1 362 ? 12.940 -6.028 5.110 1.00 60.88 362 LYS A O 1
ATOM 2822 N N . PRO A 1 363 ? 14.199 -7.875 5.391 1.00 48.59 363 PRO A N 1
ATOM 2823 C CA . PRO A 1 363 ? 14.372 -7.708 6.834 1.00 48.59 363 PRO A CA 1
ATOM 2824 C C . PRO A 1 363 ? 15.096 -6.395 7.207 1.00 48.59 363 PRO A C 1
ATOM 2826 O O . PRO A 1 363 ? 15.975 -5.921 6.478 1.00 48.59 363 PRO A O 1
ATOM 2829 N N . VAL A 1 364 ? 14.734 -5.827 8.366 1.00 40.44 364 VAL A N 1
ATOM 2830 C CA . VAL A 1 364 ? 15.026 -4.455 8.851 1.00 40.44 364 VAL A CA 1
ATOM 2831 C C . VAL A 1 364 ? 16.496 -4.020 8.718 1.00 40.44 364 VAL A C 1
ATOM 2833 O O . VAL A 1 364 ? 16.772 -2.843 8.486 1.00 40.44 364 VAL A O 1
ATOM 2836 N N . GLY A 1 365 ? 17.451 -4.952 8.808 1.00 40.97 365 GLY A N 1
ATOM 2837 C CA . GLY A 1 365 ? 18.889 -4.654 8.779 1.00 40.97 365 GLY A CA 1
ATOM 2838 C C . GLY A 1 365 ? 19.421 -4.091 7.454 1.00 40.97 365 GLY A C 1
ATOM 2839 O O . GLY A 1 365 ? 20.436 -3.402 7.462 1.00 40.97 365 GLY A O 1
ATOM 2840 N N . ILE A 1 366 ? 18.741 -4.339 6.327 1.00 38.66 366 ILE A N 1
ATOM 2841 C CA . ILE A 1 366 ? 19.195 -3.906 4.989 1.00 38.66 366 ILE A CA 1
ATOM 2842 C C . ILE A 1 366 ? 18.433 -2.654 4.509 1.00 38.66 366 ILE A C 1
ATOM 2844 O O . ILE A 1 366 ? 19.013 -1.768 3.883 1.00 38.66 366 ILE A O 1
ATOM 2848 N N . ALA A 1 367 ? 17.151 -2.520 4.866 1.00 41.16 367 ALA A N 1
ATOM 2849 C CA . ALA A 1 367 ? 16.274 -1.457 4.365 1.00 41.16 367 ALA A CA 1
ATOM 2850 C C . ALA A 1 367 ? 16.624 -0.047 4.885 1.00 41.16 367 ALA A C 1
ATOM 2852 O O . ALA A 1 367 ? 16.517 0.930 4.143 1.00 41.16 367 ALA A O 1
ATOM 2853 N N . VAL A 1 368 ? 17.084 0.068 6.139 1.00 37.47 368 VAL A N 1
ATOM 2854 C CA . VAL A 1 368 ? 17.372 1.364 6.787 1.00 37.47 368 VAL A CA 1
ATOM 2855 C C . VAL A 1 368 ? 18.629 2.032 6.216 1.00 37.47 368 VAL A C 1
ATOM 2857 O O . VAL A 1 368 ? 18.679 3.257 6.120 1.00 37.47 368 VAL A O 1
ATOM 2860 N N . GLY A 1 369 ? 19.638 1.250 5.816 1.00 38.88 369 GLY A N 1
ATOM 2861 C CA . GLY A 1 369 ? 20.866 1.776 5.210 1.00 38.88 369 GLY A CA 1
ATOM 2862 C C . GLY A 1 369 ? 20.632 2.344 3.810 1.00 38.88 369 GLY A C 1
ATOM 2863 O O . GLY A 1 369 ? 21.087 3.445 3.506 1.00 38.88 369 GLY A O 1
ATOM 2864 N N . GLU A 1 370 ? 19.858 1.638 2.984 1.00 40.38 370 GLU A N 1
ATOM 2865 C CA . GLU A 1 370 ? 19.627 2.035 1.593 1.00 40.38 370 GLU A CA 1
ATOM 2866 C C . GLU A 1 370 ? 18.603 3.193 1.476 1.00 40.38 370 GLU A C 1
ATOM 2868 O O . GLU A 1 370 ? 18.780 4.101 0.661 1.00 40.38 370 GLU A O 1
ATOM 2873 N N . LEU A 1 371 ? 17.587 3.247 2.355 1.00 38.66 371 LEU A N 1
ATOM 2874 C CA . LEU A 1 371 ? 16.675 4.399 2.453 1.00 38.66 371 LEU A CA 1
ATOM 2875 C C . LEU A 1 371 ? 17.411 5.666 2.931 1.00 38.66 371 LEU A C 1
ATOM 2877 O O . LEU A 1 371 ? 17.208 6.744 2.374 1.00 38.66 371 LEU A O 1
ATOM 2881 N N . LYS A 1 372 ? 18.330 5.539 3.902 1.00 38.16 372 LYS A N 1
ATOM 2882 C CA . LYS A 1 372 ? 19.183 6.653 4.355 1.00 38.16 372 LYS A CA 1
ATOM 2883 C C . LYS A 1 372 ? 20.105 7.170 3.254 1.00 38.16 372 LYS A C 1
ATOM 2885 O O . LYS A 1 372 ? 20.272 8.385 3.166 1.00 38.16 372 LYS A O 1
ATOM 2890 N N . SER A 1 373 ? 20.663 6.295 2.412 1.00 37.06 373 SER A N 1
ATOM 2891 C CA . SER A 1 373 ? 21.484 6.724 1.269 1.00 37.06 373 SER A CA 1
ATOM 2892 C C . SER A 1 373 ? 20.688 7.486 0.207 1.00 37.06 373 SER A C 1
ATOM 2894 O O . SER A 1 373 ? 21.220 8.417 -0.385 1.00 37.06 373 SER A O 1
ATOM 2896 N N . MET A 1 374 ? 19.406 7.162 0.004 1.00 38.84 374 MET A N 1
ATOM 2897 C CA . MET A 1 374 ? 18.536 7.911 -0.913 1.00 38.84 374 MET A CA 1
ATOM 2898 C C . MET A 1 374 ? 18.089 9.262 -0.345 1.00 38.84 374 MET A C 1
ATOM 2900 O O . MET A 1 374 ? 18.073 10.244 -1.080 1.00 38.84 374 MET A O 1
ATOM 2904 N N . ILE A 1 375 ? 17.774 9.335 0.953 1.00 37.94 375 ILE A N 1
ATOM 2905 C CA . ILE A 1 375 ? 17.485 10.611 1.628 1.00 37.94 375 ILE A CA 1
ATOM 2906 C C . ILE A 1 375 ? 18.721 11.522 1.580 1.00 37.94 375 ILE A C 1
ATOM 2908 O O . ILE A 1 375 ? 18.590 12.697 1.262 1.00 37.94 375 ILE A O 1
ATOM 2912 N N . HIS A 1 376 ? 19.926 10.974 1.788 1.00 36.56 376 HIS A N 1
ATOM 2913 C CA . HIS A 1 376 ? 21.180 11.723 1.628 1.00 36.56 376 HIS A CA 1
ATOM 2914 C C . HIS A 1 376 ? 21.416 12.183 0.181 1.00 36.56 376 HIS A C 1
ATOM 2916 O O . HIS A 1 376 ? 21.834 13.315 -0.026 1.00 36.56 376 HIS A O 1
ATOM 2922 N N . ALA A 1 377 ? 21.094 11.356 -0.821 1.00 33.00 377 ALA A N 1
ATOM 2923 C CA . ALA A 1 377 ? 21.185 11.756 -2.227 1.00 33.00 377 ALA A CA 1
ATOM 2924 C C . ALA A 1 377 ? 20.197 12.887 -2.590 1.00 33.00 377 ALA A C 1
ATOM 2926 O O . ALA A 1 377 ? 20.523 13.748 -3.405 1.00 33.00 377 ALA A O 1
ATOM 2927 N N . GLY A 1 378 ? 19.010 12.913 -1.970 1.00 35.62 378 GLY A N 1
ATOM 2928 C CA . GLY A 1 378 ? 18.052 14.019 -2.083 1.00 35.62 378 GLY A CA 1
ATOM 2929 C C . GLY A 1 378 ? 18.498 15.292 -1.349 1.00 35.62 378 GLY A C 1
ATOM 2930 O O . GLY A 1 378 ? 18.346 16.392 -1.879 1.00 35.62 378 GLY A O 1
ATOM 2931 N N . ASP A 1 379 ? 19.102 15.149 -0.167 1.00 35.75 379 ASP A N 1
ATOM 2932 C CA . ASP A 1 379 ? 19.632 16.258 0.639 1.00 35.75 379 ASP A CA 1
ATOM 2933 C C . ASP A 1 379 ? 20.863 16.929 0.002 1.00 35.75 379 ASP A C 1
ATOM 2935 O O . ASP A 1 379 ? 21.014 18.150 0.102 1.00 35.75 379 ASP A O 1
ATOM 2939 N N . ASP A 1 380 ? 21.726 16.173 -0.684 1.00 34.78 380 ASP A N 1
ATOM 2940 C CA . ASP A 1 380 ? 22.882 16.726 -1.407 1.00 34.78 380 ASP A CA 1
ATOM 2941 C C . ASP A 1 380 ? 22.447 17.599 -2.595 1.00 34.78 380 ASP A C 1
ATOM 2943 O O . ASP A 1 380 ? 23.022 18.669 -2.827 1.00 34.78 380 ASP A O 1
ATOM 2947 N N . LEU A 1 381 ? 21.372 17.212 -3.293 1.00 33.88 381 LEU A N 1
ATOM 2948 C CA . LEU A 1 381 ? 20.757 18.008 -4.364 1.00 33.88 381 LEU A CA 1
ATOM 2949 C C . LEU A 1 381 ? 20.120 19.306 -3.837 1.00 33.88 381 LEU A C 1
ATOM 2951 O O . LEU A 1 381 ? 20.197 20.335 -4.509 1.00 33.88 381 LEU A O 1
ATOM 2955 N N . GLY A 1 382 ? 19.540 19.281 -2.632 1.00 37.44 382 GLY A N 1
ATOM 2956 C CA . GLY A 1 382 ? 18.952 20.459 -1.982 1.00 37.44 382 GLY A CA 1
ATOM 2957 C C . GLY A 1 382 ? 19.977 21.450 -1.412 1.00 37.44 382 GLY A C 1
ATOM 2958 O O . GLY A 1 382 ? 19.689 22.644 -1.327 1.00 37.44 382 GLY A O 1
ATOM 2959 N N . LYS A 1 383 ? 21.178 20.983 -1.036 1.00 38.75 383 LYS A N 1
ATOM 2960 C CA . LYS A 1 383 ? 22.244 21.820 -0.445 1.00 38.75 383 LYS A CA 1
ATOM 2961 C C . LYS A 1 383 ? 23.238 22.383 -1.461 1.00 38.75 383 LYS A C 1
ATOM 2963 O O . LYS A 1 383 ? 23.766 23.467 -1.231 1.00 38.75 383 LYS A O 1
ATOM 2968 N N . THR A 1 384 ? 23.514 21.665 -2.552 1.00 39.25 384 THR A N 1
ATOM 2969 C CA . THR A 1 384 ? 24.565 22.038 -3.526 1.00 39.25 384 THR A CA 1
ATOM 2970 C C . THR A 1 384 ? 24.039 22.376 -4.926 1.00 39.25 384 THR A C 1
ATOM 2972 O O . THR A 1 384 ? 24.809 22.804 -5.787 1.00 39.25 384 THR A O 1
ATOM 2975 N N . GLY A 1 385 ? 22.732 22.224 -5.166 1.00 39.25 385 GLY A N 1
ATOM 2976 C CA . GLY A 1 385 ? 22.087 22.546 -6.439 1.00 39.25 385 GLY A CA 1
ATOM 2977 C C . GLY A 1 385 ? 21.749 24.042 -6.622 1.00 39.25 385 GLY A C 1
ATOM 2978 O O . GLY A 1 385 ? 21.641 24.782 -5.646 1.00 39.25 385 GLY A O 1
ATOM 2979 N N . PRO A 1 386 ? 21.558 24.512 -7.873 1.00 38.38 386 PRO A N 1
ATOM 2980 C CA . PRO A 1 386 ? 21.028 25.847 -8.199 1.00 38.38 386 PRO A CA 1
ATOM 2981 C C . PRO A 1 386 ? 19.736 26.253 -7.437 1.00 38.38 386 PRO A C 1
ATOM 2983 O O . PRO A 1 386 ? 19.012 25.416 -6.913 1.00 38.38 386 PRO A O 1
ATOM 2986 N N . ASP A 1 387 ? 19.345 27.534 -7.426 1.00 42.19 387 ASP A N 1
ATOM 2987 C CA . ASP A 1 387 ? 18.174 28.017 -6.649 1.00 42.19 387 ASP A CA 1
ATOM 2988 C C . ASP A 1 387 ? 16.829 27.327 -6.974 1.00 42.19 387 ASP A C 1
ATOM 2990 O O . ASP A 1 387 ? 15.936 27.263 -6.129 1.00 42.19 387 ASP A O 1
ATOM 2994 N N . ARG A 1 388 ? 16.688 26.737 -8.169 1.00 41.94 388 ARG A N 1
ATOM 2995 C CA . ARG A 1 388 ? 15.500 25.957 -8.576 1.00 41.94 388 ARG A CA 1
ATOM 2996 C C . ARG A 1 388 ? 15.297 24.650 -7.788 1.00 41.94 388 ARG A C 1
ATOM 2998 O O . ARG A 1 388 ? 14.216 24.077 -7.858 1.00 41.94 388 ARG A O 1
ATOM 3005 N N . TYR A 1 389 ? 16.308 24.200 -7.041 1.00 42.97 389 TYR A N 1
ATOM 3006 C CA . TYR A 1 389 ? 16.298 22.987 -6.212 1.00 42.97 389 TYR A CA 1
ATOM 3007 C C . TYR A 1 389 ? 15.805 23.254 -4.773 1.00 42.97 389 TYR A C 1
ATOM 3009 O O . TYR A 1 389 ? 15.685 22.326 -3.980 1.00 42.97 389 TYR A O 1
ATOM 3017 N N . LYS A 1 390 ? 15.487 24.514 -4.429 1.00 43.53 390 LYS A N 1
ATOM 3018 C CA . LYS A 1 390 ? 15.027 24.936 -3.092 1.00 43.53 390 LYS A CA 1
ATOM 3019 C C . LYS A 1 390 ? 13.518 24.779 -2.855 1.00 43.53 390 LYS A C 1
ATOM 3021 O O . LYS A 1 390 ? 13.029 25.185 -1.802 1.00 43.53 390 LYS A O 1
ATOM 3026 N N . LYS A 1 391 ? 12.760 24.230 -3.813 1.00 39.66 391 LYS A N 1
ATOM 3027 C CA . LYS A 1 391 ? 11.348 23.895 -3.572 1.00 39.66 391 LYS A CA 1
ATOM 3028 C C . LYS A 1 391 ? 11.268 22.705 -2.629 1.00 39.66 391 LYS A C 1
ATOM 3030 O O . LYS A 1 391 ? 12.008 21.736 -2.786 1.00 39.66 391 LYS A O 1
ATOM 3035 N N . SER A 1 392 ? 10.385 22.791 -1.641 1.00 38.62 392 SER A N 1
ATOM 3036 C CA . SER A 1 392 ? 10.217 21.720 -0.666 1.00 38.62 392 SER A CA 1
ATOM 3037 C C . SER A 1 392 ? 9.739 20.458 -1.397 1.00 38.62 392 SER A C 1
ATOM 3039 O O . SER A 1 392 ? 8.884 20.576 -2.275 1.00 38.62 392 SER A O 1
ATOM 3041 N N . PRO A 1 393 ? 10.194 19.243 -1.038 1.00 39.22 393 PRO A N 1
ATOM 3042 C CA . PRO A 1 393 ? 9.601 17.991 -1.527 1.00 39.22 393 PRO A CA 1
ATOM 3043 C C . PRO A 1 393 ? 8.062 17.956 -1.405 1.00 39.22 393 PRO A C 1
ATOM 3045 O O . PRO A 1 393 ? 7.380 17.292 -2.182 1.00 39.22 393 PRO A O 1
ATOM 3048 N N . MET A 1 394 ? 7.513 18.734 -0.464 1.00 37.91 394 MET A N 1
ATOM 3049 C CA . MET A 1 394 ? 6.077 18.925 -0.232 1.00 37.91 394 MET A CA 1
ATOM 3050 C C . MET A 1 394 ? 5.353 19.727 -1.328 1.00 37.91 394 MET A C 1
ATOM 3052 O O . MET A 1 394 ? 4.131 19.656 -1.401 1.00 37.91 394 MET A O 1
ATOM 3056 N N . ASP A 1 395 ? 6.069 20.478 -2.168 1.00 43.12 395 ASP A N 1
ATOM 3057 C CA . ASP A 1 395 ? 5.487 21.267 -3.266 1.00 43.12 395 ASP A CA 1
ATOM 3058 C C . ASP A 1 395 ? 5.266 20.425 -4.538 1.00 43.12 395 ASP A C 1
ATOM 3060 O O . ASP A 1 395 ? 4.577 20.866 -5.458 1.00 43.12 395 ASP A O 1
ATOM 3064 N N . ILE A 1 396 ? 5.870 19.230 -4.603 1.00 45.12 396 ILE A N 1
ATOM 3065 C CA . ILE A 1 396 ? 5.886 18.342 -5.781 1.00 45.12 396 ILE A CA 1
ATOM 3066 C C . ILE A 1 396 ? 5.034 17.086 -5.543 1.00 45.12 396 ILE A C 1
ATOM 3068 O O . ILE A 1 396 ? 4.425 16.559 -6.470 1.00 45.12 396 ILE A O 1
ATOM 3072 N N . ILE A 1 397 ? 4.967 16.609 -4.298 1.00 48.88 397 ILE A N 1
ATOM 3073 C CA . ILE A 1 397 ? 4.189 15.428 -3.918 1.00 48.88 397 ILE A CA 1
ATOM 3074 C C . ILE A 1 397 ? 2.762 15.874 -3.584 1.00 48.88 397 ILE A C 1
ATOM 3076 O O . ILE A 1 397 ? 2.535 16.579 -2.599 1.00 48.88 397 ILE A O 1
ATOM 3080 N N . SER A 1 398 ? 1.788 15.454 -4.397 1.00 54.59 398 SER A N 1
ATOM 3081 C CA . SER A 1 398 ? 0.371 15.666 -4.092 1.00 54.59 398 SER A CA 1
ATOM 3082 C C . SER A 1 398 ? 0.021 15.046 -2.731 1.00 54.59 398 SER A C 1
ATOM 3084 O O . SER A 1 398 ? 0.616 14.054 -2.302 1.00 54.59 398 SER A O 1
ATOM 3086 N N . GLY A 1 399 ? -0.955 15.623 -2.020 1.00 59.50 399 GLY A N 1
ATOM 3087 C CA . GLY A 1 399 ? -1.316 15.157 -0.674 1.00 59.50 399 GLY A CA 1
ATOM 3088 C C . GLY A 1 399 ? -1.680 13.666 -0.611 1.00 59.50 399 GLY A C 1
ATOM 3089 O O . GLY A 1 399 ? -1.440 13.022 0.404 1.00 59.50 399 GLY A O 1
ATOM 3090 N N . GLU A 1 400 ? -2.202 13.104 -1.701 1.00 65.94 400 GLU A N 1
ATOM 3091 C CA . GLU A 1 400 ? -2.573 11.689 -1.831 1.00 65.94 400 GLU A CA 1
ATOM 3092 C C . GLU A 1 400 ? -1.353 10.771 -1.969 1.00 65.94 400 GLU A C 1
ATOM 3094 O O . GLU A 1 400 ? -1.300 9.710 -1.343 1.00 65.94 400 GLU A O 1
ATOM 3099 N N . MET A 1 401 ? -0.322 11.210 -2.695 1.00 64.81 401 MET A N 1
ATOM 3100 C CA . MET A 1 401 ? 0.920 10.457 -2.878 1.00 64.81 401 MET A CA 1
ATOM 3101 C C . MET A 1 401 ? 1.719 10.320 -1.569 1.00 64.81 401 MET A C 1
ATOM 3103 O O . MET A 1 401 ? 2.419 9.326 -1.367 1.00 64.81 401 MET A O 1
ATOM 3107 N N . LEU A 1 402 ? 1.541 11.250 -0.624 1.00 66.75 402 LEU A N 1
ATOM 3108 C CA . LEU A 1 402 ? 2.057 11.104 0.741 1.00 66.75 402 LEU A CA 1
ATOM 3109 C C . LEU A 1 402 ? 1.407 9.918 1.478 1.00 66.75 402 LEU A C 1
ATOM 3111 O O . LEU A 1 402 ? 2.102 9.133 2.123 1.00 66.75 402 LEU A O 1
ATOM 3115 N N . TYR A 1 403 ? 0.082 9.767 1.384 1.00 72.56 403 TYR A N 1
ATOM 3116 C CA . TYR A 1 403 ? -0.635 8.648 2.010 1.00 72.56 403 TYR A CA 1
ATOM 3117 C C . TYR A 1 403 ? -0.362 7.315 1.306 1.00 72.56 403 TYR A C 1
ATOM 3119 O O . TYR A 1 403 ? -0.308 6.272 1.961 1.00 72.56 403 TYR A O 1
ATOM 3127 N N . PHE A 1 404 ? -0.121 7.350 -0.005 1.00 76.50 404 PHE A N 1
ATOM 3128 C CA . PHE A 1 404 ? 0.382 6.201 -0.750 1.00 76.50 404 PHE A CA 1
ATOM 3129 C C . PHE A 1 404 ? 1.723 5.707 -0.182 1.00 76.50 404 PHE A C 1
ATOM 3131 O O . PHE A 1 404 ? 1.851 4.534 0.167 1.00 76.50 404 PHE A O 1
ATOM 3138 N N . GLY A 1 405 ? 2.692 6.613 0.006 1.00 71.94 405 GLY A N 1
ATOM 3139 C CA . GLY A 1 405 ? 3.985 6.285 0.616 1.00 71.94 405 GLY A CA 1
ATOM 3140 C C . GLY A 1 405 ? 3.849 5.653 2.007 1.00 71.94 405 GLY A C 1
ATOM 3141 O O . GLY A 1 405 ? 4.486 4.639 2.280 1.00 71.94 405 GLY A O 1
ATOM 3142 N N . LYS A 1 406 ? 2.951 6.183 2.850 1.00 70.19 406 LYS A N 1
ATOM 3143 C CA . LYS A 1 406 ? 2.655 5.618 4.183 1.00 70.19 406 LYS A CA 1
ATOM 3144 C C . LYS A 1 406 ? 2.121 4.188 4.124 1.00 70.19 406 LYS A C 1
ATOM 3146 O O . LYS A 1 406 ? 2.513 3.334 4.914 1.00 70.19 406 LYS A O 1
ATOM 3151 N N . SER A 1 407 ? 1.223 3.928 3.183 1.00 77.69 407 SER A N 1
ATOM 3152 C CA . SER A 1 407 ? 0.619 2.607 3.013 1.00 77.69 407 SER A CA 1
ATOM 3153 C C . SER A 1 407 ? 1.653 1.578 2.546 1.00 77.69 407 SER A C 1
ATOM 3155 O O . SER A 1 407 ? 1.653 0.442 3.013 1.00 77.69 407 SER A O 1
ATOM 3157 N N . LEU A 1 408 ? 2.590 1.980 1.678 1.00 75.88 408 LEU A N 1
ATOM 3158 C CA . LEU A 1 408 ? 3.716 1.127 1.293 1.00 75.88 408 LEU A CA 1
ATOM 3159 C C . LEU A 1 408 ? 4.672 0.866 2.459 1.00 75.88 408 LEU A C 1
ATOM 3161 O O . LEU A 1 408 ? 5.102 -0.269 2.650 1.00 75.88 408 LEU A O 1
ATOM 3165 N N . GLU A 1 409 ? 5.001 1.892 3.244 1.00 69.56 409 GLU A N 1
ATOM 3166 C CA . GLU A 1 409 ? 5.877 1.757 4.412 1.00 69.56 409 GLU A CA 1
ATOM 3167 C C . GLU A 1 409 ? 5.342 0.721 5.403 1.00 69.56 409 GLU A C 1
ATOM 3169 O O . GLU A 1 409 ? 6.105 -0.094 5.926 1.00 69.56 409 GLU A O 1
ATOM 3174 N N . LEU A 1 410 ? 4.022 0.674 5.593 1.00 75.06 410 LEU A N 1
ATOM 3175 C CA . LEU A 1 410 ? 3.403 -0.399 6.352 1.00 75.06 410 LEU A CA 1
ATOM 3176 C C . LEU A 1 410 ? 3.688 -1.775 5.748 1.00 75.06 410 LEU A C 1
ATOM 3178 O O . LEU A 1 410 ? 4.090 -2.672 6.489 1.00 75.06 410 LEU A O 1
ATOM 3182 N N . LEU A 1 411 ? 3.430 -1.970 4.449 1.00 78.81 411 LEU A N 1
ATOM 3183 C CA . LEU A 1 411 ? 3.636 -3.268 3.797 1.00 78.81 411 LEU A CA 1
ATOM 3184 C C . LEU A 1 411 ? 5.065 -3.764 4.036 1.00 78.81 411 LEU A C 1
ATOM 3186 O O . LEU A 1 411 ? 5.271 -4.940 4.347 1.00 78.81 411 LEU A O 1
ATOM 3190 N N . PHE A 1 412 ? 6.040 -2.851 3.990 1.00 75.50 412 PHE A N 1
ATOM 3191 C CA . PHE A 1 412 ? 7.418 -3.143 4.370 1.00 75.50 412 PHE A CA 1
ATOM 3192 C C . PHE A 1 412 ? 7.559 -3.498 5.842 1.00 75.50 412 PHE A C 1
ATOM 3194 O O . PHE A 1 412 ? 8.145 -4.532 6.152 1.00 75.50 412 PHE A O 1
ATOM 3201 N N . MET A 1 413 ? 7.029 -2.676 6.746 1.00 72.38 413 MET A N 1
ATOM 3202 C CA . MET A 1 413 ? 7.139 -2.883 8.188 1.00 72.38 413 MET A CA 1
ATOM 3203 C C . MET A 1 413 ? 6.547 -4.229 8.625 1.00 72.38 413 MET A C 1
ATOM 3205 O O . MET A 1 413 ? 7.218 -4.972 9.338 1.00 72.38 413 MET A O 1
ATOM 3209 N N . VAL A 1 414 ? 5.335 -4.571 8.176 1.00 80.38 414 VAL A N 1
ATOM 3210 C CA . VAL A 1 414 ? 4.657 -5.833 8.521 1.00 80.38 414 VAL A CA 1
ATOM 3211 C C . VAL A 1 414 ? 5.443 -7.025 7.979 1.00 80.38 414 VAL A C 1
ATOM 3213 O O . VAL A 1 414 ? 5.744 -7.951 8.730 1.00 80.38 414 VAL A O 1
ATOM 3216 N N . SER A 1 415 ? 5.856 -6.976 6.709 1.00 82.31 415 SER A N 1
ATOM 3217 C CA . SER A 1 415 ? 6.670 -8.039 6.105 1.00 82.31 415 SER A CA 1
ATOM 3218 C C . SER A 1 415 ? 7.995 -8.224 6.850 1.00 82.31 415 SER A C 1
ATOM 3220 O O . SER A 1 415 ? 8.415 -9.347 7.119 1.00 82.31 415 SER A O 1
ATOM 3222 N N . SER A 1 416 ? 8.631 -7.122 7.257 1.00 76.81 416 SER A N 1
ATOM 3223 C CA . SER A 1 416 ? 9.898 -7.144 7.988 1.00 76.81 416 SER A CA 1
ATOM 3224 C C . SER A 1 416 ? 9.758 -7.708 9.404 1.00 76.81 416 SER A C 1
ATOM 3226 O O . SER A 1 416 ? 10.590 -8.509 9.823 1.00 76.81 416 SER A O 1
ATOM 3228 N N . GLN A 1 417 ? 8.697 -7.335 10.130 1.00 78.62 417 GLN A N 1
ATOM 3229 C CA . GLN A 1 417 ? 8.401 -7.861 11.469 1.00 78.62 417 GLN A CA 1
ATOM 3230 C C . GLN A 1 417 ? 8.124 -9.368 11.458 1.00 78.62 417 GLN A C 1
ATOM 3232 O O . GLN A 1 417 ? 8.452 -10.053 12.424 1.00 78.62 417 GLN A O 1
ATOM 3237 N N . LEU A 1 418 ? 7.541 -9.876 10.370 1.00 83.50 418 LEU A N 1
ATOM 3238 C CA . LEU A 1 418 ? 7.249 -11.297 10.180 1.00 83.50 418 LEU A CA 1
ATOM 3239 C C . LEU A 1 418 ? 8.394 -12.078 9.518 1.00 83.50 418 LEU A C 1
ATOM 3241 O O . LEU A 1 418 ? 8.290 -13.290 9.379 1.00 83.50 418 LEU A O 1
ATOM 3245 N N . GLY A 1 419 ? 9.476 -11.412 9.099 1.00 82.31 419 GLY A N 1
ATOM 3246 C CA . GLY A 1 419 ? 10.589 -12.061 8.399 1.00 82.31 419 GLY A CA 1
ATOM 3247 C C . GLY A 1 419 ? 10.232 -12.585 7.002 1.00 82.31 419 GLY A C 1
ATOM 3248 O O . GLY A 1 419 ? 10.887 -13.500 6.513 1.00 82.31 419 GLY A O 1
ATOM 3249 N N . VAL A 1 420 ? 9.210 -12.015 6.357 1.00 84.31 420 VAL A N 1
ATOM 3250 C CA . VAL A 1 420 ? 8.720 -12.428 5.035 1.00 84.31 420 VAL A CA 1
ATOM 3251 C C . VAL A 1 420 ? 9.295 -11.532 3.940 1.00 84.31 420 VAL A C 1
ATOM 3253 O O . VAL A 1 420 ? 9.242 -10.298 4.013 1.00 84.31 420 VAL A O 1
ATOM 3256 N N . THR A 1 421 ? 9.784 -12.158 2.872 1.00 84.25 421 THR A N 1
ATOM 3257 C CA . THR A 1 421 ? 10.150 -11.468 1.633 1.00 84.25 421 THR A CA 1
ATOM 3258 C C . THR A 1 421 ? 9.071 -11.684 0.587 1.00 84.25 421 THR A C 1
ATOM 3260 O O . THR A 1 421 ? 8.826 -12.810 0.163 1.00 84.25 421 THR A O 1
ATOM 3263 N N . HIS A 1 422 ? 8.433 -10.594 0.160 1.00 85.00 422 HIS A N 1
ATOM 3264 C CA . HIS A 1 422 ? 7.349 -10.620 -0.809 1.00 85.00 422 HIS A CA 1
ATOM 3265 C C . HIS A 1 422 ? 7.633 -9.687 -1.999 1.00 85.00 422 HIS A C 1
ATOM 3267 O O . HIS A 1 422 ? 8.032 -8.539 -1.780 1.00 85.00 422 HIS A O 1
ATOM 3273 N N . PRO A 1 423 ? 7.401 -10.143 -3.244 1.00 84.88 423 PRO A N 1
ATOM 3274 C CA . PRO A 1 423 ? 7.589 -9.355 -4.461 1.00 84.88 423 PRO A CA 1
ATOM 3275 C C . PRO A 1 423 ? 6.449 -8.335 -4.669 1.00 84.88 423 PRO A C 1
ATOM 3277 O O . PRO A 1 423 ? 5.498 -8.573 -5.415 1.00 84.88 423 PRO A O 1
ATOM 3280 N N . ILE A 1 424 ? 6.524 -7.192 -3.971 1.00 86.19 424 ILE A N 1
ATOM 3281 C CA . ILE A 1 424 ? 5.454 -6.176 -3.923 1.00 86.19 424 ILE A CA 1
ATOM 3282 C C . ILE A 1 424 ? 5.106 -5.648 -5.317 1.00 86.19 424 ILE A C 1
ATOM 3284 O O . ILE A 1 424 ? 3.935 -5.667 -5.704 1.00 86.19 424 ILE A O 1
ATOM 3288 N N . LEU A 1 425 ? 6.104 -5.205 -6.091 1.00 86.50 425 LEU A N 1
ATOM 3289 C CA . LEU A 1 425 ? 5.882 -4.665 -7.434 1.00 86.50 425 LEU A CA 1
ATOM 3290 C C . LEU A 1 425 ? 5.155 -5.660 -8.344 1.00 86.50 425 LEU A C 1
ATOM 3292 O O . LEU A 1 425 ? 4.288 -5.251 -9.108 1.00 86.50 425 LEU A O 1
ATOM 3296 N N . GLN A 1 426 ? 5.477 -6.950 -8.260 1.00 84.81 426 GLN A N 1
ATOM 3297 C CA . GLN A 1 426 ? 4.876 -7.996 -9.085 1.00 84.81 426 GLN A CA 1
ATOM 3298 C C . GLN A 1 426 ? 3.402 -8.225 -8.726 1.00 84.81 426 GLN A C 1
ATOM 3300 O O . GLN A 1 426 ? 2.560 -8.355 -9.618 1.00 84.81 426 GLN A O 1
ATOM 3305 N N . THR A 1 427 ? 3.068 -8.219 -7.436 1.00 85.44 427 THR A N 1
ATOM 3306 C CA . THR A 1 427 ? 1.679 -8.339 -6.970 1.00 85.44 427 THR A CA 1
ATOM 3307 C C . THR A 1 427 ? 0.841 -7.137 -7.407 1.00 85.44 427 THR A C 1
ATOM 3309 O O . THR A 1 427 ? -0.233 -7.311 -7.990 1.00 85.44 427 THR A O 1
ATOM 3312 N N . LEU A 1 428 ? 1.363 -5.918 -7.229 1.00 89.19 428 LEU A N 1
ATOM 3313 C CA . LEU A 1 428 ? 0.704 -4.687 -7.684 1.00 89.19 428 LEU A CA 1
ATOM 3314 C C . LEU A 1 428 ? 0.564 -4.652 -9.213 1.00 89.19 428 LEU A C 1
ATOM 3316 O O . LEU A 1 428 ? -0.499 -4.311 -9.739 1.00 89.19 428 LEU A O 1
ATOM 3320 N N . PHE A 1 429 ? 1.611 -5.061 -9.934 1.00 87.62 429 PHE A N 1
ATOM 3321 C CA . PHE A 1 429 ? 1.616 -5.182 -11.389 1.00 87.62 429 PHE A CA 1
ATOM 3322 C C . PHE A 1 429 ? 0.500 -6.100 -11.879 1.00 87.62 429 PHE A C 1
ATOM 3324 O O . PHE A 1 429 ? -0.241 -5.715 -12.776 1.00 87.62 429 PHE A O 1
ATOM 3331 N N . ARG A 1 430 ? 0.328 -7.281 -11.275 1.00 84.38 430 ARG A N 1
ATOM 3332 C CA . ARG A 1 430 ? -0.680 -8.258 -11.703 1.00 84.38 430 ARG A CA 1
ATOM 3333 C C . ARG A 1 430 ? -2.096 -7.675 -11.700 1.00 84.38 430 ARG A C 1
ATOM 3335 O O . ARG A 1 430 ? -2.801 -7.791 -12.703 1.00 84.38 430 ARG A O 1
ATOM 3342 N N . ARG A 1 431 ? -2.512 -7.037 -10.600 1.00 85.31 431 ARG A N 1
ATOM 3343 C CA . ARG A 1 431 ? -3.840 -6.398 -10.496 1.00 85.31 431 ARG A CA 1
ATOM 3344 C C . ARG A 1 431 ? -3.988 -5.249 -11.491 1.00 85.31 431 ARG A C 1
ATOM 3346 O O . ARG A 1 431 ? -5.003 -5.152 -12.178 1.00 85.31 431 ARG A O 1
ATOM 3353 N N . SER A 1 432 ? -2.941 -4.441 -11.622 1.00 89.12 432 SER A N 1
ATOM 3354 C CA . SER A 1 432 ? -2.897 -3.302 -12.543 1.00 89.12 432 SER A CA 1
ATOM 3355 C C . SER A 1 432 ? -3.011 -3.722 -14.003 1.00 89.12 432 SER A C 1
ATOM 3357 O O . SER A 1 432 ? -3.763 -3.134 -14.773 1.00 89.12 432 SER A O 1
ATOM 3359 N N . TYR A 1 433 ? -2.298 -4.778 -14.377 1.00 85.44 433 TYR A N 1
ATOM 3360 C CA . TYR A 1 433 ? -2.275 -5.317 -15.725 1.00 85.44 433 TYR A CA 1
ATOM 3361 C C . TYR A 1 433 ? -3.648 -5.851 -16.142 1.00 85.44 433 TYR A C 1
ATOM 3363 O O . TYR A 1 433 ? -4.155 -5.499 -17.205 1.00 85.44 433 TYR A O 1
ATOM 3371 N N . VAL A 1 434 ? -4.299 -6.632 -15.271 1.00 80.06 434 VAL A N 1
ATOM 3372 C CA . VAL A 1 434 ? -5.663 -7.134 -15.509 1.00 80.06 434 VAL A CA 1
ATOM 3373 C C . VAL A 1 434 ? -6.654 -5.978 -15.658 1.00 80.06 434 VAL A C 1
ATOM 3375 O O . VAL A 1 434 ? -7.456 -5.990 -16.595 1.00 80.06 434 VAL A O 1
ATOM 3378 N N . LYS A 1 435 ? -6.566 -4.962 -14.788 1.00 84.69 435 LYS A N 1
ATOM 3379 C CA . LYS A 1 435 ? -7.412 -3.764 -14.854 1.00 84.69 435 LYS A CA 1
ATOM 3380 C C . LYS A 1 435 ? -7.249 -3.022 -16.181 1.00 84.69 435 LYS A C 1
ATOM 3382 O O . LYS A 1 435 ? -8.257 -2.676 -16.792 1.00 84.69 435 LYS A O 1
ATOM 3387 N N . LEU A 1 436 ? -6.010 -2.791 -16.619 1.00 85.69 436 LEU A N 1
ATOM 3388 C CA . LEU A 1 436 ? -5.720 -2.032 -17.838 1.00 85.69 436 LEU A CA 1
ATOM 3389 C C . LEU A 1 436 ? -6.080 -2.797 -19.117 1.00 85.69 436 LEU A C 1
ATOM 3391 O O . LEU A 1 436 ? -6.572 -2.179 -20.054 1.00 85.69 436 LEU A O 1
ATOM 3395 N N . LEU A 1 437 ? -5.894 -4.121 -19.158 1.00 77.44 437 LEU A N 1
ATOM 3396 C CA . LEU A 1 437 ? -6.216 -4.921 -20.346 1.00 77.44 437 LEU A CA 1
ATOM 3397 C C . LEU A 1 437 ? -7.698 -5.258 -20.492 1.00 77.44 437 LEU A C 1
ATOM 3399 O O . LEU A 1 437 ? -8.233 -5.244 -21.596 1.00 77.44 437 LEU A O 1
ATOM 3403 N N . ARG A 1 438 ? -8.355 -5.661 -19.400 1.00 65.88 438 ARG A N 1
ATOM 3404 C CA . ARG A 1 438 ? -9.714 -6.229 -19.453 1.00 65.88 438 ARG A CA 1
ATOM 3405 C C . ARG A 1 438 ? -10.789 -5.247 -19.001 1.00 65.88 438 ARG A C 1
ATOM 3407 O O . ARG A 1 438 ? -11.961 -5.615 -18.963 1.00 65.88 438 ARG A O 1
ATOM 3414 N N . GLY A 1 439 ? -10.403 -4.042 -18.575 1.00 58.16 439 GLY A N 1
ATOM 3415 C CA . GLY A 1 439 ? -11.307 -3.037 -18.009 1.00 58.16 439 GLY A CA 1
ATOM 3416 C C . GLY A 1 439 ? -12.027 -3.475 -16.724 1.00 58.16 439 GLY A C 1
ATOM 3417 O O . GLY A 1 439 ? -12.880 -2.743 -16.228 1.00 58.16 439 GLY A O 1
ATOM 3418 N N . SER A 1 440 ? -11.715 -4.653 -16.169 1.00 46.84 440 SER A N 1
ATOM 3419 C CA . SER A 1 440 ? -12.544 -5.350 -15.177 1.00 46.84 440 SER A CA 1
ATOM 3420 C C . SER A 1 440 ? -11.737 -5.927 -14.004 1.00 46.84 440 SER A C 1
ATOM 3422 O O . SER A 1 440 ? -10.569 -6.288 -14.150 1.00 46.84 440 SER A O 1
ATOM 3424 N N . CYS A 1 441 ? -12.386 -6.029 -12.834 1.00 48.50 441 CYS A N 1
ATOM 3425 C CA . CYS A 1 441 ? -11.893 -6.629 -11.581 1.00 48.50 441 CYS A CA 1
ATOM 3426 C C . CYS A 1 441 ? -11.818 -8.167 -11.640 1.00 48.50 441 CYS A C 1
ATOM 3428 O O . CYS A 1 441 ? -12.238 -8.833 -10.698 1.00 48.50 441 CYS A O 1
ATOM 3430 N N . ALA A 1 442 ? -11.370 -8.765 -12.749 1.00 47.50 442 ALA A N 1
ATOM 3431 C CA . ALA A 1 442 ? -11.398 -10.222 -12.872 1.00 47.50 442 ALA A CA 1
ATOM 3432 C C . ALA A 1 442 ? -10.608 -10.878 -11.715 1.00 47.50 442 ALA A C 1
ATOM 3434 O O . ALA A 1 442 ? -9.487 -10.439 -11.428 1.00 47.50 442 ALA A O 1
ATOM 3435 N N . PRO A 1 443 ? -11.169 -11.902 -11.043 1.00 48.88 443 PRO A N 1
ATOM 3436 C CA . PRO A 1 443 ? -10.528 -12.518 -9.896 1.00 48.88 443 PRO A CA 1
ATOM 3437 C C . PRO A 1 443 ? -9.194 -13.131 -10.314 1.00 48.88 443 PRO A C 1
ATOM 3439 O O . PRO A 1 443 ? -9.096 -13.936 -11.243 1.00 48.88 443 PRO A O 1
ATOM 3442 N N . CYS A 1 444 ? -8.147 -12.735 -9.605 1.00 50.91 444 CYS A N 1
ATOM 3443 C CA . CYS A 1 444 ? -6.875 -13.424 -9.630 1.00 50.91 444 CYS A CA 1
ATOM 3444 C C . CYS A 1 444 ? -7.092 -14.809 -9.005 1.00 50.91 444 CYS A C 1
ATOM 3446 O O . CYS A 1 444 ? -7.415 -14.881 -7.824 1.00 50.91 444 CYS A O 1
ATOM 3448 N N . ALA A 1 445 ? -6.954 -15.898 -9.774 1.00 47.75 445 ALA A N 1
ATOM 3449 C CA . ALA A 1 445 ? -7.144 -17.250 -9.242 1.00 47.75 445 ALA A CA 1
ATOM 3450 C C . ALA A 1 445 ? -6.312 -17.447 -7.950 1.00 47.75 445 ALA A C 1
ATOM 3452 O O . ALA A 1 445 ? -5.099 -17.183 -7.983 1.00 47.75 445 ALA A O 1
ATOM 3453 N N . PRO A 1 446 ? -6.931 -17.872 -6.831 1.00 39.25 446 PRO A N 1
ATOM 3454 C CA . PRO A 1 446 ? -6.217 -18.103 -5.584 1.00 39.25 446 PRO A CA 1
ATOM 3455 C C . PRO A 1 446 ? -5.142 -19.174 -5.796 1.00 39.25 446 PRO A C 1
ATOM 3457 O O . PRO A 1 446 ? -5.412 -20.226 -6.370 1.00 39.25 446 PRO A O 1
ATOM 3460 N N . GLY A 1 447 ? -3.908 -18.891 -5.376 1.00 42.91 447 GLY A N 1
ATOM 3461 C CA . GLY A 1 447 ? -2.787 -19.829 -5.502 1.00 42.91 447 GLY A CA 1
ATOM 3462 C C . GLY A 1 447 ? -2.115 -19.899 -6.879 1.00 42.91 447 GLY A C 1
ATOM 3463 O O . GLY A 1 447 ? -1.190 -20.691 -7.046 1.00 42.91 447 GLY A O 1
ATOM 3464 N N . SER A 1 448 ? -2.500 -19.076 -7.864 1.00 48.97 448 SER A N 1
ATOM 3465 C CA . SER A 1 448 ? -1.679 -18.945 -9.077 1.00 48.97 448 SER A CA 1
ATOM 3466 C C . SER A 1 448 ? -0.290 -18.430 -8.690 1.00 48.97 448 SER A C 1
ATOM 3468 O O . SER A 1 448 ? -0.205 -17.434 -7.963 1.00 48.97 448 SER A O 1
ATOM 3470 N N . ALA A 1 449 ? 0.772 -19.064 -9.188 1.00 52.47 449 ALA A N 1
ATOM 3471 C CA . ALA A 1 449 ? 2.142 -18.640 -8.923 1.00 52.47 449 ALA A CA 1
ATOM 3472 C C . ALA A 1 449 ? 2.298 -17.123 -9.129 1.00 52.47 449 ALA A C 1
ATOM 3474 O O . ALA A 1 449 ? 1.810 -16.568 -10.117 1.00 52.47 449 ALA A O 1
ATOM 3475 N N . LEU A 1 450 ? 2.948 -16.452 -8.172 1.00 60.38 450 LEU A N 1
ATOM 3476 C CA . LEU A 1 450 ? 3.324 -15.049 -8.316 1.00 60.38 450 LEU A CA 1
ATOM 3477 C C . LEU A 1 450 ? 4.107 -14.900 -9.618 1.00 60.38 450 LEU A C 1
ATOM 3479 O O . LEU A 1 450 ? 5.160 -15.514 -9.788 1.00 60.38 450 LEU A O 1
ATOM 3483 N N . CYS A 1 451 ? 3.553 -14.105 -10.526 1.00 61.72 451 CYS A N 1
ATOM 3484 C CA . CYS A 1 451 ? 4.162 -13.775 -11.800 1.00 61.72 451 CYS A CA 1
ATOM 3485 C C . CYS A 1 451 ? 5.501 -13.081 -11.527 1.00 61.72 451 CYS A C 1
ATOM 3487 O O . CYS A 1 451 ? 5.527 -11.939 -11.068 1.00 61.72 451 CYS A O 1
ATOM 3489 N N . ARG A 1 452 ? 6.617 -13.792 -11.718 1.00 63.09 452 ARG A N 1
ATOM 3490 C CA . ARG A 1 452 ? 7.950 -13.246 -11.424 1.00 63.09 452 ARG A CA 1
ATOM 3491 C C . ARG A 1 452 ? 8.418 -12.335 -12.544 1.00 63.09 452 ARG A C 1
ATOM 3493 O O . ARG A 1 452 ? 9.113 -11.356 -12.275 1.00 63.09 452 ARG A O 1
ATOM 3500 N N . ASN A 1 453 ? 8.024 -12.649 -13.774 1.00 70.56 453 ASN A N 1
ATOM 3501 C CA . ASN A 1 453 ? 8.318 -11.857 -14.949 1.00 70.56 453 ASN A CA 1
ATOM 3502 C C . ASN A 1 453 ? 6.999 -11.394 -15.571 1.00 70.56 453 ASN A C 1
ATOM 3504 O O . ASN A 1 453 ? 6.189 -12.253 -15.898 1.00 70.56 453 ASN A O 1
ATOM 3508 N N . PRO A 1 454 ? 6.786 -10.085 -15.815 1.00 74.12 454 PRO A N 1
ATOM 3509 C CA . PRO A 1 454 ? 5.642 -9.600 -16.582 1.00 74.12 454 PRO A CA 1
ATOM 3510 C C . PRO A 1 454 ? 5.292 -10.440 -17.822 1.00 74.12 454 PRO A C 1
ATOM 3512 O O . PRO A 1 454 ? 4.108 -10.558 -18.141 1.00 74.12 454 PRO A O 1
ATOM 3515 N N . HIS A 1 455 ? 6.297 -11.065 -18.461 1.00 79.12 455 HIS A N 1
ATOM 3516 C CA . HIS A 1 455 ? 6.166 -11.962 -19.621 1.00 79.12 455 HIS A CA 1
ATOM 3517 C C . HIS A 1 455 ? 5.201 -13.118 -19.410 1.00 79.12 455 HIS A C 1
ATOM 3519 O O . HIS A 1 455 ? 4.488 -13.486 -20.339 1.00 79.12 455 HIS A O 1
ATOM 3525 N N . ASP A 1 456 ? 5.093 -13.615 -18.182 1.00 76.50 456 ASP A N 1
ATOM 3526 C CA . ASP A 1 456 ? 4.244 -14.756 -17.857 1.00 76.50 456 ASP A CA 1
ATOM 3527 C C . ASP A 1 456 ? 2.740 -14.417 -17.980 1.00 76.50 456 ASP A C 1
ATOM 3529 O O . ASP A 1 456 ? 1.904 -15.320 -17.990 1.00 76.50 456 ASP A O 1
ATOM 3533 N N . LEU A 1 457 ? 2.368 -13.127 -18.075 1.00 73.50 457 LEU A N 1
ATOM 3534 C CA . LEU A 1 457 ? 0.978 -12.683 -18.280 1.00 73.50 457 LEU A CA 1
ATOM 3535 C C . LEU A 1 457 ? 0.601 -12.468 -19.752 1.00 73.50 457 LEU A C 1
ATOM 3537 O O . LEU A 1 457 ? -0.548 -12.109 -20.035 1.00 73.50 457 LEU A O 1
ATOM 3541 N N . LEU A 1 458 ? 1.541 -12.627 -20.685 1.00 76.62 458 LEU A N 1
ATOM 3542 C CA . LEU A 1 458 ? 1.252 -12.496 -22.110 1.00 76.62 458 LEU A CA 1
ATOM 3543 C C . LEU A 1 458 ? 0.553 -13.748 -22.653 1.00 76.62 458 LEU A C 1
ATOM 3545 O O . LEU A 1 458 ? 0.783 -14.858 -22.167 1.00 76.62 458 LEU A O 1
ATOM 3549 N N . PRO A 1 459 ? -0.318 -13.595 -23.666 1.00 69.00 459 PRO A N 1
ATOM 3550 C CA . PRO A 1 459 ? -0.928 -14.740 -24.322 1.00 69.00 459 PRO A CA 1
ATOM 3551 C C . PRO A 1 459 ? 0.136 -15.596 -25.018 1.00 69.00 459 PRO A C 1
ATOM 3553 O O . PRO A 1 459 ? 1.160 -15.100 -25.485 1.00 69.00 459 PRO A O 1
ATOM 3556 N N . SER A 1 460 ? -0.137 -16.895 -25.147 1.00 74.00 460 SER A N 1
ATOM 3557 C CA . SER A 1 460 ? 0.660 -17.749 -26.028 1.00 74.00 460 SER A CA 1
ATOM 3558 C C . SER A 1 460 ? 0.572 -17.238 -27.467 1.00 74.00 460 SER A C 1
ATOM 3560 O O . SER A 1 460 ? -0.506 -16.865 -27.934 1.00 74.00 460 SER A O 1
ATOM 3562 N N . LEU A 1 461 ? 1.705 -17.228 -28.171 1.00 77.00 461 LEU A N 1
ATOM 3563 C CA . LEU A 1 461 ? 1.734 -16.783 -29.561 1.00 77.00 461 LEU A CA 1
ATOM 3564 C C . LEU A 1 461 ? 0.932 -17.731 -30.458 1.00 77.00 461 LEU A C 1
ATOM 3566 O O . LEU A 1 461 ? 1.064 -18.949 -30.296 1.00 77.00 461 LEU A O 1
ATOM 3570 N N . PRO A 1 462 ? 0.178 -17.198 -31.435 1.00 71.75 462 PRO A N 1
ATOM 3571 C CA . PRO A 1 462 ? -0.494 -18.019 -32.431 1.00 71.75 462 PRO A CA 1
ATOM 3572 C C . PRO A 1 462 ? 0.509 -18.838 -33.263 1.00 71.75 462 PRO A C 1
ATOM 3574 O O . PRO A 1 462 ? 1.727 -18.590 -33.269 1.00 71.75 462 PRO A O 1
ATOM 3577 N N . ASP A 1 463 ? -0.004 -19.836 -33.978 1.00 68.81 463 ASP A N 1
ATOM 3578 C CA . ASP A 1 463 ? 0.779 -20.553 -34.979 1.00 68.81 463 ASP A CA 1
ATOM 3579 C C . ASP A 1 463 ? 1.162 -19.599 -36.118 1.00 68.81 463 ASP A C 1
ATOM 3581 O O . ASP A 1 463 ? 0.365 -18.778 -36.571 1.00 68.81 463 ASP A O 1
ATOM 3585 N N . VAL A 1 464 ? 2.427 -19.665 -36.532 1.00 64.56 464 VAL A N 1
ATOM 3586 C CA . VAL A 1 464 ? 3.011 -18.766 -37.541 1.00 64.56 464 VAL A CA 1
ATOM 3587 C C . VAL A 1 464 ? 2.964 -19.482 -38.899 1.00 64.56 464 VAL A C 1
ATOM 3589 O O . VAL A 1 464 ? 3.078 -20.710 -38.922 1.00 64.56 464 VAL A O 1
ATOM 3592 N N . PRO A 1 465 ? 2.793 -18.763 -40.026 1.00 64.25 465 PRO A N 1
ATOM 3593 C CA . PRO A 1 465 ? 2.878 -19.344 -41.367 1.00 64.25 465 PRO A CA 1
ATOM 3594 C C . PRO A 1 465 ? 4.161 -20.159 -41.594 1.00 64.25 465 PRO A C 1
ATOM 3596 O O . PRO A 1 465 ? 5.195 -19.913 -40.972 1.00 64.25 465 PRO A O 1
ATOM 3599 N N . ALA A 1 466 ? 4.084 -21.135 -42.505 1.00 67.50 466 ALA A N 1
ATOM 3600 C CA . ALA A 1 466 ? 5.204 -22.009 -42.846 1.00 67.50 466 ALA A CA 1
ATOM 3601 C C . ALA A 1 466 ? 6.436 -21.196 -43.285 1.00 67.50 466 ALA A C 1
ATOM 3603 O O . ALA A 1 466 ? 6.324 -20.289 -44.111 1.00 67.50 466 ALA A O 1
ATOM 3604 N N . ALA A 1 467 ? 7.603 -21.538 -42.733 1.00 75.62 467 ALA A N 1
ATOM 3605 C CA . ALA A 1 467 ? 8.872 -20.911 -43.092 1.00 75.62 467 ALA A CA 1
ATOM 3606 C C . ALA A 1 467 ? 9.183 -21.113 -44.586 1.00 75.62 467 ALA A C 1
ATOM 3608 O O . ALA A 1 467 ? 8.928 -22.184 -45.139 1.00 75.62 467 ALA A O 1
ATOM 3609 N N . ARG A 1 468 ? 9.772 -20.105 -45.238 1.00 75.44 468 ARG A N 1
ATOM 3610 C CA . ARG A 1 468 ? 10.140 -20.141 -46.665 1.00 75.44 468 ARG A CA 1
ATOM 3611 C C . ARG A 1 468 ? 11.394 -20.978 -46.927 1.00 75.44 468 ARG A C 1
ATOM 3613 O O . ARG A 1 468 ? 11.671 -21.315 -48.075 1.00 75.44 468 ARG A O 1
ATOM 3620 N N . GLY A 1 469 ? 12.151 -21.323 -45.884 1.00 83.50 469 GLY A N 1
ATOM 3621 C CA . GLY A 1 469 ? 13.350 -22.152 -45.968 1.00 83.50 469 GLY A CA 1
ATOM 3622 C C . GLY A 1 469 ? 13.930 -22.513 -44.599 1.00 83.50 469 GLY A C 1
ATOM 3623 O O . GLY A 1 469 ? 13.428 -22.082 -43.562 1.00 83.50 469 GLY A O 1
ATOM 3624 N N . ALA A 1 470 ? 15.015 -23.294 -44.603 1.00 85.81 470 ALA A N 1
ATOM 3625 C CA . ALA A 1 470 ? 15.645 -23.812 -43.384 1.00 85.81 470 ALA A CA 1
ATOM 3626 C C . ALA A 1 470 ? 16.180 -22.703 -42.459 1.00 85.81 470 ALA A C 1
ATOM 3628 O O . ALA A 1 470 ? 15.963 -22.758 -41.252 1.00 85.81 470 ALA A O 1
ATOM 3629 N N . VAL A 1 471 ? 16.811 -21.668 -43.029 1.00 86.62 471 VAL A N 1
ATOM 3630 C CA . VAL A 1 471 ? 17.340 -20.516 -42.272 1.00 86.62 471 VAL A CA 1
ATOM 3631 C C . VAL A 1 471 ? 16.215 -19.782 -41.545 1.00 86.62 471 VAL A C 1
ATOM 3633 O O . VAL A 1 471 ? 16.312 -19.490 -40.358 1.00 86.62 471 VAL A O 1
ATOM 3636 N N . GLU A 1 472 ? 15.117 -19.514 -42.249 1.00 88.81 472 GLU A N 1
ATOM 3637 C CA . GLU A 1 472 ? 13.962 -18.840 -41.668 1.00 88.81 472 GLU A CA 1
ATOM 3638 C C . GLU A 1 472 ? 13.300 -19.689 -40.570 1.00 88.81 472 GLU A C 1
ATOM 3640 O O . GLU A 1 472 ? 12.910 -19.159 -39.532 1.00 88.81 472 GLU A O 1
ATOM 3645 N N . GLN A 1 473 ? 13.237 -21.012 -40.748 1.00 88.50 473 GLN A N 1
ATOM 3646 C CA . GLN A 1 473 ? 12.715 -21.934 -39.738 1.00 88.50 473 GLN A CA 1
ATOM 3647 C C . GLN A 1 473 ? 13.567 -21.944 -38.460 1.00 88.50 473 GLN A C 1
ATOM 3649 O O . GLN A 1 473 ? 13.020 -21.910 -37.355 1.00 88.50 473 GLN A O 1
ATOM 3654 N N . GLU A 1 474 ? 14.892 -21.974 -38.598 1.00 90.62 474 GLU A N 1
ATOM 3655 C CA . GLU A 1 474 ? 15.826 -21.955 -37.470 1.00 90.62 474 GLU A CA 1
ATOM 3656 C C . GLU A 1 474 ? 15.742 -20.630 -36.697 1.00 90.62 474 GLU A C 1
ATOM 3658 O O . GLU A 1 474 ? 15.580 -20.627 -35.474 1.00 90.62 474 GLU A O 1
ATOM 3663 N N . LEU A 1 475 ? 15.748 -19.500 -37.413 1.00 90.94 475 LEU A N 1
ATOM 3664 C CA . LEU A 1 475 ? 15.617 -18.166 -36.823 1.00 90.94 475 LEU A CA 1
ATOM 3665 C C . LEU A 1 475 ? 14.263 -17.970 -36.133 1.00 90.94 475 LEU A C 1
ATOM 3667 O O . LEU A 1 475 ? 14.204 -17.400 -35.043 1.00 90.94 475 LEU A O 1
ATOM 3671 N N . LEU A 1 476 ? 13.176 -18.470 -36.727 1.00 89.50 476 LEU A N 1
ATOM 3672 C CA . LEU A 1 476 ? 11.854 -18.448 -36.106 1.00 89.50 476 LEU A CA 1
ATOM 3673 C C . LEU A 1 476 ? 11.846 -19.247 -34.795 1.00 89.50 476 LEU A C 1
ATOM 3675 O O . LEU A 1 476 ? 11.303 -18.774 -33.796 1.00 89.50 476 LEU A O 1
ATOM 3679 N N . GLY A 1 477 ? 12.464 -20.433 -34.781 1.00 89.12 477 GLY A N 1
ATOM 3680 C CA . GLY A 1 477 ? 12.621 -21.250 -33.577 1.00 89.12 477 GLY A CA 1
ATOM 3681 C C . GLY A 1 477 ? 13.379 -20.513 -32.472 1.00 89.12 477 GLY A C 1
ATOM 3682 O O . GLY A 1 477 ? 12.893 -20.431 -31.343 1.00 89.12 477 GLY A O 1
ATOM 3683 N N . LEU A 1 478 ? 14.513 -19.898 -32.821 1.00 91.12 478 LEU A N 1
ATOM 3684 C CA . LEU A 1 478 ? 15.337 -19.109 -31.904 1.00 91.12 478 LEU A CA 1
ATOM 3685 C C . LEU A 1 478 ? 14.560 -17.921 -31.314 1.00 91.12 478 LEU A C 1
ATOM 3687 O O . LEU A 1 478 ? 14.518 -17.747 -30.096 1.00 91.12 478 LEU A O 1
ATOM 3691 N N . LEU A 1 479 ? 13.893 -17.123 -32.155 1.00 90.31 479 LEU A N 1
ATOM 3692 C CA . LEU A 1 479 ? 13.102 -15.975 -31.700 1.00 90.31 479 LEU A CA 1
ATOM 3693 C C . LEU A 1 479 ? 11.933 -16.403 -30.803 1.00 90.31 479 LEU A C 1
ATOM 3695 O O . LEU A 1 479 ? 11.662 -15.744 -29.800 1.00 90.31 479 LEU A O 1
ATOM 3699 N N . ARG A 1 480 ? 11.251 -17.515 -31.114 1.00 88.69 480 ARG A N 1
ATOM 3700 C CA . ARG A 1 480 ? 10.174 -18.042 -30.256 1.00 88.69 480 ARG A CA 1
ATOM 3701 C C . ARG A 1 480 ? 10.698 -18.509 -28.906 1.00 88.69 480 ARG A C 1
ATOM 3703 O O . ARG A 1 480 ? 10.010 -18.310 -27.910 1.00 88.69 480 ARG A O 1
ATOM 3710 N N . GLU A 1 481 ? 11.883 -19.106 -28.860 1.00 89.38 481 GLU A N 1
ATOM 3711 C CA . GLU A 1 481 ? 12.507 -19.510 -27.600 1.00 89.38 481 GLU A CA 1
ATOM 3712 C C . GLU A 1 481 ? 12.880 -18.289 -26.750 1.00 89.38 481 GLU A C 1
ATOM 3714 O O . GLU A 1 481 ? 12.512 -18.218 -25.579 1.00 89.38 481 GLU A O 1
ATOM 3719 N N . HIS A 1 482 ? 13.491 -17.262 -27.350 1.00 88.50 482 HIS A N 1
ATOM 3720 C CA . HIS A 1 482 ? 13.761 -16.003 -26.651 1.00 88.50 482 HIS A CA 1
ATOM 3721 C C . HIS A 1 482 ? 12.486 -15.296 -26.179 1.00 88.50 482 HIS A C 1
ATOM 3723 O O . HIS A 1 482 ? 12.494 -14.706 -25.099 1.00 88.50 482 HIS A O 1
ATOM 3729 N N . TYR A 1 483 ? 11.396 -15.359 -26.950 1.00 87.38 483 TYR A N 1
ATOM 3730 C CA . TYR A 1 483 ? 10.097 -14.860 -26.503 1.00 87.38 483 TYR A CA 1
ATOM 3731 C C . TYR A 1 483 ? 9.607 -15.657 -25.291 1.00 87.38 483 TYR A C 1
ATOM 3733 O O . TYR A 1 483 ? 9.393 -15.070 -24.244 1.00 87.38 483 TYR A O 1
ATOM 3741 N N . LYS A 1 484 ? 9.545 -16.994 -25.361 1.00 84.94 484 LYS A N 1
ATOM 3742 C CA . LYS A 1 484 ? 9.120 -17.845 -24.230 1.00 84.94 484 LYS A CA 1
ATOM 3743 C C . LYS A 1 484 ? 9.926 -17.605 -22.949 1.00 84.94 484 LYS A C 1
ATOM 3745 O O . LYS A 1 484 ? 9.368 -17.672 -21.861 1.00 84.94 484 LYS A O 1
ATOM 3750 N N . GLN A 1 485 ? 11.221 -17.325 -23.076 1.00 83.50 485 GLN A N 1
ATOM 3751 C CA . GLN A 1 485 ? 12.114 -17.011 -21.955 1.00 83.50 485 GLN A CA 1
ATOM 3752 C C . GLN A 1 485 ? 11.967 -15.564 -21.439 1.00 83.50 485 GLN A C 1
ATOM 3754 O O . GLN A 1 485 ? 12.595 -15.188 -20.451 1.00 83.50 485 GLN A O 1
ATOM 3759 N N . GLY A 1 486 ? 11.162 -14.729 -22.103 1.00 80.38 486 GLY A N 1
ATOM 3760 C CA . GLY A 1 486 ? 10.960 -13.321 -21.773 1.00 80.38 486 GLY A CA 1
ATOM 3761 C C . GLY A 1 486 ? 12.143 -12.415 -22.120 1.00 80.38 486 GLY A C 1
ATOM 3762 O O . GLY A 1 486 ? 12.220 -11.294 -21.619 1.00 80.38 486 GLY A O 1
ATOM 3763 N N . HIS A 1 487 ? 13.067 -12.880 -22.966 1.00 82.44 487 HIS A N 1
ATOM 3764 C CA . HIS A 1 487 ? 14.216 -12.101 -23.432 1.00 82.44 487 HIS A CA 1
ATOM 3765 C C . HIS A 1 487 ? 13.822 -11.030 -24.454 1.00 82.44 487 HIS A C 1
ATOM 3767 O O . HIS A 1 487 ? 14.472 -9.989 -24.539 1.00 82.44 487 HIS A O 1
ATOM 3773 N N . ILE A 1 488 ? 12.754 -11.272 -25.217 1.00 85.94 488 ILE A N 1
ATOM 3774 C CA . ILE A 1 488 ? 12.177 -10.307 -26.155 1.00 85.94 488 ILE A CA 1
ATOM 3775 C C . ILE A 1 488 ? 10.671 -10.191 -25.930 1.00 85.94 488 ILE A C 1
ATOM 3777 O O . ILE A 1 488 ? 9.999 -11.175 -25.635 1.00 85.94 488 ILE A O 1
ATOM 3781 N N . LEU A 1 489 ? 10.131 -8.983 -26.098 1.00 86.12 489 LEU A N 1
ATOM 3782 C CA . LEU A 1 489 ? 8.683 -8.755 -26.119 1.00 86.12 489 LEU A CA 1
ATOM 3783 C C . LEU A 1 489 ? 8.106 -9.015 -27.513 1.00 86.12 489 LEU A C 1
ATOM 3785 O O . LEU A 1 489 ? 7.070 -9.652 -27.665 1.00 86.12 489 LEU A O 1
ATOM 3789 N N . GLY A 1 490 ? 8.828 -8.551 -28.526 1.00 88.12 490 GLY A N 1
ATOM 3790 C CA . GLY A 1 490 ? 8.510 -8.714 -29.929 1.00 88.12 490 GLY A CA 1
ATOM 3791 C C . GLY A 1 490 ? 9.724 -8.373 -30.781 1.00 88.12 490 GLY A C 1
ATOM 3792 O O . GLY A 1 490 ? 10.572 -7.582 -30.368 1.00 88.12 490 GLY A O 1
ATOM 3793 N N . ALA A 1 491 ? 9.830 -9.003 -31.943 1.00 88.56 491 ALA A N 1
ATOM 3794 C CA . ALA A 1 491 ? 10.925 -8.815 -32.877 1.00 88.56 491 ALA A CA 1
ATOM 3795 C C . ALA A 1 491 ? 10.424 -8.912 -34.317 1.00 88.56 491 ALA A C 1
ATOM 3797 O O . ALA A 1 491 ? 9.568 -9.737 -34.635 1.00 88.56 491 ALA A O 1
ATOM 3798 N N . GLN A 1 492 ? 11.014 -8.088 -35.179 1.00 88.62 492 GLN A N 1
ATOM 3799 C CA . GLN A 1 492 ? 11.015 -8.258 -36.627 1.00 88.62 492 GLN A CA 1
ATOM 3800 C C . GLN A 1 492 ? 12.449 -8.544 -37.063 1.00 88.62 492 GLN A C 1
ATOM 3802 O O . GLN A 1 492 ? 13.378 -7.888 -36.586 1.00 88.62 492 GLN A O 1
ATOM 3807 N N . LEU A 1 493 ? 12.632 -9.507 -37.959 1.00 88.56 493 LEU A N 1
ATOM 3808 C CA . LEU A 1 493 ? 13.941 -9.861 -38.488 1.00 88.56 493 LEU A CA 1
ATOM 3809 C C . LEU A 1 493 ? 13.855 -10.055 -39.997 1.00 88.56 493 LEU A C 1
ATOM 3811 O O . LEU A 1 493 ? 13.137 -10.926 -40.474 1.00 88.56 493 LEU A O 1
ATOM 3815 N N . CYS A 1 494 ? 14.646 -9.272 -40.724 1.00 87.88 494 CYS A N 1
ATOM 3816 C CA . CYS A 1 494 ? 14.834 -9.415 -42.160 1.00 87.88 494 CYS A CA 1
ATOM 3817 C C . CYS A 1 494 ? 16.296 -9.776 -42.434 1.00 87.88 494 CYS A C 1
ATOM 3819 O O . CYS A 1 494 ? 17.205 -9.095 -41.953 1.00 87.88 494 CYS A O 1
ATOM 3821 N N . VAL A 1 495 ? 16.522 -10.853 -43.187 1.00 87.19 495 VAL A N 1
ATOM 3822 C CA . VAL A 1 495 ? 17.859 -11.305 -43.588 1.00 87.19 495 VAL A CA 1
ATOM 3823 C C . VAL A 1 495 ? 17.969 -11.217 -45.098 1.00 87.19 495 VAL A C 1
ATOM 3825 O O . VAL A 1 495 ? 17.198 -11.842 -45.827 1.00 87.19 495 VAL A O 1
ATOM 3828 N N . LEU A 1 496 ? 18.952 -10.448 -45.558 1.00 85.81 496 LEU A N 1
ATOM 3829 C CA . LEU A 1 496 ? 19.252 -10.258 -46.969 1.00 85.81 496 LEU A CA 1
ATOM 3830 C C . LEU A 1 496 ? 20.624 -10.848 -47.280 1.00 85.81 496 LEU A C 1
ATOM 3832 O O . LEU A 1 496 ? 21.612 -10.505 -46.631 1.00 85.81 496 LEU A O 1
ATOM 3836 N N . GLU A 1 497 ? 20.695 -11.684 -48.307 1.00 82.31 497 GLU A N 1
ATOM 3837 C CA . GLU A 1 497 ? 21.957 -12.054 -48.928 1.00 82.31 497 GLU A CA 1
ATOM 3838 C C . GLU A 1 497 ? 22.378 -10.937 -49.882 1.00 82.31 497 GLU A C 1
ATOM 3840 O O . GLU A 1 497 ? 21.689 -10.626 -50.861 1.00 82.31 497 GLU A O 1
ATOM 3845 N N . LEU A 1 498 ? 23.502 -10.293 -49.567 1.00 77.12 498 LEU A N 1
ATOM 3846 C CA . LEU A 1 498 ? 24.083 -9.273 -50.428 1.00 77.12 498 LEU A CA 1
ATOM 3847 C C . LEU A 1 498 ? 24.949 -9.938 -51.507 1.00 77.12 498 LEU A C 1
ATOM 3849 O O . LEU A 1 498 ? 25.725 -10.840 -51.191 1.00 77.12 498 LEU A O 1
ATOM 3853 N N . PRO A 1 499 ? 24.890 -9.466 -52.764 1.00 73.12 499 PRO A N 1
ATOM 3854 C CA . PRO A 1 499 ? 25.762 -9.971 -53.814 1.00 73.12 499 PRO A CA 1
ATOM 3855 C C . PRO A 1 499 ? 27.233 -9.764 -53.440 1.00 73.12 499 PRO A C 1
ATOM 3857 O O . PRO A 1 499 ? 27.637 -8.657 -53.068 1.00 73.12 499 PRO A O 1
ATOM 3860 N N . SER A 1 500 ? 28.054 -10.803 -53.582 1.00 61.38 500 SER A N 1
ATOM 3861 C CA . SER A 1 500 ? 29.500 -10.707 -53.395 1.00 61.38 500 SER A CA 1
ATOM 3862 C C . SER A 1 500 ? 30.110 -9.778 -54.454 1.00 61.38 500 SER A C 1
ATOM 3864 O O . SER A 1 500 ? 29.891 -9.922 -55.655 1.00 61.38 500 SER A O 1
ATOM 3866 N N . SER A 1 501 ? 30.897 -8.788 -54.020 1.00 55.84 501 SER A N 1
ATOM 3867 C CA . SER A 1 501 ? 31.527 -7.799 -54.914 1.00 55.84 501 SER A CA 1
ATOM 3868 C C . SER A 1 501 ? 32.725 -8.351 -55.703 1.00 55.84 501 SER A C 1
ATOM 3870 O O . SER A 1 501 ? 33.413 -7.609 -56.406 1.00 55.84 501 SER A O 1
ATOM 3872 N N . SER A 1 502 ? 32.990 -9.656 -55.622 1.00 46.44 502 SER A N 1
ATOM 3873 C CA . SER A 1 502 ? 34.135 -10.302 -56.255 1.00 46.44 502 SER A CA 1
ATOM 3874 C C . SER A 1 502 ? 33.775 -10.883 -57.626 1.00 46.44 502 SER A C 1
ATOM 3876 O O . SER A 1 502 ? 33.458 -12.063 -57.729 1.00 46.44 502 SER A O 1
ATOM 3878 N N . ALA A 1 503 ? 33.839 -10.046 -58.667 1.00 41.69 503 ALA A N 1
ATOM 3879 C CA . ALA A 1 503 ? 34.396 -10.360 -59.996 1.00 41.69 503 ALA A CA 1
ATOM 3880 C C . ALA A 1 503 ? 33.953 -9.302 -61.020 1.00 41.69 503 ALA A C 1
ATOM 3882 O O . ALA A 1 503 ? 33.067 -9.516 -61.846 1.00 41.69 503 ALA A O 1
ATOM 3883 N N . THR A 1 504 ? 34.611 -8.143 -61.021 1.00 43.12 504 THR A N 1
ATOM 3884 C CA . THR A 1 504 ? 34.597 -7.263 -62.191 1.00 43.12 504 THR A CA 1
ATOM 3885 C C . THR A 1 504 ? 35.536 -7.829 -63.253 1.00 43.12 504 THR A C 1
ATOM 3887 O O . THR A 1 504 ? 36.717 -7.499 -63.313 1.00 43.12 504 THR A O 1
ATOM 3890 N N . SER A 1 505 ? 34.994 -8.651 -64.152 1.00 43.72 505 SER A N 1
ATOM 3891 C CA . SER A 1 505 ? 35.567 -8.787 -65.490 1.00 43.72 505 SER A CA 1
ATOM 3892 C C . SER A 1 505 ? 34.542 -8.316 -66.521 1.00 43.72 505 SER A C 1
ATOM 3894 O O . SER A 1 505 ? 33.488 -8.911 -66.702 1.00 43.72 505 SER A O 1
ATOM 3896 N N . ARG A 1 506 ? 34.877 -7.183 -67.151 1.00 47.91 506 ARG A N 1
ATOM 3897 C CA . ARG A 1 506 ? 34.270 -6.597 -68.357 1.00 47.91 506 ARG A CA 1
ATOM 3898 C C . ARG A 1 506 ? 32.781 -6.208 -68.283 1.00 47.91 506 ARG A C 1
ATOM 3900 O O . ARG A 1 506 ? 31.897 -6.898 -68.765 1.00 47.91 506 ARG A O 1
ATOM 3907 N N . GLY A 1 507 ? 32.558 -4.962 -67.862 1.00 48.34 507 GLY A N 1
ATOM 3908 C CA . GLY A 1 507 ? 31.791 -4.027 -68.695 1.00 48.34 507 GLY A CA 1
ATOM 3909 C C . GLY A 1 507 ? 30.273 -4.194 -68.782 1.00 48.34 507 GLY A C 1
ATOM 3910 O O . GLY A 1 507 ? 29.731 -3.948 -69.852 1.00 48.34 507 GLY A O 1
ATOM 3911 N N . ARG A 1 508 ? 29.586 -4.543 -67.686 1.00 47.06 508 ARG A N 1
ATOM 3912 C CA . ARG A 1 508 ? 28.172 -4.189 -67.425 1.00 47.06 508 ARG A CA 1
ATOM 3913 C C . ARG A 1 508 ? 27.882 -4.348 -65.930 1.00 47.06 508 ARG A C 1
ATOM 3915 O O . ARG A 1 508 ? 27.979 -5.446 -65.395 1.00 47.06 508 ARG A O 1
ATOM 3922 N N . HIS A 1 509 ? 27.538 -3.255 -65.249 1.00 46.91 509 HIS A N 1
ATOM 3923 C CA . HIS A 1 509 ? 27.070 -3.293 -63.862 1.00 46.91 509 HIS A CA 1
ATOM 3924 C C . HIS A 1 509 ? 25.632 -3.831 -63.817 1.00 46.91 509 HIS A C 1
ATOM 3926 O O . HIS A 1 509 ? 24.685 -3.055 -63.757 1.00 46.91 509 HIS A O 1
ATOM 3932 N N . HIS A 1 510 ? 25.445 -5.150 -63.841 1.00 49.25 510 HIS A N 1
ATOM 3933 C CA . HIS A 1 510 ? 24.240 -5.730 -63.251 1.00 49.25 510 HIS A CA 1
ATOM 3934 C C . HIS A 1 510 ? 24.525 -5.938 -61.764 1.00 49.25 510 HIS A C 1
ATOM 3936 O O . HIS A 1 510 ? 25.121 -6.935 -61.370 1.00 49.25 510 HIS A O 1
ATOM 3942 N N . GLN A 1 511 ? 24.152 -4.959 -60.933 1.00 54.31 511 GLN A N 1
ATOM 3943 C CA . GLN A 1 511 ? 23.987 -5.213 -59.503 1.00 54.31 511 GLN A CA 1
ATOM 3944 C C . GLN A 1 511 ? 22.861 -6.239 -59.374 1.00 54.31 511 GLN A C 1
ATOM 3946 O O . GLN A 1 511 ? 21.706 -5.918 -59.650 1.00 54.31 511 GLN A O 1
ATOM 3951 N N . ALA A 1 512 ? 23.196 -7.481 -59.025 1.00 63.41 512 ALA A N 1
ATOM 3952 C CA . ALA A 1 512 ? 22.185 -8.448 -58.623 1.00 63.41 512 ALA A CA 1
ATOM 3953 C C . ALA A 1 512 ? 21.400 -7.858 -57.438 1.00 63.41 512 ALA A C 1
ATOM 3955 O O . ALA A 1 512 ? 21.987 -7.243 -56.545 1.00 63.41 512 ALA A O 1
ATOM 3956 N N . SER A 1 513 ? 20.074 -7.973 -57.454 1.00 67.69 513 SER A N 1
ATOM 3957 C CA . SER A 1 513 ? 19.260 -7.528 -56.325 1.00 67.69 513 SER A CA 1
ATOM 3958 C C . SER A 1 513 ? 19.541 -8.423 -55.111 1.00 67.69 513 SER A C 1
ATOM 3960 O O . SER A 1 513 ? 19.700 -9.630 -55.298 1.00 67.69 513 SER A O 1
ATOM 3962 N N . PRO A 1 514 ? 19.610 -7.868 -53.887 1.00 78.25 514 PRO A N 1
ATOM 3963 C CA . PRO A 1 514 ? 19.733 -8.670 -52.674 1.00 78.25 514 PRO A CA 1
ATOM 3964 C C . PRO A 1 514 ? 18.639 -9.737 -52.607 1.00 78.25 514 PRO A C 1
ATOM 3966 O O . PRO A 1 514 ? 17.473 -9.438 -52.876 1.00 78.25 514 PRO A O 1
ATOM 3969 N N . GLN A 1 515 ? 19.003 -10.965 -52.245 1.00 84.06 515 GLN A N 1
ATOM 3970 C CA . GLN A 1 515 ? 18.039 -12.049 -52.076 1.00 84.06 515 GLN A CA 1
ATOM 3971 C C . GLN A 1 515 ? 17.503 -12.043 -50.641 1.00 84.06 515 GLN A C 1
ATOM 3973 O O . GLN A 1 515 ? 18.270 -11.991 -49.683 1.00 84.06 515 GLN A O 1
ATOM 3978 N N . LEU A 1 516 ? 16.181 -12.104 -50.481 1.00 85.62 516 LEU A N 1
ATOM 3979 C CA . LEU A 1 516 ? 15.540 -12.210 -49.170 1.00 85.62 516 LEU A CA 1
ATOM 3980 C C . LEU A 1 516 ? 15.609 -13.656 -48.667 1.00 85.62 516 LEU A C 1
ATOM 3982 O O . LEU A 1 516 ? 14.995 -14.541 -49.260 1.00 85.62 516 LEU A O 1
ATOM 3986 N N . LEU A 1 517 ? 16.345 -13.883 -47.578 1.00 86.44 517 LEU A N 1
ATOM 3987 C CA . LEU A 1 517 ? 16.517 -15.198 -46.952 1.00 86.44 517 LEU A CA 1
ATOM 3988 C C . LEU A 1 517 ? 15.529 -15.452 -45.806 1.00 86.44 517 LEU A C 1
ATOM 3990 O O . LEU A 1 517 ? 15.166 -16.601 -45.567 1.00 86.44 517 LEU A O 1
ATOM 3994 N N . ALA A 1 518 ? 15.109 -14.402 -45.097 1.00 88.81 518 ALA A N 1
ATOM 3995 C CA . ALA A 1 518 ? 14.111 -14.482 -44.030 1.00 88.81 518 ALA A CA 1
ATOM 3996 C C . ALA A 1 518 ? 13.389 -13.137 -43.866 1.00 88.81 518 ALA A C 1
ATOM 3998 O O . ALA A 1 518 ? 14.032 -12.092 -43.971 1.00 88.81 518 ALA A O 1
ATOM 3999 N N . ASP A 1 519 ? 12.085 -13.170 -43.588 1.00 89.31 519 ASP A N 1
ATOM 4000 C CA . ASP A 1 519 ? 11.263 -12.002 -43.243 1.00 89.31 519 ASP A CA 1
ATOM 4001 C C . ASP A 1 519 ? 10.249 -12.403 -42.168 1.00 89.31 519 ASP A C 1
ATOM 4003 O O . ASP A 1 519 ? 9.145 -12.881 -42.443 1.00 89.31 519 ASP A O 1
ATOM 4007 N N . LEU A 1 520 ? 10.686 -12.272 -40.918 1.00 89.00 520 LEU A N 1
ATOM 4008 C CA . LEU A 1 520 ? 10.064 -12.867 -39.747 1.00 89.00 520 LEU A CA 1
ATOM 4009 C C . LEU A 1 520 ? 9.534 -11.811 -38.788 1.00 89.00 520 LEU A C 1
ATOM 4011 O O . LEU A 1 520 ? 10.141 -10.760 -38.584 1.00 89.00 520 LEU A O 1
ATOM 4015 N N . ALA A 1 521 ? 8.451 -12.163 -38.105 1.00 90.00 521 ALA A N 1
ATOM 4016 C CA . ALA A 1 521 ? 7.930 -11.427 -36.967 1.00 90.00 521 ALA A CA 1
ATOM 4017 C C . ALA A 1 521 ? 7.492 -12.398 -35.865 1.00 90.00 521 ALA A C 1
ATOM 4019 O O . ALA A 1 521 ? 6.831 -13.400 -36.136 1.00 90.00 521 ALA A O 1
ATOM 4020 N N . VAL A 1 522 ? 7.880 -12.115 -34.622 1.00 90.19 522 VAL A N 1
ATOM 4021 C CA . VAL A 1 522 ? 7.571 -12.936 -33.442 1.00 90.19 522 VAL A CA 1
ATOM 4022 C C . VAL A 1 522 ? 7.253 -12.028 -32.264 1.00 90.19 522 VAL A C 1
ATOM 4024 O O . VAL A 1 522 ? 7.855 -10.969 -32.117 1.00 90.19 522 VAL A O 1
ATOM 4027 N N . GLY A 1 523 ? 6.350 -12.463 -31.389 1.00 89.44 523 GLY A N 1
ATOM 4028 C CA . GLY A 1 523 ? 6.037 -11.780 -30.138 1.00 89.44 523 GLY A CA 1
ATOM 4029 C C . GLY A 1 523 ? 4.832 -10.852 -30.244 1.00 89.44 523 GLY A C 1
ATOM 4030 O O . GLY A 1 523 ? 3.999 -11.005 -31.138 1.00 89.44 523 GLY A O 1
ATOM 4031 N N . VAL A 1 524 ? 4.739 -9.896 -29.323 1.00 87.69 524 VAL A N 1
ATOM 4032 C CA . VAL A 1 524 ? 3.629 -8.938 -29.222 1.00 87.69 524 VAL A CA 1
ATOM 4033 C C . VAL A 1 524 ? 4.118 -7.493 -29.294 1.00 87.69 524 VAL A C 1
ATOM 4035 O O . VAL A 1 524 ? 5.285 -7.210 -29.016 1.00 87.69 524 VAL A O 1
ATOM 4038 N N . LYS A 1 525 ? 3.232 -6.569 -29.683 1.00 82.12 525 LYS A N 1
ATOM 4039 C CA . LYS A 1 525 ? 3.568 -5.146 -29.853 1.00 82.12 525 LYS A CA 1
ATOM 4040 C C . LYS A 1 525 ? 3.989 -4.487 -28.545 1.00 82.12 525 LYS A C 1
ATOM 4042 O O . LYS A 1 525 ? 5.007 -3.799 -28.497 1.00 82.12 525 LYS A O 1
ATOM 4047 N N . SER A 1 526 ? 3.202 -4.675 -27.488 1.00 80.12 526 SER A N 1
ATOM 4048 C CA . SER A 1 526 ? 3.500 -4.123 -26.172 1.00 80.12 526 SER A CA 1
ATOM 4049 C C . SER A 1 526 ? 2.882 -4.974 -25.061 1.00 80.12 526 SER A C 1
ATOM 4051 O O . SER A 1 526 ? 2.103 -5.890 -25.309 1.00 80.12 526 SER A O 1
ATOM 4053 N N . TRP A 1 527 ? 3.226 -4.662 -23.812 1.00 79.75 527 TRP A N 1
ATOM 4054 C CA . TRP A 1 527 ? 2.595 -5.271 -22.642 1.00 79.75 527 TRP A CA 1
ATOM 4055 C C . TRP A 1 527 ? 1.096 -4.953 -22.565 1.00 79.75 527 TRP A C 1
ATOM 4057 O O . TRP A 1 527 ? 0.298 -5.820 -22.242 1.00 79.75 527 TRP A O 1
ATOM 4067 N N . LEU A 1 528 ? 0.702 -3.715 -22.869 1.00 79.94 528 LEU A N 1
ATOM 4068 C CA . LEU A 1 528 ? -0.694 -3.267 -22.776 1.00 79.94 528 LEU A CA 1
ATOM 4069 C C . LEU A 1 528 ? -1.480 -3.462 -24.081 1.00 79.94 528 LEU A C 1
ATOM 4071 O O . LEU A 1 528 ? -2.701 -3.357 -24.083 1.00 79.94 528 LEU A O 1
ATOM 4075 N N . GLU A 1 529 ? -0.791 -3.790 -25.169 1.00 80.00 529 GLU A N 1
ATOM 4076 C CA . GLU A 1 529 ? -1.357 -4.113 -26.477 1.00 80.00 529 GLU A CA 1
ATOM 4077 C C . GLU A 1 529 ? -0.755 -5.450 -26.936 1.00 80.00 529 GLU A C 1
ATOM 4079 O O . GLU A 1 529 ? 0.165 -5.470 -27.764 1.00 80.00 529 GLU A O 1
ATOM 4084 N N . PRO A 1 530 ? -1.224 -6.590 -26.389 1.00 81.31 530 PRO A N 1
ATOM 4085 C CA . PRO A 1 530 ? -0.641 -7.908 -26.637 1.00 81.31 530 PRO A CA 1
ATOM 4086 C C . PRO A 1 530 ? -1.012 -8.470 -28.025 1.00 81.31 530 PRO A C 1
ATOM 4088 O O . PRO A 1 530 ? -1.134 -9.680 -28.210 1.00 81.31 530 PRO A O 1
ATOM 4091 N N . GLU A 1 531 ? -1.218 -7.596 -29.009 1.00 85.50 531 GLU A N 1
ATOM 4092 C CA . GLU A 1 531 ? -1.435 -7.975 -30.399 1.00 85.50 531 GLU A CA 1
ATOM 4093 C C . GLU A 1 531 ? -0.140 -8.548 -30.991 1.00 85.50 531 GLU A C 1
ATOM 4095 O O . GLU A 1 531 ? 0.939 -8.004 -30.723 1.00 85.50 531 GLU A O 1
ATOM 4100 N N . PRO A 1 532 ? -0.213 -9.604 -31.822 1.00 87.44 532 PRO A N 1
ATOM 4101 C CA . PRO A 1 532 ? 0.966 -10.169 -32.459 1.00 87.44 532 PRO A CA 1
ATOM 4102 C C . PRO A 1 532 ? 1.748 -9.141 -33.283 1.00 87.44 532 PRO A C 1
ATOM 4104 O O . PRO A 1 532 ? 1.180 -8.313 -34.003 1.00 87.44 532 PRO A O 1
ATOM 4107 N N . VAL A 1 533 ? 3.075 -9.227 -33.218 1.00 87.88 533 VAL A N 1
ATOM 4108 C CA . VAL A 1 533 ? 3.946 -8.533 -34.167 1.00 87.88 533 VAL A CA 1
ATOM 4109 C C . VAL A 1 533 ? 3.804 -9.203 -35.531 1.00 87.88 533 VAL A C 1
ATOM 4111 O O . VAL A 1 533 ? 3.846 -10.423 -35.654 1.00 87.88 533 VAL A O 1
ATOM 4114 N N . THR A 1 534 ? 3.664 -8.388 -36.567 1.00 87.50 534 THR A N 1
ATOM 4115 C CA . THR A 1 534 ? 3.676 -8.788 -37.977 1.00 87.50 534 THR A CA 1
ATOM 4116 C C . THR A 1 534 ? 4.864 -8.125 -38.658 1.00 87.50 534 THR A C 1
ATOM 4118 O O . THR A 1 534 ? 5.428 -7.186 -38.104 1.00 87.50 534 THR A O 1
ATOM 4121 N N . THR A 1 535 ? 5.237 -8.533 -39.869 1.00 84.69 535 THR A N 1
ATOM 4122 C CA . THR A 1 535 ? 6.303 -7.861 -40.643 1.00 84.69 535 THR A CA 1
ATOM 4123 C C . THR A 1 535 ? 5.942 -6.422 -41.044 1.00 84.69 535 THR A C 1
ATOM 4125 O O . THR A 1 535 ? 6.820 -5.642 -41.393 1.00 84.69 535 THR A O 1
ATOM 4128 N N . ALA A 1 536 ? 4.667 -6.031 -40.917 1.00 85.62 536 ALA A N 1
ATOM 4129 C CA . ALA A 1 536 ? 4.178 -4.670 -41.145 1.00 85.62 536 ALA A CA 1
ATOM 4130 C C . ALA A 1 536 ? 4.021 -3.836 -39.857 1.00 85.62 536 ALA A C 1
ATOM 4132 O O . ALA A 1 536 ? 3.674 -2.657 -39.924 1.00 85.62 536 ALA A O 1
ATOM 4133 N N . THR A 1 537 ? 4.242 -4.425 -38.678 1.00 83.75 537 THR A N 1
ATOM 4134 C CA . THR A 1 537 ? 4.138 -3.708 -37.400 1.00 83.75 537 THR A CA 1
ATOM 4135 C C . THR A 1 537 ? 5.150 -2.563 -37.343 1.00 83.75 537 THR A C 1
ATOM 4137 O O . THR A 1 537 ? 6.334 -2.758 -37.596 1.00 83.75 537 THR A O 1
ATOM 4140 N N . THR A 1 538 ? 4.704 -1.367 -36.970 1.00 80.81 538 THR A N 1
ATOM 4141 C CA . THR A 1 538 ? 5.588 -0.214 -36.775 1.00 80.81 538 THR A CA 1
ATOM 4142 C C . THR A 1 538 ? 6.064 -0.141 -35.330 1.00 80.81 538 THR A C 1
ATOM 4144 O O . THR A 1 538 ? 5.253 -0.176 -34.406 1.00 80.81 538 THR A O 1
ATOM 4147 N N . PHE A 1 539 ? 7.374 0.007 -35.133 1.00 72.06 539 PHE A N 1
ATOM 4148 C CA . PHE A 1 539 ? 7.975 0.229 -33.819 1.00 72.06 539 PHE A CA 1
ATOM 4149 C C . PHE A 1 539 ? 8.410 1.683 -33.655 1.00 72.06 539 PHE A C 1
ATOM 4151 O O . PHE A 1 539 ? 8.962 2.288 -34.575 1.00 72.06 539 PHE A O 1
ATOM 4158 N N . ASN A 1 540 ? 8.227 2.223 -32.450 1.00 63.12 540 ASN A N 1
ATOM 4159 C CA . ASN A 1 540 ? 8.800 3.511 -32.077 1.00 63.12 540 ASN A CA 1
ATOM 4160 C C . ASN A 1 540 ? 10.320 3.351 -31.913 1.00 63.12 540 ASN A C 1
ATOM 4162 O O . ASN A 1 540 ? 10.798 2.832 -30.904 1.00 63.12 540 ASN A O 1
ATOM 4166 N N . LEU A 1 541 ? 11.085 3.777 -32.920 1.00 60.25 541 LEU A N 1
ATOM 4167 C CA . LEU A 1 541 ? 12.546 3.786 -32.870 1.00 60.25 541 LEU A CA 1
ATOM 4168 C C . LEU A 1 541 ? 13.020 4.993 -32.054 1.00 60.25 541 LEU A C 1
ATOM 4170 O O . LEU A 1 541 ? 12.929 6.131 -32.502 1.00 60.25 541 LEU A O 1
ATOM 4174 N N . LEU A 1 542 ? 13.526 4.730 -30.848 1.00 57.00 542 LEU A N 1
ATOM 4175 C CA . LEU A 1 542 ? 13.993 5.768 -29.922 1.00 57.00 542 LEU A CA 1
ATOM 4176 C C . LEU A 1 542 ? 15.325 6.403 -30.359 1.00 57.00 542 LEU A C 1
ATOM 4178 O O . LEU A 1 542 ? 15.592 7.555 -30.040 1.00 57.00 542 LEU A O 1
ATOM 4182 N N . ASP A 1 543 ? 16.174 5.655 -31.068 1.00 64.69 543 ASP A N 1
ATOM 4183 C CA . ASP A 1 543 ? 17.503 6.119 -31.467 1.00 64.69 543 ASP A CA 1
ATOM 4184 C C . ASP A 1 543 ? 17.922 5.501 -32.805 1.00 64.69 543 ASP A C 1
ATOM 4186 O O . ASP A 1 543 ? 18.376 4.356 -32.882 1.00 64.69 543 ASP A O 1
ATOM 4190 N N . LEU A 1 544 ? 17.771 6.290 -33.868 1.00 69.25 544 LEU A N 1
ATOM 4191 C CA . LEU A 1 544 ? 18.203 5.923 -35.211 1.00 69.25 544 LEU A CA 1
ATOM 4192 C C . LEU A 1 544 ? 19.705 6.081 -35.420 1.00 69.25 544 LEU A C 1
ATOM 4194 O O . LEU A 1 544 ? 20.178 5.642 -36.454 1.00 69.25 544 LEU A O 1
ATOM 4198 N N . SER A 1 545 ? 20.464 6.701 -34.511 1.00 70.31 545 SER A N 1
ATOM 4199 C CA . SER A 1 545 ? 21.898 6.944 -34.721 1.00 70.31 545 SER A CA 1
ATOM 4200 C C . SER A 1 545 ? 22.727 5.670 -34.546 1.00 70.31 545 SER A C 1
ATOM 4202 O O . SER A 1 545 ? 23.706 5.451 -35.260 1.00 70.31 545 SER A O 1
ATOM 4204 N N . LYS A 1 546 ? 22.297 4.777 -33.649 1.00 81.44 546 LYS A N 1
ATOM 4205 C CA . LYS A 1 546 ? 23.021 3.549 -33.289 1.00 81.44 546 LYS A CA 1
ATOM 4206 C C . LYS A 1 546 ? 23.226 2.611 -34.468 1.00 81.44 546 LYS A C 1
ATOM 4208 O O . LYS A 1 546 ? 24.328 2.104 -34.652 1.00 81.44 546 LYS A O 1
ATOM 4213 N N . LEU A 1 547 ? 22.182 2.395 -35.266 1.00 81.06 547 LEU A N 1
ATOM 4214 C CA . LEU A 1 547 ? 22.227 1.470 -36.396 1.00 81.06 547 LEU A CA 1
ATOM 4215 C C . LEU A 1 547 ? 23.193 1.952 -37.503 1.00 81.06 547 LEU A C 1
ATOM 4217 O O . LEU A 1 547 ? 24.109 1.201 -37.835 1.00 81.06 547 LEU A O 1
ATOM 4221 N N . PRO A 1 548 ? 23.092 3.186 -38.036 1.00 82.56 548 PRO A N 1
ATOM 4222 C CA . PRO A 1 548 ? 24.072 3.762 -38.952 1.00 82.56 548 PRO A CA 1
ATOM 4223 C C . PRO A 1 548 ? 25.498 3.750 -38.406 1.00 82.56 548 PRO A C 1
ATOM 4225 O O . PRO A 1 548 ? 26.417 3.440 -39.158 1.00 82.56 548 PRO A O 1
ATOM 4228 N N . LEU A 1 549 ? 25.700 4.055 -37.119 1.00 86.56 549 LEU A N 1
ATOM 4229 C CA . LEU A 1 549 ? 27.030 4.055 -36.507 1.00 86.56 549 LEU A CA 1
ATOM 4230 C C . LEU A 1 549 ? 27.621 2.641 -36.416 1.00 86.56 549 LEU A C 1
ATOM 4232 O O . LEU A 1 549 ? 28.778 2.435 -36.779 1.00 86.56 549 LEU A O 1
ATOM 4236 N N . ALA A 1 550 ? 26.828 1.654 -35.995 1.00 88.25 550 ALA A N 1
ATOM 4237 C CA . ALA A 1 550 ? 27.245 0.254 -35.973 1.00 88.25 550 ALA A CA 1
ATOM 4238 C C . ALA A 1 550 ? 27.560 -0.259 -37.386 1.00 88.25 550 ALA A C 1
ATOM 4240 O O . ALA A 1 550 ? 28.606 -0.866 -37.605 1.00 88.25 550 ALA A O 1
ATOM 4241 N N . LEU A 1 551 ? 26.701 0.050 -38.364 1.00 86.38 551 LEU A N 1
ATOM 4242 C CA . LEU A 1 551 ? 26.916 -0.294 -39.771 1.00 86.38 551 LEU A CA 1
ATOM 4243 C C . LEU A 1 551 ? 28.160 0.386 -40.350 1.00 86.38 551 LEU A C 1
ATOM 4245 O O . LEU A 1 551 ? 28.880 -0.232 -41.129 1.00 86.38 551 LEU A O 1
ATOM 4249 N N . ALA A 1 552 ? 28.436 1.638 -39.982 1.00 84.69 552 ALA A N 1
ATOM 4250 C CA . ALA A 1 552 ? 29.646 2.335 -40.406 1.00 84.69 552 ALA A CA 1
ATOM 4251 C C . ALA A 1 552 ? 30.903 1.625 -39.884 1.00 84.69 552 ALA A C 1
ATOM 4253 O O . ALA A 1 552 ? 31.828 1.386 -40.659 1.00 84.69 552 ALA A O 1
ATOM 4254 N N . LEU A 1 553 ? 30.915 1.223 -38.608 1.00 86.31 553 LEU A N 1
ATOM 4255 C CA . LEU A 1 553 ? 32.017 0.448 -38.033 1.00 86.31 553 LEU A CA 1
ATOM 4256 C C . LEU A 1 553 ? 32.162 -0.926 -38.697 1.00 86.31 553 LEU A C 1
ATOM 4258 O O . LEU A 1 553 ? 33.271 -1.295 -39.071 1.00 86.31 553 LEU A O 1
ATOM 4262 N N . LEU A 1 554 ? 31.063 -1.655 -38.912 1.00 86.56 554 LEU A N 1
ATOM 4263 C CA . LEU A 1 554 ? 31.092 -2.961 -39.582 1.00 86.56 554 LEU A CA 1
ATOM 4264 C C . LEU A 1 554 ? 31.583 -2.857 -41.030 1.00 86.56 554 LEU A C 1
ATOM 4266 O O . LEU A 1 554 ? 32.425 -3.644 -41.439 1.00 86.56 554 LEU A O 1
ATOM 4270 N N . LYS A 1 555 ? 31.185 -1.824 -41.782 1.00 83.12 555 LYS A N 1
ATOM 4271 C CA . LYS A 1 555 ? 31.732 -1.572 -43.127 1.00 83.12 555 LYS A CA 1
ATOM 4272 C C . LYS A 1 555 ? 33.232 -1.286 -43.116 1.00 83.12 555 LYS A C 1
ATOM 4274 O O . LYS A 1 555 ? 33.928 -1.633 -44.068 1.00 83.12 555 LYS A O 1
ATOM 4279 N N . LEU A 1 556 ? 33.742 -0.634 -42.070 1.00 82.88 556 LEU A N 1
ATOM 4280 C CA . LEU A 1 556 ? 35.183 -0.445 -41.897 1.00 82.88 556 LEU A CA 1
ATOM 4281 C C . LEU A 1 556 ? 35.882 -1.771 -41.583 1.00 82.88 556 LEU A C 1
ATOM 4283 O O . LEU A 1 556 ? 36.990 -1.981 -42.075 1.00 82.88 556 LEU A O 1
ATOM 4287 N N . VAL A 1 557 ? 35.230 -2.665 -40.835 1.00 84.62 557 VAL A N 1
ATOM 4288 C CA . VAL A 1 557 ? 35.711 -4.033 -40.600 1.00 84.62 557 VAL A CA 1
ATOM 4289 C C . VAL A 1 557 ? 35.749 -4.840 -41.896 1.00 84.62 557 VAL A C 1
ATOM 4291 O O . VAL A 1 557 ? 36.802 -5.374 -42.236 1.00 84.62 557 VAL A O 1
ATOM 4294 N N . ASP A 1 558 ? 34.668 -4.838 -42.675 1.00 79.88 558 ASP A N 1
ATOM 4295 C CA . ASP A 1 558 ? 34.588 -5.535 -43.967 1.00 79.88 558 ASP A CA 1
ATOM 4296 C C . ASP A 1 558 ? 35.627 -5.016 -44.969 1.00 79.88 558 ASP A C 1
ATOM 4298 O O . ASP A 1 558 ? 36.224 -5.774 -45.732 1.00 79.88 558 ASP A O 1
ATOM 4302 N N . ALA A 1 559 ? 35.894 -3.707 -44.948 1.00 78.00 559 ALA A N 1
ATOM 4303 C CA . ALA A 1 559 ? 36.933 -3.085 -45.764 1.00 78.00 559 ALA A CA 1
ATOM 4304 C C . ALA A 1 559 ? 38.366 -3.354 -45.254 1.00 78.00 559 ALA A C 1
ATOM 4306 O O . ALA A 1 559 ? 39.321 -2.830 -45.838 1.00 78.00 559 ALA A O 1
ATOM 4307 N N . GLY A 1 560 ? 38.528 -4.103 -44.157 1.00 79.44 560 GLY A N 1
ATOM 4308 C CA . GLY A 1 560 ? 39.813 -4.400 -43.518 1.00 79.44 560 GLY A CA 1
ATOM 4309 C C . GLY A 1 560 ? 40.497 -3.180 -42.893 1.00 79.44 560 GLY A C 1
ATOM 4310 O O . GLY A 1 560 ? 41.712 -3.181 -42.714 1.00 79.44 560 GLY A O 1
ATOM 4311 N N . ARG A 1 561 ? 39.743 -2.109 -42.615 1.00 78.44 561 ARG A N 1
ATOM 4312 C CA . ARG A 1 561 ? 40.247 -0.842 -42.056 1.00 78.44 561 ARG A CA 1
ATOM 4313 C C . ARG A 1 561 ? 40.135 -0.759 -40.534 1.00 78.44 561 ARG A C 1
ATOM 4315 O O . ARG A 1 561 ? 40.726 0.134 -39.939 1.00 78.44 561 ARG A O 1
ATOM 4322 N N . LEU A 1 562 ? 39.370 -1.658 -39.927 1.00 83.38 562 LEU A N 1
ATOM 4323 C CA . LEU A 1 562 ? 39.175 -1.796 -38.488 1.00 83.38 562 LEU A CA 1
ATOM 4324 C C . LEU A 1 562 ? 39.102 -3.292 -38.170 1.00 83.38 562 LEU A C 1
ATOM 4326 O O . LEU A 1 562 ? 38.559 -4.055 -38.964 1.00 83.38 562 LEU A O 1
ATOM 4330 N N . ARG A 1 563 ? 39.618 -3.745 -37.032 1.00 86.69 563 ARG A N 1
ATOM 4331 C CA . ARG A 1 563 ? 39.395 -5.117 -36.555 1.00 86.69 563 ARG A CA 1
ATOM 4332 C C . ARG A 1 563 ? 38.456 -5.089 -35.361 1.00 86.69 563 ARG A C 1
ATOM 4334 O O . ARG A 1 563 ? 38.524 -4.197 -34.522 1.00 86.69 563 ARG A O 1
ATOM 4341 N N . LEU A 1 564 ? 37.619 -6.116 -35.235 1.00 88.44 564 LEU A N 1
ATOM 4342 C CA . LEU A 1 564 ? 36.752 -6.290 -34.063 1.00 88.44 564 LEU A CA 1
ATOM 4343 C C . LEU A 1 564 ? 37.558 -6.371 -32.753 1.00 88.44 564 LEU A C 1
ATOM 4345 O O . LEU A 1 564 ? 37.113 -5.882 -31.717 1.00 88.44 564 LEU A O 1
ATOM 4349 N N . SER A 1 565 ? 38.769 -6.926 -32.813 1.00 87.81 565 SER A N 1
ATOM 4350 C CA . SER A 1 565 ? 39.693 -7.033 -31.683 1.00 87.81 565 SER A CA 1
ATOM 4351 C C . SER A 1 565 ? 40.429 -5.735 -31.342 1.00 87.81 565 SER A C 1
ATOM 4353 O O . SER A 1 565 ? 41.147 -5.708 -30.344 1.00 87.81 565 SER A O 1
ATOM 4355 N N . ASP A 1 566 ? 40.314 -4.677 -32.154 1.00 85.44 566 ASP A N 1
ATOM 4356 C CA . ASP A 1 566 ? 41.021 -3.430 -31.875 1.00 85.44 566 ASP A CA 1
ATOM 4357 C C . ASP A 1 566 ? 40.486 -2.807 -30.578 1.00 85.44 566 ASP A C 1
ATOM 4359 O O . ASP A 1 566 ? 39.275 -2.701 -30.349 1.00 85.44 566 ASP A O 1
ATOM 4363 N N . ALA A 1 567 ? 41.411 -2.412 -29.705 1.00 79.94 567 ALA A N 1
ATOM 4364 C CA . ALA A 1 567 ? 41.093 -1.760 -28.449 1.00 79.94 567 ALA A CA 1
ATOM 4365 C C . ALA A 1 567 ? 40.580 -0.336 -28.727 1.00 79.94 567 ALA A C 1
ATOM 4367 O O . ALA A 1 567 ? 41.254 0.456 -29.391 1.00 79.94 567 ALA A O 1
ATOM 4368 N N . LEU A 1 568 ? 39.425 0.021 -28.155 1.00 68.75 568 LEU A N 1
ATOM 4369 C CA . LEU A 1 568 ? 38.909 1.395 -28.153 1.00 68.75 568 LEU A CA 1
ATOM 4370 C C . LEU A 1 568 ? 39.939 2.463 -27.710 1.00 68.75 568 LEU A C 1
ATOM 4372 O O . LEU A 1 568 ? 39.917 3.552 -28.279 1.00 68.75 568 LEU A O 1
ATOM 4376 N N . PRO A 1 569 ? 40.864 2.189 -26.763 1.00 56.31 569 PRO A N 1
ATOM 4377 C CA . PRO A 1 569 ? 41.969 3.079 -26.383 1.00 56.31 569 PRO A CA 1
ATOM 4378 C C . PRO A 1 569 ? 42.854 3.592 -27.513 1.00 56.31 569 PRO A C 1
ATOM 4380 O O . PRO A 1 569 ? 43.454 4.653 -27.373 1.00 56.31 569 PRO A O 1
ATOM 4383 N N . GLY A 1 570 ? 42.954 2.855 -28.625 1.00 57.62 570 GLY A N 1
ATOM 4384 C CA . GLY A 1 570 ? 43.649 3.329 -29.823 1.00 57.62 570 GLY A CA 1
ATOM 4385 C C . GLY A 1 570 ? 42.916 4.471 -30.538 1.00 57.62 570 GLY A C 1
ATOM 4386 O O . GLY A 1 570 ? 43.485 5.079 -31.440 1.00 57.62 570 GLY A O 1
ATOM 4387 N N . LEU A 1 571 ? 41.670 4.758 -30.139 1.00 58.53 571 LEU A N 1
ATOM 4388 C CA . LEU A 1 571 ? 40.756 5.722 -30.754 1.00 58.53 571 LEU A CA 1
ATOM 4389 C C . LEU A 1 571 ? 40.202 6.762 -29.761 1.00 58.53 571 LEU A C 1
ATOM 4391 O O . LEU A 1 571 ? 39.833 7.844 -30.214 1.00 58.53 571 LEU A O 1
ATOM 4395 N N . LEU A 1 572 ? 40.135 6.458 -28.452 1.00 62.41 572 LEU A N 1
ATOM 4396 C CA . LEU A 1 572 ? 39.562 7.304 -27.387 1.00 62.41 572 LEU A CA 1
ATOM 4397 C C . LEU A 1 572 ? 40.298 7.104 -26.039 1.00 62.41 572 LEU A C 1
ATOM 4399 O O . LEU A 1 572 ? 40.469 5.960 -25.617 1.00 62.41 572 LEU A O 1
ATOM 4403 N N . PRO A 1 573 ? 40.697 8.159 -25.304 1.00 59.75 573 PRO A N 1
ATOM 4404 C CA . PRO A 1 573 ? 41.350 8.008 -23.999 1.00 59.75 573 PRO A CA 1
ATOM 4405 C C . PRO A 1 573 ? 40.357 7.536 -22.914 1.00 59.75 573 PRO A C 1
ATOM 4407 O O . PRO A 1 573 ? 39.333 8.180 -22.714 1.00 59.75 573 PRO A O 1
ATOM 4410 N N . GLY A 1 574 ? 40.655 6.448 -22.181 1.00 60.34 574 GLY A N 1
ATOM 4411 C CA . GLY A 1 574 ? 39.964 6.142 -20.908 1.00 60.34 574 GLY A CA 1
ATOM 4412 C C . GLY A 1 574 ? 39.602 4.684 -20.572 1.00 60.34 574 GLY A C 1
ATOM 4413 O O . GLY A 1 574 ? 39.241 4.434 -19.429 1.00 60.34 574 GLY A O 1
ATOM 4414 N N . GLN A 1 575 ? 39.694 3.706 -21.488 1.00 63.38 575 GLN A N 1
ATOM 4415 C CA . GLN A 1 575 ? 39.169 2.337 -21.241 1.00 63.38 575 GLN A CA 1
ATOM 4416 C C . GLN A 1 575 ? 40.057 1.204 -21.825 1.00 63.38 575 GLN A C 1
ATOM 4418 O O . GLN A 1 575 ? 39.669 0.596 -22.823 1.00 63.38 575 GLN A O 1
ATOM 4423 N N . PRO A 1 576 ? 41.246 0.892 -21.255 1.00 59.38 576 PRO A N 1
ATOM 4424 C CA . PRO A 1 576 ? 42.266 -0.008 -21.835 1.00 59.38 576 PRO A CA 1
ATOM 4425 C C . PRO A 1 576 ? 41.792 -1.408 -22.283 1.00 59.38 576 PRO A C 1
ATOM 4427 O O . PRO A 1 576 ? 42.429 -2.015 -23.138 1.00 59.38 576 PRO A O 1
ATOM 4430 N N . SER A 1 577 ? 40.692 -1.926 -21.729 1.00 75.75 577 SER A N 1
ATOM 4431 C CA . SER A 1 577 ? 40.226 -3.313 -21.897 1.00 75.75 577 SER A CA 1
ATOM 4432 C C . SER A 1 577 ? 38.990 -3.493 -22.797 1.00 75.75 577 SER A C 1
ATOM 4434 O O . SER A 1 577 ? 38.567 -4.625 -23.041 1.00 75.75 577 SER A O 1
ATOM 4436 N N . VAL A 1 578 ? 38.387 -2.413 -23.304 1.00 86.00 578 VAL A N 1
ATOM 4437 C CA . VAL A 1 578 ? 37.190 -2.485 -24.165 1.00 86.00 578 VAL A CA 1
ATOM 4438 C C . VAL A 1 578 ? 37.604 -2.504 -25.642 1.00 86.00 578 VAL A C 1
ATOM 4440 O O . VAL A 1 578 ? 38.412 -1.684 -26.074 1.00 86.00 578 VAL A O 1
ATOM 4443 N N . THR A 1 579 ? 37.043 -3.420 -26.436 1.00 89.88 579 THR A N 1
ATOM 4444 C CA . THR A 1 579 ? 37.303 -3.550 -27.883 1.00 89.88 579 THR A CA 1
ATOM 4445 C C . THR A 1 579 ? 36.103 -3.094 -28.711 1.00 89.88 579 THR A C 1
ATOM 4447 O O . THR A 1 579 ? 34.997 -2.934 -28.186 1.00 89.88 579 THR A O 1
ATOM 4450 N N . VAL A 1 580 ? 36.299 -2.924 -30.023 1.00 88.56 580 VAL A N 1
ATOM 4451 C CA . VAL A 1 580 ? 35.202 -2.675 -30.977 1.00 88.56 580 VAL A CA 1
ATOM 4452 C C . VAL A 1 580 ? 34.143 -3.777 -30.889 1.00 88.56 580 VAL A C 1
ATOM 4454 O O . VAL A 1 580 ? 32.951 -3.475 -30.857 1.00 88.56 580 VAL A O 1
ATOM 4457 N N . GLN A 1 581 ? 34.567 -5.040 -30.773 1.00 91.94 581 GLN A N 1
ATOM 4458 C CA . GLN A 1 581 ? 33.673 -6.175 -30.563 1.00 91.94 581 GLN A CA 1
ATOM 4459 C C . GLN A 1 581 ? 32.830 -5.983 -29.310 1.00 91.94 581 GLN A C 1
ATOM 4461 O O . GLN A 1 581 ? 31.613 -6.070 -29.399 1.00 91.94 581 GLN A O 1
ATOM 4466 N N . HIS A 1 582 ? 33.453 -5.659 -28.171 1.00 91.88 582 HIS A N 1
ATOM 4467 C CA . HIS A 1 582 ? 32.736 -5.490 -26.909 1.00 91.88 582 HIS A CA 1
ATOM 4468 C C . HIS A 1 582 ? 31.655 -4.407 -26.979 1.00 91.88 582 HIS A C 1
ATOM 4470 O O . HIS A 1 582 ? 30.584 -4.566 -26.393 1.00 91.88 582 HIS A O 1
ATOM 4476 N N . VAL A 1 583 ? 31.916 -3.312 -27.697 1.00 90.19 583 VAL A N 1
ATOM 4477 C CA . VAL A 1 583 ? 30.916 -2.260 -27.921 1.00 90.19 583 VAL A CA 1
ATOM 4478 C C . VAL A 1 583 ? 29.793 -2.772 -28.822 1.00 90.19 583 VAL A C 1
ATOM 4480 O O . VAL A 1 583 ? 28.631 -2.700 -28.434 1.00 90.19 583 VAL A O 1
ATOM 4483 N N . LEU A 1 584 ? 30.123 -3.335 -29.991 1.00 90.19 584 LEU A N 1
ATOM 4484 C CA . LEU A 1 584 ? 29.134 -3.800 -30.972 1.00 90.19 584 LEU A CA 1
ATOM 4485 C C . LEU A 1 584 ? 28.262 -4.953 -30.453 1.00 90.19 584 LEU A C 1
ATOM 4487 O O . LEU A 1 584 ? 27.084 -5.022 -30.791 1.00 90.19 584 LEU A O 1
ATOM 4491 N N . SER A 1 585 ? 28.809 -5.832 -29.611 1.00 89.31 585 SER A N 1
ATOM 4492 C CA . SER A 1 585 ? 28.081 -6.955 -29.013 1.00 89.31 585 SER A CA 1
ATOM 4493 C C . SER A 1 585 ? 27.433 -6.624 -27.669 1.00 89.31 585 SER A C 1
ATOM 4495 O O . SER A 1 585 ? 26.891 -7.519 -27.029 1.00 89.31 585 SER A O 1
ATOM 4497 N N . HIS A 1 586 ? 27.490 -5.372 -27.206 1.00 90.19 586 HIS A N 1
ATOM 4498 C CA . HIS A 1 586 ? 26.998 -4.964 -25.889 1.00 90.19 586 HIS A CA 1
ATOM 4499 C C . HIS A 1 586 ? 27.597 -5.743 -24.702 1.00 90.19 586 HIS A C 1
ATOM 4501 O O . HIS A 1 586 ? 26.925 -6.000 -23.705 1.00 90.19 586 HIS A O 1
ATOM 4507 N N . THR A 1 587 ? 28.875 -6.105 -24.783 1.00 91.56 587 THR A N 1
ATOM 4508 C CA . THR A 1 587 ? 29.621 -6.799 -23.718 1.00 91.56 587 THR A CA 1
ATOM 4509 C C . THR A 1 587 ? 30.708 -5.918 -23.095 1.00 91.56 587 THR A C 1
ATOM 4511 O O . THR A 1 587 ? 31.568 -6.406 -22.374 1.00 91.56 587 THR A O 1
ATOM 4514 N N . ALA A 1 588 ? 30.680 -4.602 -23.324 1.00 88.69 588 ALA A N 1
ATOM 4515 C CA . ALA A 1 588 ? 31.670 -3.653 -22.800 1.00 88.69 588 ALA A CA 1
ATOM 4516 C C . ALA A 1 588 ? 31.629 -3.432 -21.274 1.00 88.69 588 ALA A C 1
ATOM 4518 O O . ALA A 1 588 ? 32.525 -2.788 -20.738 1.00 88.69 588 ALA A O 1
ATOM 4519 N N . GLY A 1 589 ? 30.587 -3.894 -20.571 1.00 87.00 589 GLY A N 1
ATOM 4520 C CA . GLY A 1 589 ? 30.433 -3.667 -19.126 1.00 87.00 589 GLY A CA 1
ATOM 4521 C C . GLY A 1 589 ? 30.008 -2.239 -18.738 1.00 87.00 589 GLY A C 1
ATOM 4522 O O . GLY A 1 589 ? 29.932 -1.918 -17.556 1.00 87.00 589 GLY A O 1
ATOM 4523 N N . LEU A 1 590 ? 29.693 -1.373 -19.710 1.00 85.94 590 LEU A N 1
ATOM 4524 C CA . LEU A 1 590 ? 29.329 0.042 -19.515 1.00 85.94 590 LEU A CA 1
ATOM 4525 C C . LEU A 1 590 ? 27.809 0.280 -19.539 1.00 85.94 590 LEU A C 1
ATOM 4527 O O . LEU A 1 590 ? 27.332 1.258 -20.113 1.00 85.94 590 LEU A O 1
ATOM 4531 N N . TRP A 1 591 ? 27.039 -0.633 -18.946 1.00 80.31 591 TRP A N 1
ATOM 4532 C CA . TRP A 1 591 ? 25.570 -0.677 -19.015 1.00 80.31 591 TRP A CA 1
ATOM 4533 C C . TRP A 1 591 ? 24.845 0.139 -17.937 1.00 80.31 591 TRP A C 1
ATOM 4535 O O . TRP A 1 591 ? 23.614 0.120 -17.875 1.00 80.31 591 TRP A O 1
ATOM 4545 N N . LYS A 1 592 ? 25.581 0.874 -17.095 1.00 76.44 592 LYS A N 1
ATOM 4546 C CA . LYS A 1 592 ? 24.980 1.792 -16.120 1.00 76.44 592 LYS A CA 1
ATOM 4547 C C . LYS A 1 592 ? 24.161 2.873 -16.843 1.00 76.44 592 LYS A C 1
ATOM 4549 O O . LYS A 1 592 ? 24.612 3.375 -17.872 1.00 76.44 592 LYS A O 1
ATOM 4554 N N . PRO A 1 593 ? 22.979 3.239 -16.316 1.00 63.56 593 PRO A N 1
ATOM 4555 C CA . PRO A 1 593 ? 22.050 4.101 -17.036 1.00 63.56 593 PRO A CA 1
ATOM 4556 C C . PRO A 1 593 ? 22.552 5.527 -17.238 1.00 63.56 593 PRO A C 1
ATOM 4558 O O . PRO A 1 593 ? 22.368 6.098 -18.312 1.00 63.56 593 PRO A O 1
ATOM 4561 N N . LEU A 1 594 ? 23.247 6.077 -16.244 1.00 70.56 594 LEU A N 1
ATOM 4562 C CA . LEU A 1 594 ? 23.865 7.394 -16.320 1.00 70.56 594 LEU A CA 1
ATOM 4563 C C . LEU A 1 594 ? 25.347 7.301 -15.930 1.00 70.56 594 LEU A C 1
ATOM 4565 O O . LEU A 1 594 ? 25.670 6.669 -14.917 1.00 70.56 594 LEU A O 1
ATOM 4569 N N . PRO A 1 595 ? 26.248 7.913 -16.715 1.00 73.69 595 PRO A N 1
ATOM 4570 C CA . PRO A 1 595 ? 27.632 8.117 -16.316 1.00 73.69 595 PRO A CA 1
ATOM 4571 C C . PRO A 1 595 ? 27.742 8.977 -15.042 1.00 73.69 595 PRO A C 1
ATOM 4573 O O . PRO A 1 595 ? 26.905 9.859 -14.828 1.00 73.69 595 PRO A O 1
ATOM 4576 N N . PRO A 1 596 ? 28.777 8.784 -14.203 1.00 69.62 596 PRO A N 1
ATOM 4577 C CA . PRO A 1 596 ? 29.020 9.641 -13.046 1.00 69.62 596 PRO A CA 1
ATOM 4578 C C . PRO A 1 596 ? 29.182 11.112 -13.459 1.00 69.62 596 PRO A C 1
ATOM 4580 O O . PRO A 1 596 ? 29.877 11.411 -14.427 1.00 69.62 596 PRO A O 1
ATOM 4583 N N . GLY A 1 597 ? 28.570 12.031 -12.706 1.00 68.75 597 GLY A N 1
ATOM 4584 C CA . GLY A 1 597 ? 28.698 13.479 -12.927 1.00 68.75 597 GLY A CA 1
ATOM 4585 C C . GLY A 1 597 ? 27.692 14.096 -13.908 1.00 68.75 597 GLY A C 1
ATOM 4586 O O . GLY A 1 597 ? 27.670 15.318 -14.048 1.00 68.75 597 GLY A O 1
ATOM 4587 N N . VAL A 1 598 ? 26.830 13.293 -14.542 1.00 67.44 598 VAL A N 1
ATOM 4588 C CA . VAL A 1 598 ? 25.718 13.782 -15.374 1.00 67.44 598 VAL A CA 1
ATOM 4589 C C . VAL A 1 598 ? 24.474 13.952 -14.502 1.00 67.44 598 VAL A C 1
ATOM 4591 O O . VAL A 1 598 ? 23.979 12.987 -13.925 1.00 67.44 598 VAL A O 1
ATOM 4594 N N . ALA A 1 599 ? 23.973 15.182 -14.399 1.00 61.31 599 ALA A N 1
ATOM 4595 C CA . ALA A 1 599 ? 22.936 15.579 -13.446 1.00 61.31 599 ALA A CA 1
ATOM 4596 C C . ALA A 1 599 ? 21.736 16.307 -14.077 1.00 61.31 599 ALA A C 1
ATOM 4598 O O . ALA A 1 599 ? 20.801 16.666 -13.363 1.00 61.31 599 ALA A O 1
ATOM 4599 N N . ASN A 1 600 ? 21.752 16.592 -15.383 1.00 57.09 600 ASN A N 1
ATOM 4600 C CA . ASN A 1 600 ? 20.634 17.249 -16.064 1.00 57.09 600 ASN A CA 1
ATOM 4601 C C . ASN A 1 600 ? 20.604 16.971 -17.573 1.00 57.09 600 ASN A C 1
ATOM 4603 O O . ASN A 1 600 ? 21.631 16.670 -18.185 1.00 57.09 600 ASN A O 1
ATOM 4607 N N . LEU A 1 601 ? 19.432 17.178 -18.175 1.00 53.00 601 LEU A N 1
ATOM 4608 C CA . LEU A 1 601 ? 19.194 17.029 -19.609 1.00 53.00 601 LEU A CA 1
ATOM 4609 C C . LEU A 1 601 ? 20.175 17.819 -20.492 1.00 53.00 601 LEU A C 1
ATOM 4611 O O . LEU A 1 601 ? 20.598 17.319 -21.528 1.00 53.00 601 LEU A O 1
ATOM 4615 N N . LYS A 1 602 ? 20.600 19.025 -20.087 1.00 62.25 602 LYS A N 1
ATOM 4616 C CA . LYS A 1 602 ? 21.570 19.817 -20.866 1.00 62.25 602 LYS A CA 1
ATOM 4617 C C . LYS A 1 602 ? 22.912 19.092 -20.990 1.00 62.25 602 LYS A C 1
ATOM 4619 O O . LYS A 1 602 ? 23.488 19.079 -22.069 1.00 62.25 602 LYS A O 1
ATOM 4624 N N . GLN A 1 603 ? 23.395 18.491 -19.904 1.00 66.56 603 GLN A N 1
ATOM 4625 C CA . GLN A 1 603 ? 24.606 17.668 -19.931 1.00 66.56 603 GLN A CA 1
ATOM 4626 C C . GLN A 1 603 ? 24.392 16.390 -20.741 1.00 66.56 603 GLN A C 1
ATOM 4628 O O . GLN A 1 603 ? 25.289 15.996 -21.471 1.00 66.56 603 GLN A O 1
ATOM 4633 N N . LEU A 1 604 ? 23.206 15.777 -20.652 1.00 63.06 604 LEU A N 1
ATOM 4634 C CA . LEU A 1 604 ? 22.863 14.564 -21.399 1.00 63.06 604 LEU A CA 1
ATOM 4635 C C . LEU A 1 604 ? 22.798 14.788 -22.918 1.00 63.06 604 LEU A C 1
ATOM 4637 O O . LEU A 1 604 ? 23.106 13.876 -23.681 1.00 63.06 604 LEU A O 1
ATOM 4641 N N . LEU A 1 605 ? 22.405 15.987 -23.351 1.00 67.69 605 LEU A N 1
ATOM 4642 C CA . LEU A 1 605 ? 22.334 16.386 -24.759 1.00 67.69 605 LEU A CA 1
ATOM 4643 C C . LEU A 1 605 ? 23.661 16.950 -25.301 1.00 67.69 605 LEU A C 1
ATOM 4645 O O . LEU A 1 605 ? 23.779 17.167 -26.508 1.00 67.69 605 LEU A O 1
ATOM 4649 N N . ASP A 1 606 ? 24.658 17.183 -24.443 1.00 78.56 606 ASP A N 1
ATOM 4650 C CA . ASP A 1 606 ? 25.981 17.651 -24.852 1.00 78.56 606 ASP A CA 1
ATOM 4651 C C . ASP A 1 606 ? 26.915 16.468 -25.132 1.00 78.56 606 ASP A C 1
ATOM 4653 O O . ASP A 1 606 ? 27.284 15.701 -24.239 1.00 78.56 606 ASP A O 1
ATOM 4657 N N . PHE A 1 607 ? 27.306 16.320 -26.399 1.00 82.44 607 PHE A N 1
ATOM 4658 C CA . PHE A 1 607 ? 28.070 15.161 -26.855 1.00 82.44 607 PHE A CA 1
ATOM 4659 C C . PHE A 1 607 ? 29.425 15.021 -26.153 1.00 82.44 607 PHE A C 1
ATOM 4661 O O . PHE A 1 607 ? 29.793 13.916 -25.759 1.00 82.44 607 PHE A O 1
ATOM 4668 N N . GLU A 1 608 ? 30.165 16.119 -25.992 1.00 85.69 608 GLU A N 1
ATOM 4669 C CA . GLU A 1 608 ? 31.516 16.080 -25.421 1.00 85.69 608 GLU A CA 1
ATOM 4670 C C . GLU A 1 608 ? 31.471 15.789 -23.915 1.00 85.69 608 GLU A C 1
ATOM 4672 O O . GLU A 1 608 ? 32.236 14.960 -23.418 1.00 85.69 608 GLU A O 1
ATOM 4677 N N . THR A 1 609 ? 30.517 16.392 -23.199 1.00 82.12 609 THR A N 1
ATOM 4678 C CA . THR A 1 609 ? 30.273 16.126 -21.775 1.00 82.12 609 THR A CA 1
ATOM 4679 C C . THR A 1 609 ? 29.897 14.664 -21.549 1.00 82.12 609 THR A C 1
ATOM 4681 O O . THR A 1 609 ? 30.471 14.005 -20.678 1.00 82.12 609 THR A O 1
ATOM 4684 N N . MET A 1 610 ? 28.976 14.124 -22.353 1.00 83.19 610 MET A N 1
ATOM 4685 C CA . MET A 1 610 ? 28.569 12.723 -22.246 1.00 83.19 610 MET A CA 1
ATOM 4686 C C . MET A 1 610 ? 29.690 11.759 -22.600 1.00 83.19 610 MET A C 1
ATOM 4688 O O . MET A 1 610 ? 29.896 10.784 -21.880 1.00 83.19 610 MET A O 1
ATOM 4692 N N . LEU A 1 611 ? 30.436 12.021 -23.674 1.00 85.94 611 LEU A N 1
ATOM 4693 C CA . LEU A 1 611 ? 31.558 11.177 -24.066 1.00 85.94 611 LEU A CA 1
ATOM 4694 C C . LEU A 1 611 ? 32.623 11.130 -22.963 1.00 85.94 611 LEU A C 1
ATOM 4696 O O . LEU A 1 611 ? 33.056 10.041 -22.589 1.00 85.94 611 LEU A O 1
ATOM 4700 N N . ALA A 1 612 ? 32.995 12.280 -22.396 1.00 86.25 612 ALA A N 1
ATOM 4701 C CA . ALA A 1 612 ? 33.949 12.350 -21.293 1.00 86.25 612 ALA A CA 1
ATOM 4702 C C . ALA A 1 612 ? 33.463 11.560 -20.067 1.00 86.25 612 ALA A C 1
ATOM 4704 O O . ALA A 1 612 ? 34.219 10.775 -19.491 1.00 86.25 612 ALA A O 1
ATOM 4705 N N . ALA A 1 613 ? 32.186 11.704 -19.705 1.00 85.44 613 ALA A N 1
ATOM 4706 C CA . ALA A 1 613 ? 31.607 10.995 -18.572 1.00 85.44 613 ALA A CA 1
ATOM 4707 C C . ALA A 1 613 ? 31.525 9.474 -18.815 1.00 85.44 613 ALA A C 1
ATOM 4709 O O . ALA A 1 613 ? 31.830 8.678 -17.923 1.00 85.44 613 ALA A O 1
ATOM 4710 N N . VAL A 1 614 ? 31.163 9.045 -20.031 1.00 86.81 614 VAL A N 1
ATOM 4711 C CA . VAL A 1 614 ? 31.157 7.628 -20.436 1.00 86.81 614 VAL A CA 1
ATOM 4712 C C . VAL A 1 614 ? 32.565 7.039 -20.364 1.00 86.81 614 VAL A C 1
ATOM 4714 O O . VAL A 1 614 ? 32.738 5.953 -19.817 1.00 86.81 614 VAL A O 1
ATOM 4717 N N . LEU A 1 615 ? 33.576 7.748 -20.869 1.00 84.50 615 LEU A N 1
ATOM 4718 C CA . LEU A 1 615 ? 34.964 7.279 -20.852 1.00 84.50 615 LEU A CA 1
ATOM 4719 C C . LEU A 1 615 ? 35.524 7.187 -19.428 1.00 84.50 615 LEU A C 1
ATOM 4721 O O . LEU A 1 615 ? 36.232 6.230 -19.124 1.00 84.50 615 LEU A O 1
ATOM 4725 N N . ALA A 1 616 ? 35.152 8.116 -18.545 1.00 84.31 616 ALA A N 1
ATOM 4726 C CA . ALA A 1 616 ? 35.522 8.101 -17.130 1.00 84.31 616 ALA A CA 1
ATOM 4727 C C . ALA A 1 616 ? 34.723 7.089 -16.284 1.00 84.31 616 ALA A C 1
ATOM 4729 O O . ALA A 1 616 ? 35.045 6.864 -15.115 1.00 84.31 616 ALA A O 1
ATOM 4730 N N . SER A 1 617 ? 33.667 6.482 -16.837 1.00 83.19 617 SER A N 1
ATOM 4731 C CA . SER A 1 617 ? 32.811 5.561 -16.090 1.00 83.19 617 SER A CA 1
ATOM 4732 C C . SER A 1 617 ? 33.541 4.249 -15.788 1.00 83.19 617 SER A C 1
ATOM 4734 O O . SER A 1 617 ? 34.049 3.606 -16.706 1.00 83.19 617 SER A O 1
ATOM 4736 N N . PRO A 1 618 ? 33.552 3.766 -14.534 1.00 81.94 618 PRO A N 1
ATOM 4737 C CA . PRO A 1 618 ? 34.098 2.448 -14.244 1.00 81.94 618 PRO A CA 1
ATOM 4738 C C . PRO A 1 618 ? 33.245 1.369 -14.920 1.00 81.94 618 PRO A C 1
ATOM 4740 O O . PRO A 1 618 ? 32.010 1.421 -14.855 1.00 81.94 618 PRO A O 1
ATOM 4743 N N . VAL A 1 619 ? 33.898 0.371 -15.523 1.00 83.88 619 VAL A N 1
ATOM 4744 C CA . VAL A 1 619 ? 33.209 -0.825 -16.023 1.00 83.88 619 VAL A CA 1
ATOM 4745 C C . VAL A 1 619 ? 32.498 -1.514 -14.860 1.00 83.88 619 VAL A C 1
ATOM 4747 O O . VAL A 1 619 ? 33.083 -1.755 -13.806 1.00 83.88 619 VAL A O 1
ATOM 4750 N N . ALA A 1 620 ? 31.202 -1.771 -15.019 1.00 83.12 620 ALA A N 1
ATOM 4751 C CA . ALA A 1 620 ? 30.402 -2.429 -13.992 1.00 83.12 620 ALA A CA 1
ATOM 4752 C C . ALA A 1 620 ? 30.730 -3.926 -13.894 1.00 83.12 620 ALA A C 1
ATOM 4754 O O . ALA A 1 620 ? 30.629 -4.511 -12.821 1.00 83.12 620 ALA A O 1
ATOM 4755 N N . GLU A 1 621 ? 31.134 -4.524 -15.014 1.00 85.50 621 GLU A N 1
ATOM 4756 C CA . GLU A 1 621 ? 31.540 -5.921 -15.154 1.00 85.50 621 GLU A CA 1
ATOM 4757 C C . GLU A 1 621 ? 32.738 -5.994 -16.120 1.00 85.50 621 GLU A C 1
ATOM 4759 O O . GLU A 1 621 ? 32.886 -5.100 -16.962 1.00 85.50 621 GLU A O 1
ATOM 4764 N N . PRO A 1 622 ? 33.593 -7.030 -16.035 1.00 88.19 622 PRO A N 1
ATOM 4765 C CA . PRO A 1 622 ? 34.689 -7.210 -16.982 1.00 88.19 622 PRO A CA 1
ATOM 4766 C C . PRO A 1 622 ? 34.186 -7.257 -18.441 1.00 88.19 622 PRO A C 1
ATOM 4768 O O . PRO A 1 622 ? 33.179 -7.920 -18.709 1.00 88.19 622 PRO A O 1
ATOM 4771 N N . PRO A 1 623 ? 34.861 -6.598 -19.403 1.00 88.44 623 PRO A N 1
ATOM 4772 C CA . PRO A 1 623 ? 34.478 -6.682 -20.809 1.00 88.44 623 PRO A CA 1
ATOM 4773 C C . PRO A 1 623 ? 34.467 -8.132 -21.317 1.00 88.44 623 PRO A C 1
ATOM 4775 O O . PRO A 1 623 ? 35.362 -8.910 -20.999 1.00 88.44 623 PRO A O 1
ATOM 4778 N N . GLY A 1 624 ? 33.439 -8.499 -22.084 1.00 87.38 624 GLY A N 1
ATOM 4779 C CA . GLY A 1 624 ? 33.221 -9.861 -22.581 1.00 87.38 624 GLY A CA 1
ATOM 4780 C C . GLY A 1 624 ? 32.490 -10.800 -21.611 1.00 87.38 624 GLY A C 1
ATOM 4781 O O . GLY A 1 624 ? 32.091 -11.881 -22.028 1.00 87.38 624 GLY A O 1
ATOM 4782 N N . TYR A 1 625 ? 32.266 -10.398 -20.352 1.00 87.19 625 TYR A N 1
ATOM 4783 C CA . TYR A 1 625 ? 31.655 -11.257 -19.328 1.00 87.19 625 TYR A CA 1
ATOM 4784 C C . TYR A 1 625 ? 30.184 -11.596 -19.605 1.00 87.19 625 TYR A C 1
ATOM 4786 O O . TYR A 1 625 ? 29.790 -12.758 -19.552 1.00 87.19 625 TYR A O 1
ATOM 4794 N N . ALA A 1 626 ? 29.364 -10.583 -19.890 1.00 83.31 626 ALA A N 1
ATOM 4795 C CA . ALA A 1 626 ? 27.935 -10.746 -20.129 1.00 83.31 626 ALA A CA 1
ATOM 4796 C C . ALA A 1 626 ? 27.438 -9.740 -21.168 1.00 83.31 626 ALA A C 1
ATOM 4798 O O . ALA A 1 626 ? 27.906 -8.599 -21.228 1.00 83.31 626 ALA A O 1
ATOM 4799 N N . GLN A 1 627 ? 26.460 -10.156 -21.973 1.00 83.44 627 GLN A N 1
ATOM 4800 C CA . GLN A 1 627 ? 25.765 -9.265 -22.893 1.00 83.44 627 GLN A CA 1
ATOM 4801 C C . GLN A 1 627 ? 24.717 -8.461 -22.121 1.00 83.44 627 GLN A C 1
ATOM 4803 O O . GLN A 1 627 ? 23.706 -8.996 -21.669 1.00 83.44 627 GLN A O 1
ATOM 4808 N N . ARG A 1 628 ? 24.957 -7.158 -21.966 1.00 77.62 628 ARG A N 1
ATOM 4809 C CA . ARG A 1 628 ? 24.028 -6.222 -21.328 1.00 77.62 628 ARG A CA 1
ATOM 4810 C C . ARG A 1 628 ? 23.922 -4.956 -22.156 1.00 77.62 628 ARG A C 1
ATOM 4812 O O . ARG A 1 628 ? 24.899 -4.232 -22.349 1.00 77.62 628 ARG A O 1
ATOM 4819 N N . TYR A 1 629 ? 22.707 -4.669 -22.611 1.00 77.81 629 TYR A N 1
ATOM 4820 C CA . TYR A 1 629 ? 22.438 -3.523 -23.467 1.00 77.81 629 TYR A CA 1
ATOM 4821 C C . TYR A 1 629 ? 22.807 -2.200 -22.777 1.00 77.81 629 TYR A C 1
ATOM 4823 O O . TYR A 1 629 ? 22.136 -1.736 -21.853 1.00 77.81 629 TYR A O 1
ATOM 4831 N N . HIS A 1 630 ? 23.883 -1.567 -23.241 1.00 80.00 630 HIS A N 1
ATOM 4832 C CA . HIS A 1 630 ? 24.380 -0.307 -22.694 1.00 80.00 630 HIS A CA 1
ATOM 4833 C C . HIS A 1 630 ? 23.826 0.894 -23.470 1.00 80.00 630 HIS A C 1
ATOM 4835 O O . HIS A 1 630 ? 24.511 1.569 -24.239 1.00 80.00 630 HIS A O 1
ATOM 4841 N N . HIS A 1 631 ? 22.532 1.130 -23.250 1.00 74.81 631 HIS A N 1
ATOM 4842 C CA . HIS A 1 631 ? 21.698 2.111 -23.945 1.00 74.81 631 HIS A CA 1
ATOM 4843 C C . HIS A 1 631 ? 22.318 3.507 -24.079 1.00 74.81 631 HIS A C 1
ATOM 4845 O O . HIS A 1 631 ? 22.223 4.080 -25.165 1.00 74.81 631 HIS A O 1
ATOM 4851 N N . THR A 1 632 ? 22.949 4.027 -23.022 1.00 77.00 632 THR A N 1
ATOM 4852 C CA . THR A 1 632 ? 23.525 5.378 -23.005 1.00 77.00 632 THR A CA 1
ATOM 4853 C C . THR A 1 632 ? 24.894 5.418 -23.671 1.00 77.00 632 THR A C 1
ATOM 4855 O O . THR A 1 632 ? 25.114 6.228 -24.560 1.00 77.00 632 THR A O 1
ATOM 4858 N N . SER A 1 633 ? 25.820 4.527 -23.308 1.00 85.12 633 SER A N 1
ATOM 4859 C CA . SER A 1 633 ? 27.214 4.609 -23.768 1.00 85.12 633 SER A CA 1
ATOM 4860 C C . SER A 1 633 ? 27.426 4.146 -25.214 1.00 85.12 633 SER A C 1
ATOM 4862 O O . SER A 1 633 ? 28.333 4.648 -25.870 1.00 85.12 633 SER A O 1
ATOM 4864 N N . PHE A 1 634 ? 26.603 3.230 -25.745 1.00 88.31 634 PHE A N 1
ATOM 4865 C CA . PHE A 1 634 ? 26.814 2.640 -27.077 1.00 88.31 634 PHE A CA 1
ATOM 4866 C C . PHE A 1 634 ? 26.930 3.684 -28.192 1.00 88.31 634 PHE A C 1
ATOM 4868 O O . PHE A 1 634 ? 27.910 3.685 -28.935 1.00 88.31 634 PHE A O 1
ATOM 4875 N N . GLY A 1 635 ? 25.954 4.594 -28.283 1.00 85.38 635 GLY A N 1
ATOM 4876 C CA . GLY A 1 635 ? 25.918 5.612 -29.336 1.00 85.38 635 GLY A CA 1
ATOM 4877 C C . GLY A 1 635 ? 27.144 6.523 -29.287 1.00 85.38 635 GLY A C 1
ATOM 4878 O O . GLY A 1 635 ? 27.796 6.720 -30.309 1.00 85.38 635 GLY A O 1
ATOM 4879 N N . TYR A 1 636 ? 27.516 6.996 -28.092 1.00 85.75 636 TYR A N 1
ATOM 4880 C CA . TYR A 1 636 ? 28.692 7.848 -27.899 1.00 85.75 636 TYR A CA 1
ATOM 4881 C C . TYR A 1 636 ? 29.993 7.140 -28.275 1.00 85.75 636 TYR A C 1
ATOM 4883 O O . TYR A 1 636 ? 30.807 7.717 -28.991 1.00 85.75 636 TYR A O 1
ATOM 4891 N N . LEU A 1 637 ? 30.177 5.883 -27.861 1.00 87.94 637 LEU A N 1
ATOM 4892 C CA . LEU A 1 637 ? 31.382 5.115 -28.183 1.00 87.94 637 LEU A CA 1
ATOM 4893 C C . LEU A 1 637 ? 31.496 4.847 -29.689 1.00 87.94 637 LEU A C 1
ATOM 4895 O O . LEU A 1 637 ? 32.562 5.059 -30.267 1.00 87.94 637 LEU A O 1
ATOM 4899 N N . CYS A 1 638 ? 30.404 4.441 -30.345 1.00 87.62 638 CYS A N 1
ATOM 4900 C CA . CYS A 1 638 ? 30.409 4.222 -31.790 1.00 87.62 638 CYS A CA 1
ATOM 4901 C C . CYS A 1 638 ? 30.613 5.527 -32.572 1.00 87.62 638 CYS A C 1
ATOM 4903 O O . CYS A 1 638 ? 31.389 5.551 -33.527 1.00 87.62 638 CYS A O 1
ATOM 4905 N N . ALA A 1 639 ? 29.963 6.619 -32.160 1.00 84.75 639 ALA A N 1
ATOM 4906 C CA . ALA A 1 639 ? 30.114 7.934 -32.779 1.00 84.75 639 ALA A CA 1
ATOM 4907 C C . ALA A 1 639 ? 31.539 8.467 -32.641 1.00 84.75 639 ALA A C 1
ATOM 4909 O O . ALA A 1 639 ? 32.113 8.962 -33.609 1.00 84.75 639 ALA A O 1
ATOM 4910 N N . ALA A 1 640 ? 32.127 8.338 -31.456 1.00 83.00 640 ALA A N 1
ATOM 4911 C CA . ALA A 1 640 ? 33.472 8.807 -31.183 1.00 83.00 640 ALA A CA 1
ATOM 4912 C C . ALA A 1 640 ? 34.526 7.960 -31.923 1.00 83.00 640 ALA A C 1
ATOM 4914 O O . ALA A 1 640 ? 35.452 8.523 -32.509 1.00 83.00 640 ALA A O 1
ATOM 4915 N N . ALA A 1 641 ? 34.328 6.639 -32.026 1.00 83.94 641 ALA A N 1
ATOM 4916 C CA . ALA A 1 641 ? 35.135 5.781 -32.895 1.00 83.94 641 ALA A CA 1
ATOM 4917 C C . ALA A 1 641 ? 35.027 6.208 -34.370 1.00 83.94 641 ALA A C 1
ATOM 4919 O O . ALA A 1 641 ? 36.045 6.413 -35.026 1.00 83.94 641 ALA A O 1
ATOM 4920 N N . CYS A 1 642 ? 33.813 6.438 -34.882 1.00 81.81 642 CYS A N 1
ATOM 4921 C CA . CYS A 1 642 ? 33.618 6.931 -36.248 1.00 81.81 642 CYS A CA 1
ATOM 4922 C C . CYS A 1 642 ? 34.294 8.296 -36.478 1.00 81.81 642 CYS A C 1
ATOM 4924 O O . CYS A 1 642 ? 34.962 8.470 -37.494 1.00 81.81 642 CYS A O 1
ATOM 4926 N N . ARG A 1 643 ? 34.170 9.250 -35.540 1.00 80.62 643 ARG A N 1
ATOM 4927 C CA . ARG A 1 643 ? 34.817 10.577 -35.609 1.00 80.62 643 ARG A CA 1
ATOM 4928 C C . ARG A 1 643 ? 36.341 10.473 -35.655 1.00 80.62 643 ARG A C 1
ATOM 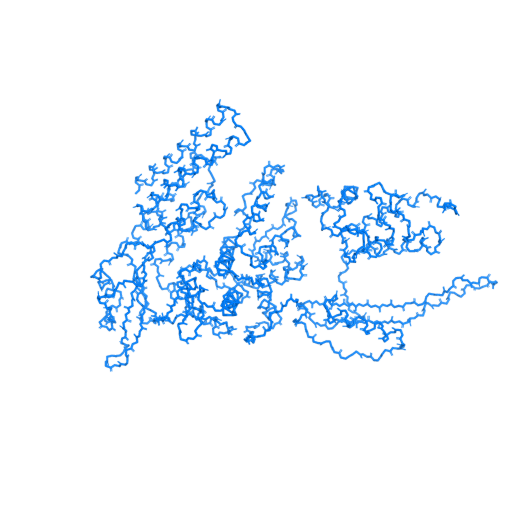4930 O O . ARG A 1 643 ? 36.962 11.134 -36.480 1.00 80.62 643 ARG A O 1
ATOM 4937 N N . SER A 1 644 ? 36.928 9.623 -34.813 1.00 77.12 644 SER A N 1
ATOM 4938 C CA . SER A 1 644 ? 38.378 9.385 -34.772 1.00 77.12 644 SER A CA 1
ATOM 4939 C C . SER A 1 644 ? 38.911 8.861 -36.117 1.00 77.12 644 SER A C 1
ATOM 4941 O O . SER A 1 644 ? 39.965 9.281 -36.604 1.00 77.12 644 SER A O 1
ATOM 4943 N N . LEU A 1 645 ? 38.118 8.014 -36.781 1.00 75.75 645 LEU A N 1
ATOM 4944 C CA . LEU A 1 645 ? 38.440 7.409 -38.077 1.00 75.75 645 LEU A CA 1
ATOM 4945 C C . LEU A 1 645 ? 38.105 8.315 -39.281 1.00 75.75 645 LEU A C 1
ATOM 4947 O O . LEU A 1 645 ? 38.642 8.110 -40.368 1.00 75.75 645 LEU A O 1
ATOM 4951 N N . ALA A 1 646 ? 37.254 9.335 -39.113 1.00 68.69 646 ALA A N 1
ATOM 4952 C CA . ALA A 1 646 ? 36.801 10.220 -40.194 1.00 68.69 646 ALA A CA 1
ATOM 4953 C C . ALA A 1 646 ? 37.883 11.190 -40.718 1.00 68.69 646 ALA A C 1
ATOM 4955 O O . ALA A 1 646 ? 37.719 11.758 -41.797 1.00 68.69 646 ALA A O 1
ATOM 4956 N N . GLY A 1 647 ? 38.994 11.363 -39.991 1.00 57.69 647 GLY A N 1
ATOM 4957 C CA . GLY A 1 647 ? 40.115 12.236 -40.372 1.00 57.69 647 GLY A CA 1
ATOM 4958 C C . GLY A 1 647 ? 41.451 11.522 -40.608 1.00 57.69 647 GLY A C 1
ATOM 4959 O O . GLY A 1 647 ? 42.432 12.165 -40.974 1.00 57.69 647 GLY A O 1
ATOM 4960 N N . SER A 1 648 ? 41.522 10.205 -40.406 1.00 55.28 648 SER A N 1
ATOM 4961 C CA . SER A 1 648 ? 42.769 9.441 -40.453 1.00 55.28 648 SER A CA 1
ATOM 4962 C C . SER A 1 648 ? 42.772 8.473 -41.644 1.00 55.28 648 SER A C 1
ATOM 4964 O O . SER A 1 648 ? 41.876 7.649 -41.825 1.00 55.28 648 SER A O 1
ATOM 4966 N N . ARG A 1 649 ? 43.800 8.553 -42.507 1.00 45.12 649 ARG A N 1
ATOM 4967 C CA . ARG A 1 649 ? 44.076 7.468 -43.463 1.00 45.12 649 ARG A CA 1
ATOM 4968 C C . ARG A 1 649 ? 44.498 6.258 -42.637 1.00 45.12 649 ARG A C 1
ATOM 4970 O O . ARG A 1 649 ? 45.642 6.197 -42.202 1.00 45.12 649 ARG A O 1
ATOM 4977 N N . LEU A 1 650 ? 43.581 5.318 -42.426 1.00 44.97 650 LEU A N 1
ATOM 4978 C CA . LEU A 1 650 ? 43.888 4.010 -41.851 1.00 44.97 650 LEU A CA 1
ATOM 4979 C C . LEU A 1 650 ? 44.872 3.325 -42.800 1.00 44.97 650 LEU A C 1
ATOM 4981 O O . LEU A 1 650 ? 44.497 2.845 -43.873 1.00 44.97 650 LEU A O 1
ATOM 4985 N N . SER A 1 651 ? 46.161 3.424 -42.478 1.00 43.31 651 SER A N 1
ATOM 4986 C CA . SER A 1 651 ? 47.211 2.813 -43.278 1.00 43.31 651 SER A CA 1
ATOM 4987 C C . SER A 1 651 ? 47.051 1.297 -43.194 1.00 43.31 651 SER A C 1
ATOM 4989 O O . SER A 1 651 ? 46.669 0.751 -42.163 1.00 43.31 651 SER A O 1
ATOM 4991 N N . LYS A 1 652 ? 47.339 0.605 -44.298 1.00 38.97 652 LYS A N 1
ATOM 4992 C CA . LYS A 1 652 ? 47.234 -0.858 -44.437 1.00 38.97 652 LYS A CA 1
ATOM 4993 C C . LYS A 1 652 ? 48.220 -1.653 -43.561 1.00 38.97 652 LYS A C 1
ATOM 4995 O O . LYS A 1 652 ? 48.465 -2.822 -43.831 1.00 38.97 652 LYS A O 1
ATOM 5000 N N . THR A 1 653 ? 48.820 -1.044 -42.548 1.00 40.62 653 THR A N 1
ATOM 5001 C CA . THR A 1 653 ? 49.914 -1.646 -41.787 1.00 40.62 653 THR A CA 1
ATOM 5002 C C . THR A 1 653 ? 49.844 -1.230 -40.325 1.00 40.62 653 THR A C 1
ATOM 5004 O O . THR A 1 653 ? 50.350 -0.165 -39.965 1.00 40.62 653 THR A O 1
ATOM 5007 N N . ARG A 1 654 ? 49.260 -2.108 -39.503 1.00 33.31 654 ARG A N 1
ATOM 5008 C CA . ARG A 1 654 ? 49.771 -2.465 -38.173 1.00 33.31 654 ARG A CA 1
ATOM 5009 C C . ARG A 1 654 ? 49.447 -3.914 -37.824 1.00 33.31 654 ARG A C 1
ATOM 5011 O O . ARG A 1 654 ? 48.246 -4.279 -37.760 1.00 33.31 654 ARG A O 1
#

Organism: Polarella glacialis (NCBI:txid89957)

Secondary structure (DSSP, 8-state):
-HHHHHHHHHHHHHHHHHHHHHHHTT--HHHHHHHHHHHHHHHHHHHHHHHHHH-THHHHHHHHHHT-TTS-HHHHHHHGGGGSPPPPPPHHHHHHHHHHHHGGGGGGEEE-TTSPPSEE-SSEEEEEEEE-SSTTS--EEEEEEEEPTTHHHHHHHHHHHHHHHHHHHHHH-TTTS---HHHHHHHHHHHHHTT-HHHHHHHHHHHHHHHHHHT-SEE-PPEEEEEE-SSEEEEE---EEEHHHHTTTS-HHHHHHHHHHHHHHHHHIIIII-EEES---GGGEEEETTT--EEE--TTSEEEPPTTHHHHHHHHHHHHHHT-HHHHHHHHHHTT----TT-S--HHHHHHHHHHHTSPP--HHHHHHHHHHHHHHHHHHHHHS-GGG-S-GGGTS-HHHHHHHHHHHHHHHHHHHTT----HHHHHHHHHHHHHHHSS-----TTPPP-SSGGGGSPPPPPPPPPSSHHHHHHHHHHHHHHHTTS-SEEEEEEEEPPP-----SS----PPPEEEEEEEEEBS-SS--PBP-TT-----S-SSHHHHHHHHHHHHHTTSS-TT-BGGGTSTT-TT-BHHHHHTT-SS---SS-TT--SHHHHT-HHHHHHHHHHSPPSS-TTS-----TTHHHHHHHHHHHHHTTS---S--

pLDDT: mean 78.14, std 15.35, range [33.0, 97.0]

Sequence (654 aa):
MLRVFWAAGMVYVKVKLLRWRLWSASLEGKDAVAEWNSLHEVLGCFFYLQTVELRGFWIKLGQQLSVNIMLPPQYVKELSKLQDKIPSMPLSTVLAIVKAEFGEAAARIIIDPDLPPLGTASIAQVHKATWQPVPGGPTRGIVVKVQHQGVDSMFRQDLRAAAILARILAWFDPEGVPDLRPLIKTLRKVALDELDFRLEATAQMRAADAVKESGADVMVPRVVPALVRRRALGMDYVDGEQLVTAGKRLPQADLDRLIAALVDHFGVQFAVDGHFHADPHPGNLLVERSTGQLVVLDWGMCVTLPDGAAQAYAQLFVACATSNIWLLIQALESIGVSFKEGDSFEPLVILHALRFVLRDSKPVGIAVGELKSMIHAGDDLGKTGPDRYKKSPMDIISGEMLYFGKSLELLFMVSSQLGVTHPILQTLFRRSYVKLLRGSCAPCAPGSALCRNPHDLLPSLPDVPAARGAVEQELLGLLREHYKQGHILGAQLCVLELPSSSATSRGRHHQASPQLLADLAVGVKSWLEPEPVTTATTFNLLDLSKLPLALALLKLVDAGRLRLSDALPGLLPGQPSVTVQHVLSHTAGLWKPLPPGVANLKQLLDFETMLAAVLASPVAEPPGYAQRYHHTSFGYLCAAACRSLAGSRLSKTR

Foldseek 3Di:
DVLLVVLVVVLVVLVVVLVVVCVVVVPDDPRNVVSVLVSLLVNLQSLLVSLLVLAALSLVVLVVCLLDPPDDVSNVVSSVCSVDADDDDQVVVVLVQLCVWLPPQSVQKAFDNVDDFPGDDRFWTKTWIWGDPDVVDDIAIKIKIFTDPCSQVSLVVVLVVVQVVLVVCCVPPVPNDPRCNVVSVVSNVLSVLLQFCLSLLVLLVLLQVLCVFLVQQADRWHWDVSQHGRGMTMTHDFQWDQLLVVLVPDDLVLVQQQLLSLLLSQLSCQQPSQKAQLNQASRQWTQRPPPRTIYGHDSSHMDHHPPCLSLLSLLCLQCLQVVPLVSNVVSLVSSPADDDDPDLDDSNVVSVVVNVLQAWQAAPVPVVVVVVVVVVVLVCCCPPPDPSSVDDPVVRQDPVNVSVSSSSVNSNVSCNSSRHIDNSSQSSNVQSLCCLQVVGSPHDPPPDPRPPHLLVPADDDDDDPDWPDDVQVVVQVVVSVCSVVVVDQKDWDWDWAADDPPDPDDDDPPRDDTDTPYTDIAHAQDSSGRHGDDSPDDDDDPDPLLVVLLVVQVVCVVVVLFPQQAALCVQDPAQRQAGNVLLSQQQRQLQDQAFPPDRDPVCLPDLVSLLVSSRNGDRNDHRPPDRHDNPRVSSSSSVSSCVSVVPDDSDSDD

InterPro domains:
  IPR001466 Beta-lactamase-related [PF00144] (516-648)
  IPR004147 ABC1 atypical kinase-like domain [PF03109] (81-324)
  IPR011009 Protein kinase-like domain superfamily [SSF56112] (83-306)
  IPR012338 Beta-lactamase/transpeptidase-like [G3DSA:3.40.710.10] (478-653)
  IPR012338 Beta-lactamase/transpeptidase-like [SSF56601] (472-649)
  IPR051130 Mitochondrial structure and function regulator [PTHR43173] (2-433)

Radius of gyration: 31.74 Å; chains: 1; bounding box: 87×60×102 Å